Protein 3K8G (pdb70)

Radius of gyration: 26.2 Å; Cα contacts (8 Å, |Δi|>4): 1006; chains: 2; bounding box: 54×80×62 Å

Foldseek 3Di:
DQPDFDVVLLQHADFQKKKKFQLVQCVVLVCLLQVLADDDLVNLVSVFFGMKIWGAHLVLQKIKIKTFGAADPVNVVPDQDVVVQWDWDFDVGWIWIDHQFKIKTDRDRGMIIMMGGDPSTDDVVVSVVCRVVTHDYDDDDVVVVVSVCRPNDRKMKMKGQQVLQLVCLQLVHDRPSDPWGIKIKIWGDDDQKIFIKMKTFQDPDDDDVVVVVVSCVSQVWDWDDDDRIIMTGGGMDGSNSVSVSVSVSHD/DVPPFDVVLLQHADFQKKKKFFCVQPVPLVVLLQVVVVVVVFFGMKIWGAHQVLFKIKIKTFGFPVDPQDVVSAWPWADPNKTWIDHQFKIKIDRDRGMIMMMGGDPSTDDVVVSVVCRVVTHDYDDDDVQVVVSPCRPPDRKMKMKGQQVQCQVCLLLVHRDDDDDWGIKIKIWGDDDLKIFMKMKTQQDPPDDDDVVQVVVCVSFVFDWDDDDRIIITGRGMDGSNSVSVSVSVSD

Secondary structure (DSSP, 8-state):
--SS--HHHHH-SS-SEEEEEESTT-HHHHHHHHHHH--HHHHHHHHTEEEEEEEEETTTTEEEEEEEE---HHHHTTSS-GGGT-EEEE----EEEE-SSEEEEEEETTEEEEEEESTTSPPHHHHHHTTTS-------HHHHHHHT-BTTB--EEEEES-HHHHHHHHTT------S---EEEEEEEETTEEEEEEEEE-TT----HHHHHHHHHHHT-EEEEETTEEEEEEEEEEHHHHHHHHHTT--/--SS--HHHHH-SS-SEEEEEESTT-TTHHHH---HHHHHTTEEEEEEEEETTTTEEEEEEEE-------GGGT-B--BTTBEEEE-SSEEEEEEETTEEEEEEESTTSPPHHHHHHTTTS-------HHHHHHHT-GGG---EEEEES-HHHHHHHHTS------S---EEEEEEESSSEEEEEEEEE-TT----HHHHHHHHHHHT-EEEEETTEEEEEEEEEEHHHHHHHHHTT-

Sequence (489 aa):
WKASVDPLGVVGSGADVYLYFPVAGNENLISRIIENHEKADIKKIVDRTTAVYGAFFARSKEFRLFGSGSYPYAFTNLIFSRSDGWASTKTHGITYYESEHTDVSIPAPHFSCVIFGSSKRERMSKMLSRLVNPDRPQLPPRFEKECTSEGTSQTVALYIKNGGHFITKLLNFPQLNLPLGAMELYLTARRNEYLYTLSLQLGNAKINFPIQFLISRVLNAHIHVEGDRLIIEDGTISAERLASVISSLYSWKASVDPLGVVGSGADVYLYFPVAGNENLISRIADIKKIVDRTTAVYGAFFARSKEFRLFGSGSYPYIFSRSDGWASTEHGITYYESEHTDVSIPAPHFSCVIFGSSKRERMSKMLSRLVNPDRPQLPPRFEKECTSEGTSQTVALYIKNGGHFITKLLNFPQLNLPLGAMELYLTARRNEYLYTLSLQLGNAKINFPIQFLISRVLNAHIHVEGDRLIIEDGTISAERLASVISSLY

B-factor: mean 30.91, std 16.54, range [5.47, 74.29]

Structure (mmCIF, N/CA/C/O backbone):
data_3K8G
#
_entry.id   3K8G
#
_cell.length_a   87.747
_cell.length_b   159.872
_cell.length_c   44.527
_cell.angle_alpha   90.00
_cell.angle_beta   90.00
_cell.angle_gamma   90.00
#
_symmetry.space_group_name_H-M   'P 21 21 2'
#
loop_
_entity.id
_entity.type
_entity.pdbx_description
1 polymer 30kLP
2 non-polymer (4S)-2-METHYL-2,4-PENTANEDIOL
3 water water
#
loop_
_atom_site.group_PDB
_atom_site.id
_atom_site.type_sym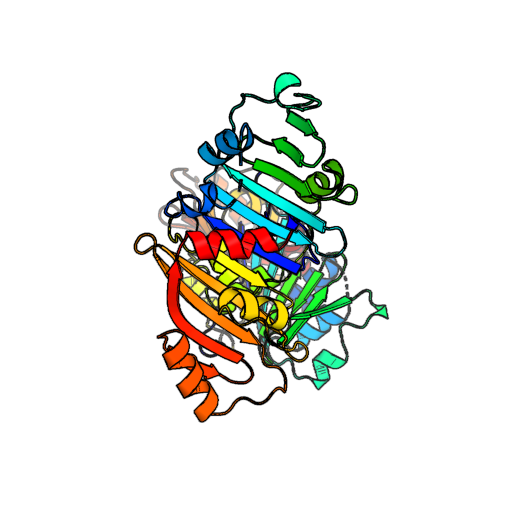bol
_atom_site.label_atom_id
_atom_site.label_alt_id
_atom_site.label_comp_id
_atom_site.label_asym_id
_atom_site.label_entity_id
_atom_site.label_seq_id
_atom_site.pdbx_PDB_ins_code
_atom_site.Cartn_x
_atom_site.Cartn_y
_atom_site.Cartn_z
_atom_site.occupancy
_atom_site.B_iso_or_equiv
_atom_site.auth_seq_id
_atom_site.auth_comp_id
_atom_site.auth_asym_id
_atom_site.auth_atom_id
_atom_site.pdbx_PDB_model_num
ATOM 1 N N . TRP A 1 5 ? 73.781 16.805 -4.785 1.00 63.27 30 TRP A N 1
ATOM 2 C CA . TRP A 1 5 ? 72.963 18.036 -4.548 1.00 63.42 30 TRP A CA 1
ATOM 3 C C . TRP A 1 5 ? 73.631 19.287 -5.114 1.00 62.80 30 TRP A C 1
ATOM 4 O O . TRP A 1 5 ? 72.966 20.311 -5.327 1.00 62.79 30 TRP A O 1
ATOM 15 N N . LYS A 1 6 ? 74.943 19.206 -5.335 1.00 61.70 31 LYS A N 1
ATOM 16 C CA . LYS A 1 6 ? 75.714 20.346 -5.845 1.00 60.68 31 LYS A CA 1
ATOM 17 C C . LYS A 1 6 ? 75.657 20.434 -7.363 1.00 59.07 31 LYS A C 1
ATOM 18 O O . LYS A 1 6 ? 76.026 21.461 -7.956 1.00 58.66 31 LYS A O 1
ATOM 24 N N . ALA A 1 7 ? 75.177 19.350 -7.973 1.00 57.37 32 ALA A N 1
ATOM 25 C CA . ALA A 1 7 ? 74.989 19.259 -9.421 1.00 55.22 32 ALA A CA 1
ATOM 26 C C . ALA A 1 7 ? 74.199 20.467 -9.950 1.00 53.10 32 ALA A C 1
ATOM 27 O O . ALA A 1 7 ? 74.635 21.153 -10.883 1.00 53.78 32 ALA A O 1
ATOM 29 N N . SER A 1 8 ? 73.063 20.738 -9.319 1.00 48.34 33 SER A N 1
ATOM 30 C CA . SER A 1 8 ? 72.181 21.816 -9.746 1.00 44.70 33 SER A CA 1
ATOM 31 C C . SER A 1 8 ? 71.767 22.655 -8.546 1.00 40.70 33 SER A C 1
ATOM 32 O O . SER A 1 8 ? 70.922 22.233 -7.775 1.00 42.28 33 SER A O 1
ATOM 35 N N . VAL A 1 9 ? 72.391 23.821 -8.390 1.00 35.30 34 VAL A N 1
ATOM 36 C CA . VAL A 1 9 ? 72.074 24.771 -7.326 1.00 30.01 34 VAL A CA 1
ATOM 37 C C . VAL A 1 9 ? 71.756 26.133 -7.967 1.00 26.70 34 VAL A C 1
ATOM 38 O O . VAL A 1 9 ? 72.606 26.682 -8.650 1.00 26.07 34 VAL A O 1
ATOM 42 N N . ASP A 1 10 ? 70.555 26.673 -7.744 1.00 24.25 35 ASP A N 1
ATOM 43 C CA . ASP A 1 10 ? 70.242 28.062 -8.153 1.00 23.36 35 ASP A CA 1
ATOM 44 C C . ASP A 1 10 ? 70.493 28.966 -6.954 1.00 19.02 35 ASP A C 1
ATOM 45 O O . ASP A 1 10 ? 69.802 28.862 -5.924 1.00 16.96 35 ASP A O 1
ATOM 50 N N . PRO A 1 11 ? 71.504 29.846 -7.060 1.00 16.80 36 PRO A N 1
ATOM 51 C CA . PRO A 1 11 ? 71.811 30.654 -5.878 1.00 15.04 36 PRO A CA 1
ATOM 52 C C . PRO A 1 11 ? 70.655 31.523 -5.395 1.00 12.95 36 PRO A C 1
ATOM 53 O O . PRO A 1 11 ? 70.586 31.825 -4.190 1.00 9.96 36 PRO A O 1
ATOM 57 N N . LEU A 1 12 ? 69.779 31.973 -6.300 1.00 10.50 37 LEU A N 1
ATOM 58 C CA . LEU A 1 12 ? 68.619 32.800 -5.871 1.00 10.58 37 LEU A CA 1
ATOM 59 C C . LEU A 1 12 ? 67.638 31.998 -4.998 1.00 11.15 37 LEU A C 1
ATOM 60 O O . LEU A 1 12 ? 67.057 32.547 -4.082 1.00 10.16 37 LEU A O 1
ATOM 65 N N . GLY A 1 13 ? 67.497 30.704 -5.278 1.00 9.36 38 GLY A N 1
ATOM 66 C CA . GLY A 1 13 ? 66.648 29.832 -4.437 1.00 10.46 38 GLY A CA 1
ATOM 67 C C . GLY A 1 13 ? 67.273 29.585 -3.083 1.00 8.93 38 GLY A C 1
ATOM 68 O O . GLY A 1 13 ? 66.566 29.283 -2.124 1.00 11.22 38 GLY A O 1
ATOM 69 N N . VAL A 1 14 ? 68.600 29.726 -3.000 1.00 10.11 39 VAL A N 1
ATOM 70 C CA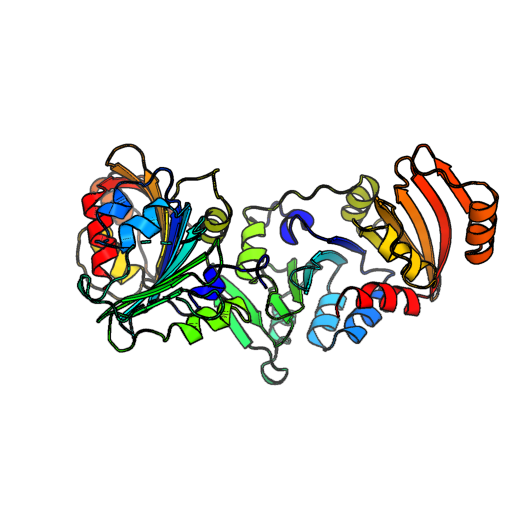 . VAL A 1 14 ? 69.308 29.536 -1.719 1.00 11.21 39 VAL A CA 1
ATOM 71 C C . VAL A 1 14 ? 69.228 30.760 -0.801 1.00 10.46 39 VAL A C 1
ATOM 72 O O . VAL A 1 14 ? 69.003 30.623 0.408 1.00 11.00 39 VAL A O 1
ATOM 76 N N . VAL A 1 15 ? 69.406 31.968 -1.340 1.00 11.37 40 VAL A N 1
ATOM 77 C CA . VAL A 1 15 ? 69.272 33.168 -0.488 1.00 11.06 40 VAL A CA 1
ATOM 78 C C . VAL A 1 15 ? 67.806 33.353 -0.017 1.00 12.46 40 VAL A C 1
ATOM 79 O O . VAL A 1 15 ? 67.553 33.933 1.035 1.00 12.55 40 VAL A O 1
ATOM 83 N N . GLY A 1 16 ? 66.856 32.868 -0.803 1.00 12.83 41 GLY A N 1
ATOM 84 C CA . GLY A 1 16 ? 65.475 32.750 -0.338 1.00 10.62 41 GLY A CA 1
ATOM 85 C C . GLY A 1 16 ? 64.491 33.696 -0.968 1.00 11.45 41 GLY A C 1
ATOM 86 O O . GLY A 1 16 ? 64.850 34.763 -1.447 1.00 11.03 41 GLY A O 1
ATOM 87 N N . SER A 1 17 ? 63.224 33.288 -0.921 1.00 9.89 42 SER A N 1
ATOM 88 C CA . SER A 1 17 ? 62.056 34.083 -1.285 1.00 10.84 42 SER A CA 1
ATOM 89 C C . SER A 1 17 ? 61.662 35.128 -0.250 1.00 10.31 42 SER A C 1
ATOM 90 O O . SER A 1 17 ? 61.908 34.955 0.917 1.00 12.34 42 SER A O 1
ATOM 93 N N . GLY A 1 18 ? 60.925 36.136 -0.708 1.00 11.68 43 GLY A N 1
ATOM 94 C CA . GLY A 1 18 ? 60.281 37.122 0.152 1.00 14.58 43 GLY A CA 1
ATOM 95 C C . GLY A 1 18 ? 61.186 38.273 0.576 1.00 14.49 43 GLY A C 1
ATOM 96 O O . GLY A 1 18 ? 60.865 38.975 1.531 1.00 12.02 43 GLY A O 1
ATOM 97 N N . ALA A 1 19 ? 62.315 38.473 -0.111 1.00 9.39 44 ALA A N 1
ATOM 98 C CA . ALA A 1 19 ? 63.254 39.505 0.310 1.00 13.78 44 ALA A CA 1
ATOM 99 C C . ALA A 1 19 ? 62.720 40.916 -0.126 1.00 12.29 44 ALA A C 1
ATOM 100 O O . ALA A 1 19 ? 61.988 41.040 -1.115 1.00 11.84 44 ALA A O 1
ATOM 102 N N . ASP A 1 20 ? 63.138 41.955 0.565 1.00 11.25 45 ASP A N 1
ATOM 103 C CA . ASP A 1 20 ? 62.835 43.326 0.130 1.00 11.11 45 ASP A CA 1
ATOM 104 C C . ASP A 1 20 ? 63.744 43.822 -0.995 1.00 10.46 45 ASP A C 1
ATOM 105 O O . ASP A 1 20 ? 63.327 44.677 -1.801 1.00 10.35 45 ASP A O 1
ATOM 110 N N . VAL A 1 21 ? 64.999 43.335 -1.019 1.00 8.02 46 VAL A N 1
ATOM 111 C CA . VAL A 1 21 ? 65.982 43.712 -2.081 1.00 10.80 46 VAL A CA 1
ATOM 112 C C . VAL A 1 21 ? 66.746 42.468 -2.515 1.00 11.63 46 VAL A C 1
ATOM 113 O O . VAL A 1 21 ? 67.146 41.685 -1.650 1.00 10.01 46 VAL A O 1
ATOM 117 N N . TYR A 1 22 ? 66.883 42.259 -3.839 1.00 6.32 47 TYR A N 1
ATOM 118 C CA . TYR A 1 22 ? 67.744 41.208 -4.350 1.00 7.12 47 TYR A CA 1
ATOM 119 C C . TYR A 1 22 ? 68.915 41.904 -5.017 1.00 6.92 47 TYR A C 1
ATOM 120 O O . TYR A 1 22 ? 68.727 42.962 -5.635 1.00 7.58 47 TYR A O 1
ATOM 129 N N . LEU A 1 23 ? 70.106 41.299 -4.902 1.00 8.72 48 LEU A N 1
ATOM 130 C CA . LEU A 1 23 ? 71.332 41.911 -5.415 1.00 9.73 48 LEU A CA 1
ATOM 131 C C . LEU A 1 23 ? 72.166 40.877 -6.154 1.00 10.04 48 LEU A C 1
ATOM 132 O O . LEU A 1 23 ? 72.204 39.707 -5.793 1.00 8.66 48 LEU A O 1
ATOM 137 N N . TYR A 1 24 ? 72.826 41.304 -7.220 1.00 9.97 49 TYR A N 1
ATOM 138 C CA . TYR A 1 24 ? 73.791 40.447 -7.851 1.00 10.61 49 TYR A CA 1
ATOM 139 C C . TYR A 1 24 ? 75.028 41.296 -8.217 1.00 13.10 49 TYR A C 1
ATOM 140 O O . TYR A 1 24 ? 74.901 42.323 -8.890 1.00 9.56 49 TYR A O 1
ATOM 149 N N . PHE A 1 25 ? 76.210 40.857 -7.771 1.00 12.88 50 PHE A N 1
ATOM 150 C CA . PHE A 1 25 ? 77.470 41.558 -8.076 1.00 16.64 50 PHE A CA 1
ATOM 151 C C . PHE A 1 25 ? 78.459 40.582 -8.736 1.00 17.43 50 PHE A C 1
ATOM 152 O O . PHE A 1 25 ? 78.965 39.704 -8.051 1.00 16.69 50 PHE A O 1
ATOM 160 N N . PRO A 1 26 ? 78.769 40.758 -10.033 1.00 17.31 51 PRO A N 1
ATOM 161 C CA . PRO A 1 26 ? 79.988 40.109 -10.541 1.00 17.76 51 PRO A CA 1
ATOM 162 C C . PRO A 1 26 ? 81.190 40.727 -9.818 1.00 17.32 51 PRO A C 1
ATOM 163 O O . PRO A 1 26 ? 81.271 41.935 -9.720 1.00 18.77 51 PRO A O 1
ATOM 167 N N . VAL A 1 27 ? 82.084 39.925 -9.256 1.00 18.77 52 VAL A N 1
ATOM 168 C CA . VAL A 1 27 ? 83.188 40.519 -8.479 1.00 19.87 52 VAL A CA 1
ATOM 169 C C . VAL A 1 27 ? 84.174 41.283 -9.390 1.00 20.81 52 VAL A C 1
ATOM 170 O O . VAL A 1 27 ? 84.599 42.368 -9.038 1.00 20.94 52 VAL A O 1
ATOM 174 N N . ALA A 1 28 ? 84.507 40.718 -10.549 1.00 21.25 53 ALA A N 1
ATOM 175 C CA . ALA A 1 28 ? 85.425 41.400 -11.519 1.00 22.05 53 ALA A CA 1
ATOM 176 C C . ALA A 1 28 ? 84.847 42.724 -12.015 1.00 20.80 53 ALA A C 1
ATOM 177 O O . ALA A 1 28 ? 83.711 42.782 -12.522 1.00 20.60 53 ALA A O 1
ATOM 179 N N . GLY A 1 29 ? 85.619 43.795 -11.823 1.00 22.22 54 GLY A N 1
ATOM 180 C CA . GLY A 1 29 ? 85.199 45.149 -12.192 1.00 20.67 54 GLY A CA 1
ATOM 181 C C . GLY A 1 29 ? 84.474 45.902 -11.089 1.00 20.90 54 GLY A C 1
ATOM 182 O O . GLY A 1 29 ? 84.256 47.128 -11.196 1.00 18.88 54 GLY A O 1
ATOM 183 N N . ASN A 1 30 ? 84.114 45.184 -10.023 1.00 19.01 55 ASN A N 1
ATOM 184 C CA . ASN A 1 30 ? 83.394 45.781 -8.898 1.00 19.29 55 ASN A CA 1
ATOM 185 C C . ASN A 1 30 ? 84.063 45.667 -7.538 1.00 19.42 55 ASN A C 1
ATOM 186 O O . ASN A 1 30 ? 83.412 45.817 -6.489 1.00 17.71 55 ASN A O 1
ATOM 191 N N . GLU A 1 31 ? 85.379 45.456 -7.561 1.00 20.56 56 GLU A N 1
ATOM 192 C CA . GLU A 1 31 ? 86.156 45.199 -6.356 1.00 21.94 56 GLU A CA 1
ATOM 193 C C . GLU A 1 31 ? 86.096 46.302 -5.312 1.00 22.17 56 GLU A C 1
ATOM 194 O O . GLU A 1 31 ? 85.891 46.024 -4.124 1.00 22.97 56 GLU A O 1
ATOM 200 N N . ASN A 1 32 ? 86.266 47.549 -5.746 1.00 22.85 57 ASN A N 1
ATOM 201 C CA . ASN A 1 32 ? 86.241 48.694 -4.836 1.00 24.98 57 ASN A CA 1
ATOM 202 C C . ASN A 1 32 ? 84.866 48.850 -4.181 1.00 24.43 57 ASN A C 1
ATOM 203 O O . ASN A 1 32 ? 84.754 49.009 -2.963 1.00 24.18 57 ASN A O 1
ATOM 208 N N . LEU A 1 33 ? 83.818 48.815 -4.997 1.00 23.70 58 LEU A N 1
ATOM 209 C CA . LEU A 1 33 ? 82.460 48.919 -4.461 1.00 23.30 58 LEU A CA 1
ATOM 210 C C . LEU A 1 33 ? 82.185 47.868 -3.365 1.00 22.05 58 LEU A C 1
ATOM 211 O O . LEU A 1 33 ? 81.689 48.190 -2.289 1.00 21.86 58 LEU A O 1
ATOM 216 N N . ILE A 1 34 ? 82.501 46.613 -3.654 1.00 23.45 59 ILE A N 1
ATOM 217 C CA . ILE A 1 34 ? 82.217 45.527 -2.705 1.00 25.56 59 ILE A CA 1
ATOM 218 C C . ILE A 1 34 ? 83.062 45.716 -1.439 1.00 25.47 59 ILE A C 1
ATOM 219 O O . ILE A 1 34 ? 82.570 45.534 -0.332 1.00 25.28 59 ILE A O 1
ATOM 224 N N . SER A 1 35 ? 84.333 46.091 -1.612 1.00 26.19 60 SER A N 1
ATOM 225 C CA . SER A 1 35 ? 85.190 46.386 -0.469 1.00 26.73 60 SER A CA 1
ATOM 226 C C . SER A 1 35 ? 84.571 47.436 0.427 1.00 26.35 60 SER A C 1
ATOM 227 O O . SER A 1 35 ? 84.538 47.252 1.635 1.00 25.62 60 SER A O 1
ATOM 230 N N . ARG A 1 36 ? 84.086 48.533 -0.161 1.00 26.31 61 ARG A N 1
ATOM 231 C CA . ARG A 1 36 ? 83.483 49.622 0.615 1.00 27.62 61 ARG A CA 1
ATOM 232 C C . ARG A 1 36 ? 82.231 49.184 1.367 1.00 26.64 61 ARG A C 1
ATOM 233 O O . ARG A 1 36 ? 82.021 49.568 2.523 1.00 25.59 61 ARG A O 1
ATOM 241 N N . ILE A 1 37 ? 81.379 48.405 0.711 1.00 24.96 62 ILE A N 1
ATOM 242 C CA . ILE A 1 37 ? 80.190 47.901 1.401 1.00 23.46 62 ILE A CA 1
ATOM 243 C C . ILE A 1 37 ? 80.589 47.045 2.592 1.00 24.78 62 ILE A C 1
ATOM 244 O O . ILE A 1 37 ? 80.077 47.236 3.694 1.00 24.90 62 ILE A O 1
ATOM 249 N N . ILE A 1 38 ? 81.534 46.131 2.380 1.00 26.15 63 ILE A N 1
ATOM 250 C CA . ILE A 1 38 ? 81.989 45.263 3.468 1.00 28.53 63 ILE A CA 1
ATOM 251 C C . ILE A 1 38 ? 82.525 46.081 4.643 1.00 30.33 63 ILE A C 1
ATOM 252 O O . ILE A 1 38 ? 82.131 45.851 5.795 1.00 29.23 63 ILE A O 1
ATOM 257 N N . GLU A 1 39 ? 83.393 47.052 4.334 1.00 31.10 64 GLU A N 1
ATOM 258 C CA . GLU A 1 39 ? 83.947 47.972 5.322 1.00 34.05 64 GLU A CA 1
ATOM 259 C C . GLU A 1 39 ? 82.900 48.666 6.179 1.00 34.08 64 GLU A C 1
ATOM 260 O O . GLU A 1 39 ? 83.089 48.790 7.387 1.00 34.48 64 GLU A O 1
ATOM 266 N N . ASN A 1 40 ? 81.821 49.136 5.545 1.00 33.95 65 ASN A N 1
ATOM 267 C CA . ASN A 1 40 ? 80.718 49.800 6.243 1.00 35.16 65 ASN A CA 1
ATOM 268 C C . ASN A 1 40 ? 80.031 48.903 7.291 1.00 37.38 65 ASN A C 1
ATOM 269 O O . ASN A 1 40 ? 79.340 49.411 8.179 1.00 37.24 65 ASN A O 1
ATOM 274 N N . HIS A 1 41 ? 80.221 47.584 7.187 1.00 39.43 66 HIS A N 1
ATOM 275 C CA . HIS A 1 41 ? 79.524 46.625 8.064 1.00 43.19 66 HIS A CA 1
ATOM 276 C C . HIS A 1 41 ? 80.402 45.799 9.015 1.00 45.74 66 HIS A C 1
ATOM 277 O O . HIS A 1 41 ? 79.875 45.062 9.855 1.00 47.39 66 HIS A O 1
ATOM 284 N N . GLU A 1 42 ? 81.721 45.913 8.877 1.00 48.59 67 GLU A N 1
ATOM 285 C CA . GLU A 1 42 ? 82.694 45.287 9.795 1.00 51.28 67 GLU A CA 1
ATOM 286 C C . GLU A 1 42 ? 82.983 43.848 9.401 1.00 51.47 67 GLU A C 1
ATOM 287 O O . GLU A 1 42 ? 83.819 43.607 8.529 1.00 52.66 67 GLU A O 1
ATOM 293 N N . LYS A 1 44 ? 87.005 41.011 10.201 1.00 38.05 69 LYS A N 1
ATOM 294 C CA . LYS A 1 44 ? 87.105 41.790 8.980 1.00 38.92 69 LYS A CA 1
ATOM 295 C C . LYS A 1 44 ? 87.841 41.064 7.861 1.00 37.56 69 LYS A C 1
ATOM 296 O O . LYS A 1 44 ? 87.389 41.059 6.727 1.00 40.70 69 LYS A O 1
ATOM 302 N N . ALA A 1 45 ? 88.989 40.483 8.159 1.00 36.30 70 ALA A N 1
ATOM 303 C CA . ALA A 1 45 ? 89.844 40.014 7.068 1.00 34.42 70 ALA A CA 1
ATOM 304 C C . ALA A 1 45 ? 89.225 38.847 6.295 1.00 31.74 70 ALA A C 1
ATOM 305 O O . ALA A 1 45 ? 89.347 38.792 5.062 1.00 31.72 70 ALA A O 1
ATOM 307 N N . ASP A 1 46 ? 88.541 37.949 7.019 1.00 27.01 71 ASP A N 1
ATOM 308 C CA . ASP A 1 46 ? 88.035 36.698 6.449 1.00 25.51 71 ASP A CA 1
ATOM 309 C C . ASP A 1 46 ? 87.048 36.977 5.302 1.00 22.50 71 ASP A C 1
ATOM 310 O O . ASP A 1 46 ? 87.089 36.324 4.244 1.00 21.18 71 ASP A O 1
ATOM 315 N N . ILE A 1 47 ? 86.174 37.942 5.514 1.00 21.98 72 ILE A N 1
ATOM 316 C CA . ILE A 1 47 ? 85.159 38.292 4.478 1.00 23.33 72 ILE A CA 1
ATOM 317 C C . ILE A 1 47 ? 85.831 38.829 3.218 1.00 22.70 72 ILE A C 1
ATOM 318 O O . ILE A 1 47 ? 85.528 38.380 2.108 1.00 22.35 72 ILE A O 1
ATOM 323 N N . LYS A 1 48 ? 86.786 39.753 3.388 1.00 25.87 73 LYS A N 1
ATOM 324 C CA . LYS A 1 48 ? 87.559 40.265 2.251 1.00 25.67 73 LYS A CA 1
ATOM 325 C C . LYS A 1 48 ? 88.302 39.129 1.570 1.00 25.88 73 LYS A C 1
ATOM 326 O O . LYS A 1 48 ? 88.294 39.023 0.344 1.00 26.01 73 LYS A O 1
ATOM 332 N N . LYS A 1 49 ? 88.922 38.254 2.366 1.00 25.77 74 LYS A N 1
ATOM 333 C CA . LYS A 1 49 ? 89.632 37.108 1.807 1.00 25.24 74 LYS A CA 1
ATOM 334 C C . LYS A 1 49 ? 88.713 36.222 0.965 1.00 24.44 74 LYS A C 1
ATOM 335 O O . LYS A 1 49 ? 89.107 35.758 -0.119 1.00 24.02 74 LYS A O 1
ATOM 341 N N . ILE A 1 50 ? 87.494 35.992 1.456 1.00 25.15 75 ILE A N 1
ATOM 342 C CA . ILE A 1 50 ? 86.505 35.194 0.709 1.00 23.27 75 ILE A CA 1
ATOM 343 C C . ILE A 1 50 ? 86.153 35.876 -0.616 1.00 22.73 75 ILE A C 1
ATOM 344 O O . ILE A 1 50 ? 86.122 35.215 -1.684 1.00 21.08 75 ILE A O 1
ATOM 349 N N . VAL A 1 51 ? 85.914 37.187 -0.549 1.00 22.23 76 VAL A N 1
ATOM 350 C CA . VAL A 1 51 ? 85.554 37.969 -1.749 1.00 24.30 76 VAL A CA 1
ATOM 351 C C . VAL A 1 51 ? 86.642 37.887 -2.803 1.00 23.53 76 VAL A C 1
ATOM 352 O O . VAL A 1 51 ? 86.333 37.733 -3.981 1.00 22.96 76 VAL A O 1
ATOM 356 N N . ASP A 1 52 ? 87.915 37.947 -2.377 1.00 23.65 77 ASP A N 1
ATOM 357 C CA . ASP A 1 52 ? 89.053 37.842 -3.306 1.00 24.77 77 ASP A CA 1
ATOM 358 C C . ASP A 1 52 ? 89.131 36.510 -4.057 1.00 24.58 77 ASP A C 1
ATOM 359 O O . ASP A 1 52 ? 89.793 36.418 -5.092 1.00 24.18 77 ASP A O 1
ATOM 364 N N . ARG A 1 53 ? 88.419 35.501 -3.561 1.00 22.73 78 ARG A N 1
ATOM 365 C CA . ARG A 1 53 ? 88.315 34.197 -4.232 1.00 23.66 78 ARG A CA 1
ATOM 366 C C . ARG A 1 53 ? 86.919 33.910 -4.863 1.00 22.36 78 ARG A C 1
ATOM 367 O O . ARG A 1 53 ? 86.627 32.774 -5.237 1.00 21.68 78 ARG A O 1
ATOM 375 N N . THR A 1 54 ? 86.088 34.943 -4.986 1.00 21.10 79 THR A N 1
ATOM 376 C CA . THR A 1 54 ? 84.687 34.806 -5.430 1.00 19.39 79 THR A CA 1
ATOM 377 C C . THR A 1 54 ? 84.508 35.397 -6.830 1.00 18.20 79 THR A C 1
ATOM 378 O O . THR A 1 54 ? 85.047 36.465 -7.106 1.00 16.46 79 THR A O 1
ATOM 382 N N . THR A 1 55 ? 83.786 34.701 -7.715 1.00 14.45 80 THR A N 1
ATOM 383 C CA . THR A 1 55 ? 83.514 35.261 -9.039 1.00 16.41 80 THR A CA 1
ATOM 384 C C . THR A 1 55 ? 82.199 36.060 -9.053 1.00 14.90 80 THR A C 1
ATOM 385 O O . THR A 1 55 ? 82.097 37.059 -9.785 1.00 12.65 80 THR A O 1
ATOM 389 N N . ALA A 1 56 ? 81.215 35.635 -8.242 1.00 13.45 81 ALA A N 1
ATOM 390 C CA . ALA A 1 56 ? 79.909 36.306 -8.228 1.00 14.58 81 ALA A CA 1
ATOM 391 C C . ALA A 1 56 ? 79.224 36.157 -6.872 1.00 13.12 81 ALA A C 1
ATOM 392 O O . ALA A 1 56 ? 79.342 35.116 -6.220 1.00 14.38 81 ALA A O 1
ATOM 394 N N . VAL A 1 57 ? 78.540 37.220 -6.450 1.00 13.35 82 VAL A N 1
ATOM 395 C CA . VAL A 1 57 ? 77.823 37.235 -5.180 1.00 13.30 82 VAL A CA 1
ATOM 396 C C . VAL A 1 57 ? 76.310 37.483 -5.470 1.00 12.89 82 VAL A C 1
ATOM 397 O O . VAL A 1 57 ? 75.961 38.428 -6.173 1.00 11.96 82 VAL A O 1
ATOM 401 N N . TYR A 1 58 ? 75.449 36.653 -4.890 1.00 12.04 83 TYR A N 1
ATOM 402 C CA . TYR A 1 58 ? 73.988 36.790 -4.980 1.00 9.57 83 TYR A CA 1
ATOM 403 C C . TYR A 1 58 ? 73.517 37.159 -3.586 1.00 11.56 83 TYR A C 1
ATOM 404 O O . TYR A 1 58 ? 73.974 36.561 -2.603 1.00 12.46 83 TYR A O 1
ATOM 413 N N . GLY A 1 59 ? 72.643 38.160 -3.462 1.00 11.97 84 GLY A N 1
ATOM 414 C CA . GLY A 1 59 ? 72.269 38.584 -2.135 1.00 12.22 84 GLY A CA 1
ATOM 415 C C . GLY A 1 59 ? 70.770 38.839 -2.026 1.00 11.09 84 GLY A C 1
ATOM 416 O O . GLY A 1 59 ? 70.117 39.167 -2.999 1.00 8.83 84 GLY A O 1
ATOM 417 N N . ALA A 1 60 ? 70.267 38.744 -0.805 1.00 10.68 85 ALA A N 1
ATOM 418 C CA . ALA A 1 60 ? 68.881 39.088 -0.496 1.00 9.65 85 ALA A CA 1
ATOM 419 C C . ALA A 1 60 ? 68.904 39.831 0.864 1.00 10.47 85 ALA A C 1
ATOM 420 O O . ALA A 1 60 ? 69.551 39.367 1.822 1.00 11.89 85 ALA A O 1
ATOM 422 N N . PHE A 1 61 ? 68.256 40.991 0.914 1.00 9.14 86 PHE A N 1
ATOM 423 C CA . PHE A 1 61 ? 68.078 41.722 2.190 1.00 11.28 86 PHE A CA 1
ATOM 424 C C . PHE A 1 61 ? 66.625 41.613 2.677 1.00 11.25 86 PHE A C 1
ATOM 425 O O . PHE A 1 61 ? 65.685 41.867 1.899 1.00 10.29 86 PHE A O 1
ATOM 433 N N . PHE A 1 62 ? 66.448 41.252 3.948 1.00 11.36 87 PHE A N 1
ATOM 434 C CA . PHE A 1 62 ? 65.117 41.126 4.566 1.00 11.49 87 PHE A CA 1
ATOM 435 C C . PHE A 1 62 ? 64.932 42.176 5.653 1.00 11.33 87 PHE A C 1
ATOM 436 O O . PHE A 1 62 ? 65.601 42.124 6.677 1.00 10.77 87 PHE A O 1
ATOM 444 N N . ALA A 1 63 ? 64.038 43.139 5.428 1.00 12.55 88 ALA A N 1
ATOM 445 C CA . ALA A 1 63 ? 63.908 44.269 6.327 1.00 14.14 88 ALA A CA 1
ATOM 446 C C . ALA A 1 63 ? 63.388 43.866 7.714 1.00 16.21 88 ALA A C 1
ATOM 447 O O . ALA A 1 63 ? 63.844 44.401 8.731 1.00 16.04 88 ALA A O 1
ATOM 449 N N . ARG A 1 64 ? 62.421 42.958 7.746 1.00 15.63 89 ARG A N 1
ATOM 450 C CA . ARG A 1 64 ? 61.735 42.628 9.015 1.00 18.88 89 ARG A CA 1
ATOM 451 C C . ARG A 1 64 ? 62.640 41.919 10.012 1.00 19.35 89 ARG A C 1
ATOM 452 O O . ARG A 1 64 ? 62.635 42.245 11.209 1.00 16.65 89 ARG A O 1
ATOM 460 N N . SER A 1 65 ? 63.445 40.987 9.510 1.00 15.96 90 SER A N 1
ATOM 461 C CA . SER A 1 65 ? 64.449 40.284 10.326 1.00 16.90 90 SER A CA 1
ATOM 462 C C . SER A 1 65 ? 65.848 40.936 10.266 1.00 15.80 90 SER A C 1
ATOM 463 O O . SER A 1 65 ? 66.812 40.400 10.829 1.00 16.38 90 SER A O 1
ATOM 466 N N . LYS A 1 66 ? 65.945 42.083 9.579 1.00 14.74 91 LYS A N 1
ATOM 467 C CA . LYS A 1 66 ? 67.200 42.882 9.463 1.00 12.21 91 LYS A CA 1
ATOM 468 C C . LYS A 1 66 ? 68.426 42.050 9.154 1.00 11.58 91 LYS A C 1
ATOM 469 O O . LYS A 1 66 ? 69.334 41.943 9.992 1.00 9.38 91 LYS A O 1
ATOM 475 N N . GLU A 1 67 ? 68.492 41.470 7.955 1.00 8.82 92 GLU A N 1
ATOM 476 C CA . GLU A 1 67 ? 69.586 40.557 7.657 1.00 9.66 92 GLU A CA 1
ATOM 477 C C . GLU A 1 67 ? 69.867 40.570 6.184 1.00 9.59 92 GLU A C 1
ATOM 478 O O . GLU A 1 67 ? 68.947 40.813 5.394 1.00 11.30 92 GLU A O 1
ATOM 484 N N . PHE A 1 68 ? 71.111 40.274 5.820 1.00 9.26 93 PHE A N 1
ATOM 485 C CA . PHE A 1 68 ? 71.458 39.980 4.432 1.00 9.67 93 PHE A CA 1
ATOM 486 C C . PHE A 1 68 ? 71.807 38.505 4.374 1.00 12.22 93 PHE A C 1
ATOM 487 O O . PHE A 1 68 ? 72.443 37.976 5.299 1.00 11.16 93 PHE A O 1
ATOM 495 N N . ARG A 1 69 ? 71.397 37.830 3.298 1.00 9.96 94 ARG A N 1
ATOM 496 C CA . ARG A 1 69 ? 71.821 36.463 3.059 1.00 9.62 94 ARG A CA 1
ATOM 497 C C . ARG A 1 69 ? 72.521 36.483 1.746 1.00 10.76 94 ARG A C 1
ATOM 498 O O . ARG A 1 69 ? 71.969 37.018 0.784 1.00 10.24 94 ARG A O 1
ATOM 506 N N . LEU A 1 70 ? 73.715 35.887 1.694 1.00 11.87 95 LEU A N 1
ATOM 507 C CA . LEU A 1 70 ? 74.574 36.017 0.525 1.00 9.99 95 LEU A CA 1
ATOM 508 C C . LEU A 1 70 ? 75.063 34.647 0.105 1.00 9.72 95 LEU A C 1
ATOM 509 O O . LEU A 1 70 ? 75.403 33.802 0.920 1.00 11.62 95 LEU A O 1
ATOM 514 N N . PHE A 1 71 ? 75.135 34.454 -1.194 1.00 10.52 96 PHE A N 1
ATOM 515 C CA . PHE A 1 71 ? 75.663 33.250 -1.747 1.00 11.87 96 PHE A CA 1
ATOM 516 C C . PHE A 1 71 ? 76.754 33.606 -2.757 1.00 13.06 96 PHE A C 1
ATOM 517 O O . PHE A 1 71 ? 76.534 34.431 -3.642 1.00 11.78 96 PHE A O 1
ATOM 525 N N . GLY A 1 72 ? 77.926 32.996 -2.590 1.00 12.11 97 GLY A N 1
ATOM 526 C CA . GLY A 1 72 ? 79.081 33.283 -3.480 1.00 14.17 97 GLY A CA 1
ATOM 527 C C . GLY A 1 72 ? 79.501 32.065 -4.289 1.00 12.87 97 GLY A C 1
ATOM 528 O O . GLY A 1 72 ? 79.506 30.968 -3.760 1.00 11.60 97 GLY A O 1
ATOM 529 N N . SER A 1 73 ? 79.791 32.247 -5.589 1.00 14.95 98 SER A N 1
ATOM 530 C CA . SER A 1 73 ? 80.400 31.179 -6.388 1.00 18.07 98 SER A CA 1
ATOM 531 C C . SER A 1 73 ? 81.853 31.558 -6.486 1.00 16.56 98 SER A C 1
ATOM 532 O O . SER A 1 73 ? 82.162 32.713 -6.797 1.00 15.26 98 SER A O 1
ATOM 535 N N . GLY A 1 74 ? 82.740 30.605 -6.210 1.00 16.43 99 GLY A N 1
ATOM 536 C CA . GLY A 1 74 ? 84.167 30.887 -6.282 1.00 18.55 99 GLY A CA 1
ATOM 537 C C . GLY A 1 74 ? 84.989 29.624 -6.144 1.00 19.29 99 GLY A C 1
ATOM 538 O O . GLY A 1 74 ? 84.534 28.526 -6.468 1.00 16.07 99 GLY A O 1
ATOM 539 N N . SER A 1 75 ? 86.197 29.802 -5.637 1.00 20.60 100 SER A N 1
ATOM 540 C CA . SER A 1 75 ? 87.154 28.691 -5.453 1.00 21.44 100 SER A CA 1
ATOM 541 C C . SER A 1 75 ? 87.621 28.783 -4.012 1.00 19.49 100 SER A C 1
ATOM 542 O O . SER A 1 75 ? 88.316 29.725 -3.637 1.00 20.97 100 SER A O 1
ATOM 545 N N . TYR A 1 76 ? 87.157 27.860 -3.186 1.00 19.24 101 TYR A N 1
ATOM 546 C CA . TYR A 1 76 ? 87.421 27.918 -1.758 1.00 20.77 101 TYR A CA 1
ATOM 547 C C . TYR A 1 76 ? 88.074 26.610 -1.271 1.00 21.58 101 TYR A C 1
ATOM 548 O O . TYR A 1 76 ? 87.471 25.860 -0.491 1.00 22.70 101 TYR A O 1
ATOM 557 N N . PRO A 1 77 ? 89.312 26.340 -1.736 1.00 22.81 102 PRO A N 1
ATOM 558 C CA . PRO A 1 77 ? 90.046 25.121 -1.348 1.00 24.10 102 PRO A CA 1
ATOM 559 C C . PRO A 1 77 ? 90.308 25.031 0.152 1.00 23.69 102 PRO A C 1
ATOM 560 O O . PRO A 1 77 ? 90.323 26.038 0.843 1.00 23.34 102 PRO A O 1
ATOM 564 N N . TYR A 1 78 ? 90.536 23.819 0.637 1.00 25.95 103 TYR A N 1
ATOM 565 C CA . TYR A 1 78 ? 90.825 23.567 2.058 1.00 27.47 103 TYR A CA 1
ATOM 566 C C . TYR A 1 78 ? 91.981 24.415 2.599 1.00 27.06 103 TYR A C 1
ATOM 567 O O . TYR A 1 78 ? 91.929 24.884 3.730 1.00 27.57 103 TYR A O 1
ATOM 576 N N . ALA A 1 79 ? 93.006 24.617 1.774 1.00 28.43 104 ALA A N 1
ATOM 577 C CA . ALA A 1 79 ? 94.220 25.335 2.180 1.00 28.45 104 ALA A CA 1
ATOM 578 C C . ALA A 1 79 ? 93.885 26.794 2.439 1.00 28.27 104 ALA A C 1
ATOM 579 O O . ALA A 1 79 ? 94.563 27.478 3.213 1.00 28.48 104 ALA A O 1
ATOM 581 N N . PHE A 1 80 ? 92.835 27.276 1.780 1.00 25.96 105 PHE A N 1
ATOM 582 C CA . PHE A 1 80 ? 92.357 28.631 2.029 1.00 24.29 105 PHE A CA 1
ATOM 583 C C . PHE A 1 80 ? 91.500 28.660 3.288 1.00 22.58 105 PHE A C 1
ATOM 584 O O . PHE A 1 80 ? 91.788 29.414 4.217 1.00 20.77 105 PHE A O 1
ATOM 592 N N . THR A 1 81 ? 90.462 27.817 3.329 1.00 22.52 106 THR A N 1
ATOM 593 C CA . THR A 1 81 ? 89.513 27.827 4.447 1.00 21.37 106 THR A CA 1
ATOM 594 C C . THR A 1 81 ? 90.155 27.542 5.797 1.00 22.04 106 THR A C 1
ATOM 595 O O . THR A 1 81 ? 89.794 28.154 6.797 1.00 22.31 106 THR A O 1
ATOM 599 N N . ASN A 1 82 ? 91.120 26.624 5.825 1.00 21.76 107 ASN A N 1
ATOM 600 C CA . ASN A 1 82 ? 91.830 26.330 7.065 1.00 23.54 107 ASN A CA 1
ATOM 601 C C . ASN A 1 82 ? 92.504 27.536 7.737 1.00 22.70 107 ASN A C 1
ATOM 602 O O . ASN A 1 82 ? 92.653 27.570 8.971 1.00 22.81 107 ASN A O 1
ATOM 607 N N . LEU A 1 83 ? 92.877 28.523 6.927 1.00 21.87 108 LEU A N 1
ATOM 608 C CA . LEU A 1 83 ? 93.647 29.685 7.371 1.00 22.74 108 LEU A CA 1
ATOM 609 C C . LEU A 1 83 ? 92.807 30.904 7.736 1.00 24.44 108 LEU A C 1
ATOM 610 O O . LEU A 1 83 ? 93.350 31.944 8.130 1.00 24.93 108 LEU A O 1
ATOM 615 N N . ILE A 1 84 ? 91.493 30.800 7.560 1.00 22.55 109 ILE A N 1
ATOM 616 C CA . ILE A 1 84 ? 90.592 31.843 8.026 1.00 22.89 109 ILE A CA 1
ATOM 617 C C . ILE A 1 84 ? 89.728 31.326 9.175 1.00 22.56 109 ILE A C 1
ATOM 618 O O . ILE A 1 84 ? 89.971 30.224 9.678 1.00 21.02 109 ILE A O 1
ATOM 623 N N . PHE A 1 85 ? 88.724 32.110 9.577 1.00 21.18 110 PHE A N 1
ATOM 624 C CA . PHE A 1 85 ? 87.893 31.787 10.739 1.00 22.11 110 PHE A CA 1
ATOM 625 C C . PHE A 1 85 ? 88.744 31.388 11.944 1.00 21.72 110 PHE A C 1
ATOM 626 O O . PHE A 1 85 ? 88.526 30.352 12.552 1.00 22.64 110 PHE A O 1
ATOM 634 N N . SER A 1 86 ? 89.720 32.211 12.290 1.00 22.32 111 SER A N 1
ATOM 635 C CA . SER A 1 86 ? 90.510 31.944 13.484 1.00 24.21 111 SER A CA 1
ATOM 636 C C . SER A 1 86 ? 89.720 32.312 14.745 1.00 24.10 111 SER A C 1
ATOM 637 O O . SER A 1 86 ? 89.030 33.330 14.778 1.00 24.31 111 SER A O 1
ATOM 640 N N . ARG A 1 87 ? 89.802 31.475 15.776 1.00 25.58 112 ARG A N 1
ATOM 641 C CA . ARG A 1 87 ? 89.165 31.779 17.072 1.00 27.85 112 ARG A CA 1
ATOM 642 C C . ARG A 1 87 ? 89.653 33.072 17.733 1.00 28.03 112 ARG A C 1
ATOM 643 O O . ARG A 1 87 ? 88.948 33.654 18.557 1.00 28.85 112 ARG A O 1
ATOM 651 N N . SER A 1 88 ? 90.847 33.535 17.377 1.00 27.88 113 SER A N 1
ATOM 652 C CA . SER A 1 88 ? 91.313 34.805 17.927 1.00 29.63 113 SER A CA 1
ATOM 653 C C . SER A 1 88 ? 90.614 35.985 17.253 1.00 29.59 113 SER A C 1
ATOM 654 O O . SER A 1 88 ? 90.763 37.126 17.684 1.00 30.22 113 SER A O 1
ATOM 657 N N . ASP A 1 89 ? 89.845 35.713 16.202 1.00 30.05 114 ASP A N 1
ATOM 658 C CA . ASP A 1 89 ? 89.088 36.768 15.546 1.00 29.59 114 ASP A CA 1
ATOM 659 C C . ASP A 1 89 ? 87.627 36.765 15.973 1.00 29.96 114 ASP A C 1
ATOM 660 O O . ASP A 1 89 ? 86.829 37.567 15.478 1.00 30.03 114 ASP A O 1
ATOM 665 N N . GLY A 1 90 ? 87.297 35.876 16.912 1.00 29.89 115 GLY A N 1
ATOM 666 C CA . GLY A 1 90 ? 85.945 35.778 17.456 1.00 28.73 115 GLY A CA 1
ATOM 667 C C . GLY A 1 90 ? 85.028 34.854 16.675 1.00 27.79 115 GLY A C 1
ATOM 668 O O . GLY A 1 90 ? 83.799 35.014 16.733 1.00 29.74 115 GLY A O 1
ATOM 669 N N . TRP A 1 91 ? 85.617 33.904 15.942 1.00 26.39 116 TRP A N 1
ATOM 670 C CA . TRP A 1 91 ? 84.887 32.894 15.164 1.00 26.59 116 TRP A CA 1
ATOM 671 C C . TRP A 1 91 ? 84.774 31.584 15.928 1.00 27.93 116 TRP A C 1
ATOM 672 O O . TRP A 1 91 ? 85.787 31.036 16.353 1.00 27.79 116 TRP A O 1
ATOM 683 N N . ALA A 1 92 ? 83.554 31.075 16.075 1.00 28.91 117 ALA A N 1
ATOM 684 C CA . ALA A 1 92 ? 83.341 29.765 16.676 1.00 30.29 117 ALA A CA 1
ATOM 685 C C . ALA A 1 92 ? 82.865 28.826 15.600 1.00 31.75 117 ALA A C 1
ATOM 686 O O . ALA A 1 92 ? 82.040 29.204 14.762 1.00 30.67 117 ALA A O 1
ATOM 688 N N . SER A 1 93 ? 83.403 27.612 15.602 1.00 33.20 118 SER A N 1
ATOM 689 C CA . SER A 1 93 ? 83.020 26.601 14.631 1.00 37.11 118 SER A CA 1
ATOM 690 C C . SER A 1 93 ? 82.122 25.535 15.263 1.00 40.30 118 SER A C 1
ATOM 691 O O . SER A 1 93 ? 82.265 25.218 16.450 1.00 40.22 118 SER A O 1
ATOM 694 N N . THR A 1 94 ? 81.218 24.989 14.454 1.00 43.41 119 THR A N 1
ATOM 695 C CA . THR A 1 94 ? 80.325 23.907 14.872 1.00 49.13 119 THR A CA 1
ATOM 696 C C . THR A 1 94 ? 80.197 22.876 13.751 1.00 51.42 119 THR A C 1
ATOM 697 O O . THR A 1 94 ? 80.143 23.225 12.564 1.00 50.18 119 THR A O 1
ATOM 701 N N . LYS A 1 95 ? 80.141 21.605 14.151 1.00 55.29 120 LYS A N 1
ATOM 702 C CA . LYS A 1 95 ? 80.129 20.477 13.219 1.00 58.29 120 LYS A CA 1
ATOM 703 C C . LYS A 1 95 ? 78.753 19.837 13.030 1.00 59.85 120 LYS A C 1
ATOM 704 O O . LYS A 1 95 ? 78.090 19.451 13.998 1.00 59.98 120 LYS A O 1
ATOM 710 N N . THR A 1 96 ? 78.350 19.734 11.764 1.00 61.29 121 THR A N 1
ATOM 711 C CA . THR A 1 96 ? 77.083 19.122 11.363 1.00 62.34 121 THR A CA 1
ATOM 712 C C . THR A 1 96 ? 77.278 18.159 10.196 1.00 62.55 121 THR A C 1
ATOM 713 O O . THR A 1 96 ? 77.263 16.939 10.375 1.00 62.70 121 THR A O 1
ATOM 717 N N . HIS A 1 98 ? 75.484 16.509 8.245 1.00 53.48 123 HIS A N 1
ATOM 718 C CA . HIS A 1 98 ? 75.943 16.005 6.955 1.00 53.07 123 HIS A CA 1
ATOM 719 C C . HIS A 1 98 ? 77.407 16.413 6.647 1.00 51.94 123 HIS A C 1
ATOM 720 O O . HIS A 1 98 ? 77.782 16.537 5.474 1.00 52.27 123 HIS A O 1
ATOM 727 N N . GLY A 1 99 ? 78.213 16.616 7.699 1.00 49.85 124 GLY A N 1
ATOM 728 C CA . GLY A 1 99 ? 79.654 16.912 7.578 1.00 47.03 124 GLY A CA 1
ATOM 729 C C . GLY A 1 99 ? 80.085 18.376 7.674 1.00 45.81 124 GLY A C 1
ATOM 730 O O . GLY A 1 99 ? 81.148 18.690 8.238 1.00 46.45 124 GLY A O 1
ATOM 731 N N . ILE A 1 100 ? 79.248 19.267 7.136 1.00 42.98 125 ILE A N 1
ATOM 732 C CA . ILE A 1 100 ? 79.544 20.704 6.977 1.00 39.27 125 ILE A CA 1
ATOM 733 C C . ILE A 1 100 ? 79.905 21.450 8.274 1.00 36.93 125 ILE A C 1
ATOM 734 O O . ILE A 1 100 ? 79.260 21.282 9.315 1.00 36.19 125 ILE A O 1
ATOM 739 N N . THR A 1 101 ? 80.922 22.303 8.194 1.00 32.38 126 THR A N 1
ATOM 740 C CA . THR A 1 101 ? 81.260 23.167 9.315 1.00 30.72 126 THR A CA 1
ATOM 741 C C . THR A 1 101 ? 80.599 24.546 9.180 1.00 29.02 126 THR A C 1
ATOM 742 O O . THR A 1 101 ? 80.562 25.106 8.086 1.00 28.31 126 THR A O 1
ATOM 746 N N . TYR A 1 102 ? 80.096 25.078 10.297 1.00 27.51 127 TYR A N 1
ATOM 747 C CA . TYR A 1 102 ? 79.531 26.434 10.345 1.00 28.57 127 TYR A CA 1
ATOM 748 C C . TYR A 1 102 ? 80.465 27.271 11.176 1.00 25.52 127 TYR A C 1
ATOM 749 O O . TYR A 1 102 ? 80.898 26.816 12.237 1.00 28.75 127 TYR A O 1
ATOM 758 N N . TYR A 1 103 ? 80.732 28.496 10.736 1.00 21.56 128 TYR A N 1
ATOM 759 C CA . TYR A 1 103 ? 81.450 29.480 11.546 1.00 19.78 128 TYR A CA 1
ATOM 760 C C . TYR A 1 103 ? 80.512 30.618 11.972 1.00 21.29 128 TYR A C 1
ATOM 761 O O . TYR A 1 103 ? 79.753 31.178 11.149 1.00 19.89 128 TYR A O 1
ATOM 770 N N . GLU A 1 104 ? 80.526 30.933 13.263 1.00 19.09 129 GLU A N 1
ATOM 771 C CA . GLU A 1 104 ? 79.623 31.941 13.816 1.00 20.12 129 GLU A CA 1
ATOM 772 C C . GLU A 1 104 ? 80.389 33.020 14.516 1.00 20.50 129 GLU A C 1
ATOM 773 O O . GLU A 1 104 ? 81.383 32.737 15.204 1.00 19.96 129 GLU A O 1
ATOM 779 N N . SER A 1 105 ? 79.922 34.251 14.355 1.00 19.00 130 SER A N 1
ATOM 780 C CA . SER A 1 105 ? 80.414 35.394 15.128 1.00 21.57 130 SER A CA 1
ATOM 781 C C . SER A 1 105 ? 79.217 36.247 15.576 1.00 22.17 130 SER A C 1
ATOM 782 O O . SER A 1 105 ? 78.070 35.931 15.242 1.00 22.38 130 SER A O 1
ATOM 785 N N . GLU A 1 106 ? 79.468 37.328 16.307 1.00 21.64 131 GLU A N 1
ATOM 786 C CA . GLU A 1 106 ? 78.376 38.202 16.773 1.00 23.21 131 GLU A CA 1
ATOM 787 C C . GLU A 1 106 ? 77.305 38.512 15.712 1.00 21.80 131 GLU A C 1
ATOM 788 O O . GLU A 1 106 ? 76.102 38.378 15.966 1.00 21.86 131 GLU A O 1
ATOM 794 N N . HIS A 1 107 ? 77.742 38.998 14.561 1.00 21.63 132 HIS A N 1
ATOM 795 C CA . HIS A 1 107 ? 76.785 39.411 13.529 1.00 22.49 132 HIS A CA 1
ATOM 796 C C . HIS A 1 107 ? 76.852 38.619 12.215 1.00 22.50 132 HIS A C 1
ATOM 797 O O . HIS A 1 107 ? 76.016 38.831 11.338 1.00 18.70 132 HIS A O 1
ATOM 804 N N . THR A 1 108 ? 77.858 37.752 12.071 1.00 23.01 133 THR A N 1
ATOM 805 C CA . THR A 1 108 ? 78.104 37.051 10.811 1.00 22.92 133 THR A CA 1
ATOM 806 C C . THR A 1 108 ? 78.263 35.547 10.971 1.00 22.23 133 THR A C 1
ATOM 807 O O . THR A 1 108 ? 79.029 35.085 11.826 1.00 21.53 133 THR A O 1
ATOM 811 N N . ASP A 1 109 ? 77.494 34.786 10.173 1.00 18.96 134 ASP A N 1
ATOM 812 C CA . ASP A 1 109 ? 77.645 33.346 10.066 1.00 15.76 134 ASP A CA 1
ATOM 813 C C . ASP A 1 109 ? 78.091 32.970 8.654 1.00 17.29 134 ASP A C 1
ATOM 814 O O . ASP A 1 109 ? 77.650 33.564 7.675 1.00 15.08 134 ASP A O 1
ATOM 819 N N . VAL A 1 110 ? 78.996 32.010 8.556 1.00 15.36 135 VAL A N 1
ATOM 820 C CA . VAL A 1 110 ? 79.582 31.656 7.278 1.00 14.36 135 VAL A CA 1
ATOM 821 C C . VAL A 1 110 ? 79.687 30.156 7.194 1.00 16.06 135 VAL A C 1
ATOM 822 O O . VAL A 1 110 ? 80.090 29.480 8.169 1.00 16.95 135 VAL A O 1
ATOM 826 N N . SER A 1 111 ? 79.369 29.645 6.012 1.00 15.35 136 SER A N 1
ATOM 827 C CA . SER A 1 111 ? 79.602 28.257 5.683 1.00 17.86 136 SER A CA 1
ATOM 828 C C . SER A 1 111 ? 80.229 28.162 4.325 1.00 18.75 136 SER A C 1
ATOM 829 O O . SER A 1 111 ? 79.945 28.985 3.446 1.00 16.44 136 SER A O 1
ATOM 832 N N . ILE A 1 112 ? 81.068 27.147 4.126 1.00 17.46 137 ILE A N 1
ATOM 833 C CA . ILE A 1 112 ? 81.608 26.854 2.803 1.00 19.25 137 ILE A CA 1
ATOM 834 C C . ILE A 1 112 ? 81.179 25.415 2.516 1.00 21.55 137 ILE A C 1
ATOM 835 O O . ILE A 1 112 ? 81.941 24.472 2.745 1.00 21.48 137 ILE A O 1
ATOM 840 N N . PRO A 1 113 ? 79.943 25.233 2.039 1.00 21.86 138 PRO A N 1
ATOM 841 C CA . PRO A 1 113 ? 79.413 23.864 2.028 1.00 24.09 138 PRO A CA 1
ATOM 842 C C . PRO A 1 113 ? 79.971 22.966 0.922 1.00 26.35 138 PRO A C 1
ATOM 843 O O . PRO A 1 113 ? 79.673 21.772 0.915 1.00 28.33 138 PRO A O 1
ATOM 847 N N . ALA A 1 114 ? 80.770 23.536 0.017 1.00 25.55 139 ALA A N 1
ATOM 848 C CA . ALA A 1 114 ? 81.451 22.786 -1.047 1.00 25.09 139 ALA A CA 1
ATOM 849 C C . ALA A 1 114 ? 82.542 23.684 -1.594 1.00 24.35 139 ALA A C 1
ATOM 850 O O . ALA A 1 114 ? 82.483 24.885 -1.406 1.00 21.88 139 ALA A O 1
ATOM 852 N N . PRO A 1 115 ? 83.559 23.108 -2.277 1.00 24.56 140 PRO A N 1
ATOM 853 C CA . PRO A 1 115 ? 84.717 23.950 -2.556 1.00 23.01 140 PRO A CA 1
ATOM 854 C C . PRO A 1 115 ? 84.455 25.137 -3.504 1.00 22.44 140 PRO A C 1
ATOM 855 O O . PRO A 1 115 ? 85.289 26.023 -3.600 1.00 21.91 140 PRO A O 1
ATOM 859 N N . HIS A 1 116 ? 83.308 25.157 -4.179 1.00 19.70 141 HIS A N 1
ATOM 860 C CA . HIS A 1 116 ? 82.977 26.260 -5.071 1.00 21.48 141 HIS A CA 1
ATOM 861 C C . HIS A 1 116 ? 81.810 27.166 -4.622 1.00 18.49 141 HIS A C 1
ATOM 862 O O . HIS A 1 116 ? 81.387 28.036 -5.394 1.00 17.47 141 HIS A O 1
ATOM 869 N N . PHE A 1 117 ? 81.313 26.970 -3.396 1.00 17.51 142 PHE A N 1
ATOM 870 C CA . PHE A 1 117 ? 80.152 27.755 -2.872 1.00 16.90 142 PHE A CA 1
ATOM 871 C C . PHE A 1 117 ? 80.454 28.273 -1.496 1.00 14.55 142 PHE A C 1
ATOM 872 O O . PHE A 1 117 ? 81.025 27.542 -0.655 1.00 14.69 142 PHE A O 1
ATOM 880 N N . SER A 1 118 ? 79.990 29.486 -1.224 1.00 11.67 143 SER A N 1
ATOM 881 C CA . SER A 1 118 ? 80.041 30.059 0.127 1.00 11.72 143 SER A CA 1
ATOM 882 C C . SER A 1 118 ? 78.661 30.642 0.493 1.00 13.71 143 SER A C 1
ATOM 883 O O . SER A 1 118 ? 77.950 31.093 -0.386 1.00 11.72 143 SER A O 1
ATOM 886 N N . CYS A 1 119 ? 78.282 30.573 1.772 1.00 12.61 144 CYS A N 1
ATOM 887 C CA . CYS A 1 119 ? 77.024 31.171 2.261 1.00 14.18 144 CYS A CA 1
ATOM 888 C C . CYS A 1 119 ? 77.335 32.032 3.466 1.00 13.24 144 CYS A C 1
ATOM 889 O O . CYS A 1 119 ? 78.031 31.589 4.375 1.00 13.66 144 CYS A O 1
ATOM 892 N N . VAL A 1 120 ? 76.801 33.249 3.489 1.00 11.65 145 VAL A N 1
ATOM 893 C CA . VAL A 1 120 ? 77.065 34.201 4.551 1.00 12.88 145 VAL A CA 1
ATOM 894 C C . VAL A 1 120 ? 75.726 34.781 4.938 1.00 14.28 145 VAL A C 1
ATOM 895 O O . VAL A 1 120 ? 74.914 35.141 4.069 1.00 11.39 145 VAL A O 1
ATOM 899 N N . ILE A 1 121 ? 75.473 34.828 6.241 1.00 9.73 146 ILE A N 1
ATOM 900 C CA . ILE A 1 121 ? 74.285 35.474 6.726 1.00 9.70 146 ILE A CA 1
ATOM 901 C C . ILE A 1 121 ? 74.784 36.512 7.718 1.00 13.05 146 ILE A C 1
ATOM 902 O O . ILE A 1 121 ? 75.525 36.173 8.661 1.00 10.99 146 ILE A O 1
ATOM 907 N N . PHE A 1 122 ? 74.400 37.760 7.492 1.00 11.85 147 PHE A N 1
ATOM 908 C CA . PHE A 1 122 ? 74.871 38.878 8.298 1.00 13.80 147 PHE A CA 1
ATOM 909 C C . PHE A 1 122 ? 73.677 39.641 8.843 1.00 12.63 147 PHE A C 1
ATOM 910 O O . PHE A 1 122 ? 72.736 39.938 8.103 1.00 12.66 147 PHE A O 1
ATOM 918 N N . GLY A 1 123 ? 73.701 40.008 10.114 1.00 12.02 148 GLY A N 1
ATOM 919 C CA . GLY A 1 123 ? 72.715 40.988 10.582 1.00 12.62 148 GLY A CA 1
ATOM 920 C C . GLY A 1 123 ? 72.329 40.880 12.034 1.00 14.43 148 GLY A C 1
ATOM 921 O O . GLY A 1 123 ? 73.158 40.566 12.869 1.00 13.95 148 GLY A O 1
ATOM 922 N N . SER A 1 124 ? 71.066 41.147 12.321 1.00 14.48 149 SER A N 1
ATOM 923 C CA . SER A 1 124 ? 70.581 41.180 13.685 1.00 13.32 149 SER A CA 1
ATOM 924 C C . SER A 1 124 ? 70.501 39.778 14.316 1.00 14.21 149 SER A C 1
ATOM 925 O O . SER A 1 124 ? 70.694 38.755 13.649 1.00 13.98 149 SER A O 1
ATOM 928 N N . SER A 1 125 ? 70.148 39.726 15.594 1.00 12.08 150 SER A N 1
ATOM 929 C CA . SER A 1 125 ? 69.953 38.432 16.269 1.00 15.51 150 SER A CA 1
ATOM 930 C C . SER A 1 125 ? 68.771 37.591 15.705 1.00 16.52 150 SER A C 1
ATOM 931 O O . SER A 1 125 ? 68.686 36.400 15.959 1.00 17.79 150 SER A O 1
ATOM 934 N N . LYS A 1 126 ? 67.902 38.209 14.906 1.00 15.81 151 LYS A N 1
ATOM 935 C CA . LYS A 1 126 ? 66.781 37.529 14.250 1.00 14.91 151 LYS A CA 1
ATOM 936 C C . LYS A 1 126 ? 67.148 36.988 12.844 1.00 13.94 151 LYS A C 1
ATOM 937 O O . LYS A 1 126 ? 66.312 36.438 12.132 1.00 12.63 151 LYS A O 1
ATOM 943 N N . ARG A 1 127 ? 68.407 37.107 12.469 1.00 12.38 152 ARG A N 1
ATOM 944 C CA . ARG A 1 127 ? 68.860 36.555 11.177 1.00 11.54 152 ARG A CA 1
ATOM 945 C C . ARG A 1 127 ? 68.661 35.028 11.089 1.00 12.20 152 ARG A C 1
ATOM 946 O O . ARG A 1 127 ? 68.671 34.304 12.097 1.00 9.89 152 ARG A O 1
ATOM 954 N N . GLU A 1 128 ? 68.509 34.555 9.861 1.00 10.52 153 GLU A N 1
ATOM 955 C CA . GLU A 1 128 ? 68.155 33.155 9.621 1.00 9.85 153 GLU A CA 1
ATOM 956 C C . GLU A 1 128 ? 69.265 32.259 10.147 1.00 11.12 153 GLU A C 1
ATOM 957 O O . GLU A 1 128 ? 70.468 32.611 10.074 1.00 10.45 153 GLU A O 1
ATOM 963 N N . ARG A 1 129 ? 68.879 31.091 10.645 1.00 9.04 154 ARG A N 1
ATOM 964 C CA . ARG A 1 129 ? 69.863 30.057 11.014 1.00 9.80 154 ARG A CA 1
ATOM 965 C C . ARG A 1 129 ? 70.529 29.485 9.756 1.00 11.79 154 ARG A C 1
ATOM 966 O O . ARG A 1 129 ? 69.857 29.246 8.743 1.00 10.12 154 ARG A O 1
ATOM 974 N N . MET A 1 130 ? 71.852 29.298 9.821 1.00 11.83 155 MET A N 1
ATOM 975 C CA . MET A 1 130 ? 72.631 28.801 8.682 1.00 12.04 155 MET A CA 1
ATOM 976 C C . MET A 1 130 ? 72.077 27.453 8.215 1.00 11.53 155 MET A C 1
ATOM 977 O O . MET A 1 130 ? 71.928 27.231 7.015 1.00 9.28 155 MET A O 1
ATOM 982 N N . SER A 1 131 ? 71.715 26.544 9.136 1.00 12.54 156 SER A N 1
ATOM 983 C CA . SER A 1 131 ? 71.204 25.247 8.653 1.00 13.35 156 SER A CA 1
ATOM 984 C C . SER A 1 131 ? 69.906 25.357 7.863 1.00 10.21 156 SER A C 1
ATOM 985 O O . SER A 1 131 ? 69.629 24.520 6.982 1.00 12.08 156 SER A O 1
ATOM 988 N N . LYS A 1 132 ? 69.114 26.403 8.128 1.00 12.42 157 LYS A N 1
ATOM 989 C CA . LYS A 1 132 ? 67.905 26.636 7.343 1.00 11.16 157 LYS A CA 1
ATOM 990 C C . LYS A 1 132 ? 68.241 27.131 5.930 1.00 11.45 157 LYS A C 1
ATOM 991 O O . LYS A 1 132 ? 67.629 26.671 4.943 1.00 10.78 157 LYS A O 1
ATOM 997 N N . MET A 1 133 ? 69.194 28.062 5.836 1.00 10.14 158 MET A N 1
ATOM 998 C CA . MET A 1 133 ? 69.693 28.480 4.507 1.00 10.77 158 MET A CA 1
ATOM 999 C C . MET A 1 133 ? 70.276 27.315 3.727 1.00 10.81 158 MET A C 1
ATOM 1000 O O . MET A 1 133 ? 69.944 27.127 2.540 1.00 11.13 158 MET A O 1
ATOM 1005 N N . LEU A 1 134 ? 71.118 26.521 4.393 1.00 10.02 159 LEU A N 1
ATOM 1006 C CA . LEU A 1 134 ? 71.725 25.348 3.745 1.00 13.83 159 LEU A CA 1
ATOM 1007 C C . LEU A 1 134 ? 70.710 24.312 3.279 1.00 13.19 159 LEU A C 1
ATOM 1008 O O . LEU A 1 134 ? 70.941 23.647 2.273 1.00 13.61 159 LEU A O 1
ATOM 1013 N N . SER A 1 135 ? 69.577 24.185 3.978 1.00 13.69 160 SER A N 1
ATOM 1014 C CA . SER A 1 135 ? 68.527 23.243 3.545 1.00 11.58 160 SER A CA 1
ATOM 1015 C C . SER A 1 135 ? 67.979 23.581 2.124 1.00 11.68 160 SER A C 1
ATOM 1016 O O . SER A 1 135 ? 67.418 22.708 1.426 1.00 9.12 160 SER A O 1
ATOM 1019 N N . ARG A 1 136 ? 68.149 24.841 1.720 1.00 8.79 161 ARG A N 1
ATOM 1020 C CA . ARG A 1 136 ? 67.711 25.295 0.404 1.00 10.58 161 ARG A CA 1
ATOM 1021 C C . ARG A 1 136 ? 68.684 24.880 -0.718 1.00 10.48 161 ARG A C 1
ATOM 1022 O O . ARG A 1 136 ? 68.397 25.069 -1.896 1.00 11.43 161 ARG A O 1
ATOM 1030 N N . LEU A 1 137 ? 69.828 24.328 -0.343 1.00 14.52 162 LEU A N 1
ATOM 1031 C CA . LEU A 1 137 ? 70.689 23.616 -1.312 1.00 15.61 162 LEU A CA 1
ATOM 1032 C C . LEU A 1 137 ? 70.014 22.377 -1.858 1.00 17.56 162 LEU A C 1
ATOM 1033 O O . LEU A 1 137 ? 70.311 21.967 -3.004 1.00 20.02 162 LEU A O 1
ATOM 1038 N N . VAL A 1 138 ? 69.111 21.793 -1.063 1.00 15.47 163 VAL A N 1
ATOM 1039 C CA . VAL A 1 138 ? 68.391 20.552 -1.388 1.00 18.70 163 VAL A CA 1
ATOM 1040 C C . VAL A 1 138 ? 67.003 20.904 -1.877 1.00 17.68 163 VAL A C 1
ATOM 1041 O O . VAL A 1 138 ? 66.524 20.341 -2.863 1.00 17.73 163 VAL A O 1
ATOM 1045 N N . ASN A 1 139 ? 66.343 21.836 -1.179 1.00 16.76 164 ASN A N 1
ATOM 1046 C CA . ASN A 1 139 ? 64.995 22.263 -1.546 1.00 15.01 164 ASN A CA 1
ATOM 1047 C C . ASN A 1 139 ? 64.906 23.789 -1.707 1.00 14.35 164 ASN A C 1
ATOM 1048 O O . ASN A 1 139 ? 64.549 24.490 -0.747 1.00 12.69 164 ASN A O 1
ATOM 1053 N N . PRO A 1 140 ? 65.234 24.330 -2.902 1.00 11.14 165 PRO A N 1
ATOM 1054 C CA . PRO A 1 140 ? 65.376 25.790 -2.975 1.00 10.55 165 PRO A CA 1
ATOM 1055 C C . PRO A 1 140 ? 64.032 26.526 -2.958 1.00 11.76 165 PRO A C 1
ATOM 1056 O O . PRO A 1 140 ? 62.997 25.951 -3.334 1.00 9.00 165 PRO A O 1
ATOM 1060 N N . ASP A 1 141 ? 64.053 27.788 -2.528 1.00 9.18 166 ASP A N 1
ATOM 1061 C CA . ASP A 1 141 ? 62.899 28.660 -2.699 1.00 9.19 166 ASP A CA 1
ATOM 1062 C C . ASP A 1 141 ? 62.798 29.047 -4.186 1.00 9.02 166 ASP A C 1
ATOM 1063 O O . ASP A 1 141 ? 63.691 28.748 -4.973 1.00 9.38 166 ASP A O 1
ATOM 1068 N N . ARG A 1 142 ? 61.718 29.722 -4.545 1.00 8.98 167 ARG A N 1
ATOM 1069 C CA . ARG A 1 142 ? 61.438 30.081 -5.937 1.00 10.94 167 ARG A CA 1
ATOM 1070 C C . ARG A 1 142 ? 61.049 31.566 -6.040 1.00 10.46 167 ARG A C 1
ATOM 1071 O O . ARG A 1 142 ? 59.902 31.894 -6.388 1.00 11.61 167 ARG A O 1
ATOM 1079 N N . PRO A 1 143 ? 61.997 32.488 -5.729 1.00 10.08 168 PRO A N 1
ATOM 1080 C CA . PRO A 1 143 ? 61.696 33.918 -5.878 1.00 10.34 168 PRO A CA 1
ATOM 1081 C C . PRO A 1 143 ? 61.428 34.279 -7.362 1.00 14.08 168 PRO A C 1
ATOM 1082 O O . PRO A 1 143 ? 61.914 33.583 -8.268 1.00 11.50 168 PRO A O 1
ATOM 1086 N N . GLN A 1 144 ? 60.644 35.332 -7.575 1.00 13.69 169 GLN A N 1
ATOM 1087 C CA . GLN A 1 144 ? 60.354 35.867 -8.902 1.00 17.19 169 GLN A CA 1
ATOM 1088 C C . GLN A 1 144 ? 61.174 37.120 -9.151 1.00 15.20 169 GLN A C 1
ATOM 1089 O O . GLN A 1 144 ? 61.172 38.043 -8.336 1.00 14.37 169 GLN A O 1
ATOM 1095 N N . LEU A 1 145 ? 61.934 37.131 -10.241 1.00 11.70 170 LEU A N 1
ATOM 1096 C CA . LEU A 1 145 ? 62.838 38.228 -10.517 1.00 12.12 170 LEU A CA 1
ATOM 1097 C C . LEU A 1 145 ? 62.615 38.719 -11.940 1.00 10.82 170 LEU A C 1
ATOM 1098 O O . LEU A 1 145 ? 62.199 37.943 -12.791 1.00 10.07 170 LEU A O 1
ATOM 1103 N N . PRO A 1 146 ? 62.936 40.007 -12.211 1.00 12.41 171 PRO A N 1
ATOM 1104 C CA . PRO A 1 146 ? 62.646 40.496 -13.565 1.00 12.84 171 PRO A CA 1
ATOM 1105 C C . PRO A 1 146 ? 63.629 39.924 -14.599 1.00 10.86 171 PRO A C 1
ATOM 1106 O O . PRO A 1 146 ? 64.685 39.454 -14.230 1.00 9.71 171 PRO A O 1
ATOM 1110 N N . PRO A 1 147 ? 63.256 39.950 -15.892 1.00 12.17 172 PRO A N 1
ATOM 1111 C CA . PRO A 1 147 ? 64.074 39.266 -16.889 1.00 11.84 172 PRO A CA 1
ATOM 1112 C C . PRO A 1 147 ? 65.535 39.694 -16.991 1.00 11.01 172 PRO A C 1
ATOM 1113 O O . PRO A 1 147 ? 66.388 38.831 -17.147 1.00 9.09 172 PRO A O 1
ATOM 1117 N N . ARG A 1 148 ? 65.847 40.993 -16.931 1.00 8.95 173 ARG A N 1
ATOM 1118 C CA . ARG A 1 148 ? 67.269 41.390 -17.057 1.00 9.67 173 ARG A CA 1
ATOM 1119 C C . ARG A 1 148 ? 68.069 40.996 -15.812 1.00 9.06 173 ARG A C 1
ATOM 1120 O O . ARG A 1 148 ? 69.244 40.651 -15.884 1.00 10.10 173 ARG A O 1
ATOM 1128 N N . PHE A 1 149 ? 67.426 41.056 -14.658 1.00 10.62 174 PHE A N 1
ATOM 1129 C CA . PHE A 1 149 ? 68.104 40.596 -13.437 1.00 9.16 174 PHE A CA 1
ATOM 1130 C C . PHE A 1 149 ? 68.478 39.092 -13.591 1.00 8.21 174 PHE A C 1
ATOM 1131 O O . PHE A 1 149 ? 69.641 38.675 -13.355 1.00 10.34 174 PHE A O 1
ATOM 1139 N N . GLU A 1 150 ? 67.504 38.287 -13.997 1.00 8.83 175 GLU A N 1
ATOM 1140 C CA . GLU A 1 150 ? 67.753 36.843 -14.295 1.00 10.20 175 GLU A CA 1
ATOM 1141 C C . GLU A 1 150 ? 68.901 36.659 -15.297 1.00 13.77 175 GLU A C 1
ATOM 1142 O O . GLU A 1 150 ? 69.793 35.823 -15.084 1.00 12.44 175 GLU A O 1
ATOM 1148 N N . LYS A 1 151 ? 68.864 37.446 -16.380 1.00 12.41 176 LYS A N 1
ATOM 1149 C CA . LYS A 1 151 ? 69.948 37.423 -17.374 1.00 14.69 176 LYS A CA 1
ATOM 1150 C C . LYS A 1 151 ? 71.332 37.752 -16.775 1.00 13.67 176 LYS A C 1
ATOM 1151 O O . LYS A 1 151 ? 72.308 36.994 -16.978 1.00 12.67 176 LYS A O 1
ATOM 1157 N N . GLU A 1 152 ? 71.415 38.857 -16.030 1.00 12.73 177 GLU A N 1
ATOM 1158 C CA . GLU A 1 152 ? 72.692 39.236 -15.396 1.00 13.41 177 GLU A CA 1
ATOM 1159 C C . GLU A 1 152 ? 73.220 38.102 -14.504 1.00 13.10 177 GLU A C 1
ATOM 1160 O O . GLU A 1 152 ? 74.417 37.767 -14.547 1.00 12.88 177 GLU A O 1
ATOM 1166 N N . CYS A 1 153 ? 72.325 37.470 -13.743 1.00 12.45 178 CYS A N 1
ATOM 1167 C CA . CYS A 1 153 ? 72.714 36.373 -12.849 1.00 15.95 178 CYS A CA 1
ATOM 1168 C C . CYS A 1 153 ? 73.395 35.202 -13.545 1.00 19.27 178 CYS A C 1
ATOM 1169 O O . CYS A 1 153 ? 74.140 34.466 -12.904 1.00 19.35 178 CYS A O 1
ATOM 1172 N N . THR A 1 154 ? 73.148 34.991 -14.840 1.00 19.97 179 THR A N 1
ATOM 1173 C CA . THR A 1 154 ? 73.884 33.920 -15.510 1.00 22.91 179 THR A CA 1
ATOM 1174 C C . THR A 1 154 ? 74.976 34.399 -16.462 1.00 25.65 179 THR A C 1
ATOM 1175 O O . THR A 1 154 ? 75.448 33.634 -17.280 1.00 26.79 179 THR A O 1
ATOM 1179 N N . SER A 1 155 ? 75.381 35.656 -16.344 1.00 26.21 180 SER A N 1
ATOM 1180 C CA . SER A 1 155 ? 76.303 36.267 -17.293 1.00 29.59 180 SER A CA 1
ATOM 1181 C C . SER A 1 155 ? 77.755 36.368 -16.813 1.00 32.84 180 SER A C 1
ATOM 1182 O O . SER A 1 155 ? 78.551 37.120 -17.412 1.00 32.52 180 SER A O 1
ATOM 1185 N N . GLU A 1 156 ? 78.118 35.635 -15.756 1.00 34.32 181 GLU A N 1
ATOM 1186 C CA . GLU A 1 156 ? 79.460 35.831 -15.180 1.00 38.85 181 GLU A CA 1
ATOM 1187 C C . GLU A 1 156 ? 80.538 35.477 -16.194 1.00 38.75 181 GLU A C 1
ATOM 1188 O O . GLU A 1 156 ? 80.560 34.376 -16.737 1.00 39.96 181 GLU A O 1
ATOM 1194 N N . GLY A 1 157 ? 81.398 36.446 -16.476 1.00 38.77 182 GLY A N 1
ATOM 1195 C CA . GLY A 1 157 ? 82.425 36.291 -17.488 1.00 37.80 182 GLY A CA 1
ATOM 1196 C C . GLY A 1 157 ? 82.164 37.229 -18.643 1.00 37.91 182 GLY A C 1
ATOM 1197 O O . GLY A 1 157 ? 83.101 37.816 -19.183 1.00 39.98 182 GLY A O 1
ATOM 1198 N N . THR A 1 158 ? 80.894 37.392 -19.020 1.00 35.04 183 THR A N 1
ATOM 1199 C CA . THR A 1 158 ? 80.558 38.242 -20.164 1.00 33.55 183 THR A CA 1
ATOM 1200 C C . THR A 1 158 ? 80.128 39.649 -19.754 1.00 32.07 183 THR A C 1
ATOM 1201 O O . THR A 1 158 ? 80.270 40.592 -20.541 1.00 31.33 183 THR A O 1
ATOM 1205 N N . SER A 1 159 ? 79.621 39.800 -18.526 1.00 29.35 184 SER A N 1
ATOM 1206 C CA . SER A 1 159 ? 79.181 41.113 -18.049 1.00 26.83 184 SER A CA 1
ATOM 1207 C C . SER A 1 159 ? 79.697 41.413 -16.631 1.00 25.44 184 SER A C 1
ATOM 1208 O O . SER A 1 159 ? 79.887 40.494 -15.804 1.00 24.69 184 SER A O 1
ATOM 1211 N N . GLN A 1 160 ? 79.921 42.700 -16.363 1.00 20.89 185 GLN A N 1
ATOM 1212 C CA . GLN A 1 160 ? 80.301 43.184 -15.027 1.00 19.33 185 GLN A CA 1
ATOM 1213 C C . GLN A 1 160 ? 79.216 44.097 -14.423 1.00 17.79 185 GLN A C 1
ATOM 1214 O O . GLN A 1 160 ? 79.461 44.852 -13.487 1.00 15.51 185 GLN A O 1
ATOM 1220 N N . THR A 1 161 ? 78.011 43.994 -14.970 1.00 17.64 186 THR A N 1
ATOM 1221 C CA . THR A 1 161 ? 76.855 44.770 -14.499 1.00 15.29 186 THR A CA 1
ATOM 1222 C C . THR A 1 161 ? 76.386 44.250 -13.135 1.00 13.34 186 THR A C 1
ATOM 1223 O O . THR A 1 161 ? 76.155 43.059 -12.967 1.00 12.09 186 THR A O 1
ATOM 1227 N N . VAL A 1 162 ? 76.236 45.177 -12.199 1.00 12.19 187 VAL A N 1
ATOM 1228 C CA . VAL A 1 162 ? 75.642 44.966 -10.880 1.00 11.60 187 VAL A CA 1
ATOM 1229 C C . VAL A 1 162 ? 74.116 45.130 -11.049 1.00 11.15 187 VAL A C 1
ATOM 1230 O O . VAL A 1 162 ? 73.668 46.069 -11.706 1.00 11.92 187 VAL A O 1
ATOM 1234 N N . ALA A 1 163 ? 73.334 44.194 -10.501 1.00 9.65 188 ALA A N 1
ATOM 1235 C CA . ALA A 1 163 ? 71.857 44.245 -10.656 1.00 10.62 188 ALA A CA 1
ATOM 1236 C C . ALA A 1 163 ? 71.167 44.338 -9.293 1.00 11.70 188 ALA A C 1
ATOM 1237 O O . ALA A 1 163 ? 71.535 43.619 -8.364 1.00 9.30 188 ALA A O 1
ATOM 1239 N N . LEU A 1 164 ? 70.152 45.204 -9.163 1.00 9.85 189 LEU A N 1
ATOM 1240 C CA . LEU A 1 164 ? 69.375 45.214 -7.943 1.00 11.74 189 LEU A CA 1
ATOM 1241 C C . LEU A 1 164 ? 67.910 45.144 -8.315 1.00 10.28 189 LEU A C 1
ATOM 1242 O O . LEU A 1 164 ? 67.496 45.731 -9.320 1.00 11.31 189 LEU A O 1
ATOM 1247 N N . TYR A 1 165 ? 67.150 44.397 -7.526 1.00 10.43 190 TYR A N 1
ATOM 1248 C CA . TYR A 1 165 ? 65.708 44.434 -7.668 1.00 9.15 190 TYR A CA 1
ATOM 1249 C C . TYR A 1 165 ? 65.107 44.839 -6.329 1.00 10.00 190 TYR A C 1
ATOM 1250 O O . TYR A 1 165 ? 65.332 44.159 -5.309 1.00 9.44 190 TYR A O 1
ATOM 1259 N N . ILE A 1 166 ? 64.323 45.915 -6.317 1.00 9.88 191 ILE A N 1
ATOM 1260 C CA . ILE A 1 166 ? 63.962 46.542 -5.021 1.00 10.53 191 ILE A CA 1
ATOM 1261 C C . ILE A 1 166 ? 62.448 46.650 -5.002 1.00 12.24 191 ILE A C 1
ATOM 1262 O O . ILE A 1 166 ? 61.888 47.340 -5.858 1.00 11.45 191 ILE A O 1
ATOM 1267 N N . LYS A 1 167 ? 61.793 45.946 -4.070 1.00 12.03 192 LYS A N 1
ATOM 1268 C CA . LYS A 1 167 ? 60.336 45.933 -4.035 1.00 14.14 192 LYS A CA 1
ATOM 1269 C C . LYS A 1 167 ? 59.791 47.326 -3.726 1.00 15.40 192 LYS A C 1
ATOM 1270 O O . LYS A 1 167 ? 58.814 47.738 -4.333 1.00 17.03 192 LYS A O 1
ATOM 1276 N N . ASN A 1 168 ? 60.417 48.050 -2.794 1.00 15.18 193 ASN A N 1
ATOM 1277 C CA . ASN A 1 168 ? 59.926 49.391 -2.413 1.00 16.23 193 ASN A CA 1
ATOM 1278 C C . ASN A 1 168 ? 60.762 50.453 -3.134 1.00 17.40 193 ASN A C 1
ATOM 1279 O O . ASN A 1 168 ? 61.688 51.072 -2.566 1.00 18.33 193 ASN A O 1
ATOM 1284 N N . GLY A 1 169 ? 60.470 50.617 -4.413 1.00 15.37 194 GLY A N 1
ATOM 1285 C CA . GLY A 1 169 ? 61.298 51.446 -5.279 1.00 19.58 194 GLY A CA 1
ATOM 1286 C C . GLY A 1 169 ? 61.161 52.916 -4.930 1.00 23.59 194 GLY A C 1
ATOM 1287 O O . GLY A 1 169 ? 62.130 53.679 -5.085 1.00 22.63 194 GLY A O 1
ATOM 1288 N N . GLY A 1 170 ? 59.968 53.303 -4.447 1.00 23.84 195 GLY A N 1
ATOM 1289 C CA . GLY A 1 170 ? 59.725 54.668 -3.950 1.00 29.47 195 GLY A CA 1
ATOM 1290 C C . GLY A 1 170 ? 60.782 55.093 -2.945 1.00 32.18 195 GLY A C 1
ATOM 1291 O O . GLY A 1 170 ? 61.505 56.088 -3.153 1.00 32.70 195 GLY A O 1
ATOM 1292 N N . HIS A 1 171 ? 60.900 54.311 -1.874 1.00 32.32 196 HIS A N 1
ATOM 1293 C CA . HIS A 1 171 ? 61.864 54.561 -0.793 1.00 33.67 196 HIS A CA 1
ATOM 1294 C C . HIS A 1 171 ? 63.328 54.608 -1.267 1.00 32.13 196 HIS A C 1
ATOM 1295 O O . HIS A 1 171 ? 64.107 55.460 -0.833 1.00 32.76 196 HIS A O 1
ATOM 1302 N N . PHE A 1 172 ? 63.703 53.722 -2.185 1.00 30.57 197 PHE A N 1
ATOM 1303 C CA . PHE A 1 172 ? 65.102 53.629 -2.644 1.00 27.93 197 PHE A CA 1
ATOM 1304 C C . PHE A 1 172 ? 65.519 54.787 -3.569 1.00 27.65 197 PHE A C 1
ATOM 1305 O O . PHE A 1 172 ? 66.675 55.248 -3.522 1.00 25.78 197 PHE A O 1
ATOM 1313 N N . ILE A 1 173 ? 64.584 55.237 -4.413 1.00 27.10 198 ILE A N 1
ATOM 1314 C CA . ILE A 1 173 ? 64.848 56.308 -5.391 1.00 28.43 198 ILE A CA 1
ATOM 1315 C C . ILE A 1 173 ? 65.287 57.628 -4.750 1.00 27.94 198 ILE A C 1
ATOM 1316 O O . ILE A 1 173 ? 66.146 58.339 -5.289 1.00 28.32 198 ILE A O 1
ATOM 1321 N N . THR A 1 174 ? 64.717 57.946 -3.595 1.00 27.66 199 THR A N 1
ATOM 1322 C CA . THR A 1 174 ? 65.096 59.148 -2.868 1.00 28.10 199 THR A CA 1
ATOM 1323 C C . THR A 1 174 ? 66.554 59.051 -2.400 1.00 29.42 199 THR A C 1
ATOM 1324 O O . THR A 1 174 ? 67.317 60.032 -2.501 1.00 27.28 199 THR A O 1
ATOM 1328 N N . LYS A 1 175 ? 66.952 57.867 -1.922 1.00 27.80 200 LYS A N 1
ATOM 1329 C CA . LYS A 1 175 ? 68.349 57.650 -1.524 1.00 31.39 200 LYS A CA 1
ATOM 1330 C C . LYS A 1 175 ? 69.244 57.778 -2.733 1.00 32.84 200 LYS A C 1
ATOM 1331 O O . LYS A 1 175 ? 70.252 58.488 -2.717 1.00 32.50 200 LYS A O 1
ATOM 1337 N N . LEU A 1 176 ? 68.880 57.060 -3.785 1.00 35.78 201 LEU A N 1
ATOM 1338 C CA . LEU A 1 176 ? 69.724 56.970 -4.955 1.00 39.09 201 LEU A CA 1
ATOM 1339 C C . LEU A 1 176 ? 69.912 58.334 -5.594 1.00 41.50 201 LEU A C 1
ATOM 1340 O O . LEU A 1 176 ? 70.997 58.649 -6.079 1.00 43.93 201 LEU A O 1
ATOM 1345 N N . LEU A 1 177 ? 68.879 59.166 -5.554 1.00 43.46 202 LEU A N 1
ATOM 1346 C CA . LEU A 1 177 ? 68.955 60.476 -6.183 1.00 46.21 202 LEU A CA 1
ATOM 1347 C C . LEU A 1 177 ? 69.369 61.592 -5.216 1.00 47.56 202 LEU A C 1
ATOM 1348 O O . LEU A 1 177 ? 69.380 62.757 -5.588 1.00 47.39 202 LEU A O 1
ATOM 1353 N N . ASN A 1 178 ? 69.728 61.209 -3.987 1.00 49.74 203 ASN A N 1
ATOM 1354 C CA . ASN A 1 178 ? 70.232 62.113 -2.939 1.00 52.14 203 ASN A CA 1
ATOM 1355 C C . ASN A 1 178 ? 69.192 63.081 -2.349 1.00 53.73 203 ASN A C 1
ATOM 1356 O O . ASN A 1 178 ? 69.545 64.015 -1.619 1.00 53.04 203 ASN A O 1
ATOM 1361 N N . PHE A 1 179 ? 67.915 62.836 -2.643 1.00 54.75 204 PHE A N 1
ATOM 1362 C CA . PHE A 1 179 ? 66.822 63.619 -2.064 1.00 56.54 204 PHE A CA 1
ATOM 1363 C C . PHE A 1 179 ? 66.561 63.165 -0.622 1.00 56.47 204 PHE A C 1
ATOM 1364 O O . PHE A 1 179 ? 67.223 62.242 -0.141 1.00 56.26 204 PHE A O 1
ATOM 1372 N N . PRO A 1 180 ? 65.613 63.817 0.088 1.00 57.45 205 PRO A N 1
ATOM 1373 C CA . PRO A 1 180 ? 65.272 63.302 1.416 1.00 57.62 205 PRO A CA 1
ATOM 1374 C C . PRO A 1 180 ? 64.233 62.190 1.298 1.00 57.53 205 PRO A C 1
ATOM 1375 O O . PRO A 1 180 ? 63.669 62.000 0.219 1.00 57.58 205 PRO A O 1
ATOM 1379 N N . GLN A 1 181 ? 63.984 61.478 2.398 1.00 57.63 206 GLN A N 1
ATOM 1380 C CA . GLN A 1 181 ? 62.993 60.392 2.447 1.00 57.46 206 GLN A CA 1
ATOM 1381 C C . GLN A 1 181 ? 61.550 60.941 2.338 1.00 57.30 206 GLN A C 1
ATOM 1382 O O . GLN A 1 181 ? 61.032 61.531 3.289 1.00 57.32 206 GLN A O 1
ATOM 1388 N N . LEU A 1 182 ? 60.926 60.752 1.170 1.00 56.50 207 LEU A N 1
ATOM 1389 C CA . LEU A 1 182 ? 59.568 61.249 0.883 1.00 55.36 207 LEU A CA 1
ATOM 1390 C C . LEU A 1 182 ? 58.448 60.207 1.058 1.00 54.37 207 LEU A C 1
ATOM 1391 O O . LEU A 1 182 ? 57.268 60.572 1.141 1.00 54.13 207 LEU A O 1
ATOM 1396 N N . ASN A 1 183 ? 58.816 58.923 1.101 1.00 53.30 208 ASN A N 1
ATOM 1397 C CA . ASN A 1 183 ? 57.851 57.807 1.036 1.00 51.79 208 ASN A CA 1
ATOM 1398 C C . ASN A 1 183 ? 56.900 57.926 -0.165 1.00 50.38 208 ASN A C 1
ATOM 1399 O O . ASN A 1 183 ? 55.678 58.057 0.005 1.00 50.09 208 ASN A O 1
ATOM 1404 N N . LEU A 1 184 ? 57.471 57.891 -1.372 1.00 47.81 209 LEU A N 1
ATOM 1405 C CA . LEU A 1 184 ? 56.686 58.026 -2.602 1.00 44.96 209 LEU A CA 1
ATOM 1406 C C . LEU A 1 184 ? 55.801 56.800 -2.855 1.00 43.47 209 LEU A C 1
ATOM 1407 O O . LEU A 1 184 ? 56.177 55.686 -2.480 1.00 43.75 209 LEU A O 1
ATOM 1412 N N . PRO A 1 185 ? 54.635 57.007 -3.505 1.00 40.99 210 PRO A N 1
ATOM 1413 C CA . PRO A 1 185 ? 53.628 55.974 -3.766 1.00 39.61 210 PRO A CA 1
ATOM 1414 C C . PRO A 1 185 ? 53.941 55.085 -4.978 1.00 37.81 210 PRO A C 1
ATOM 1415 O O . PRO A 1 185 ? 53.014 54.684 -5.709 1.00 38.23 210 PRO A O 1
ATOM 1419 N N . LEU A 1 186 ? 55.224 54.754 -5.155 1.00 33.91 211 LEU A N 1
ATOM 1420 C CA . LEU A 1 186 ? 55.696 54.080 -6.359 1.00 31.09 211 LEU A CA 1
ATOM 1421 C C . LEU A 1 186 ? 56.018 52.601 -6.080 1.00 28.54 211 LEU A C 1
ATOM 1422 O O . LEU A 1 186 ? 56.085 52.166 -4.933 1.00 29.75 211 LEU A O 1
ATOM 1427 N N . GLY A 1 187 ? 56.227 51.837 -7.144 1.00 23.97 212 GLY A N 1
ATOM 1428 C CA . GLY A 1 187 ? 56.326 50.412 -7.021 1.00 18.73 212 GLY A CA 1
ATOM 1429 C C . GLY A 1 187 ? 57.774 49.946 -7.049 1.00 17.48 212 GLY A C 1
ATOM 1430 O O . GLY A 1 187 ? 58.690 50.638 -6.582 1.00 13.72 212 GLY A O 1
ATOM 1431 N N . ALA A 1 188 ? 57.949 48.782 -7.645 1.00 13.75 213 ALA A N 1
ATOM 1432 C CA . ALA A 1 188 ? 59.225 48.105 -7.708 1.00 14.51 213 ALA A CA 1
ATOM 1433 C C . ALA A 1 188 ? 60.204 48.844 -8.614 1.00 14.12 213 ALA A C 1
ATOM 1434 O O . ALA A 1 188 ? 59.789 49.502 -9.587 1.00 12.90 213 ALA A O 1
ATOM 1436 N N . MET A 1 189 ? 61.493 48.758 -8.281 1.00 12.86 214 MET A N 1
ATOM 1437 C CA . MET A 1 189 ? 62.520 49.368 -9.075 1.00 11.74 214 MET A CA 1
ATOM 1438 C C . MET A 1 189 ? 63.489 48.283 -9.527 1.00 11.76 214 MET A C 1
ATOM 1439 O O . MET A 1 189 ? 63.911 47.460 -8.712 1.00 10.81 214 MET A O 1
ATOM 1444 N N . GLU A 1 190 ? 63.863 48.309 -10.808 1.00 11.76 215 GLU A N 1
ATOM 1445 C CA . GLU A 1 190 ? 65.002 47.497 -11.299 1.00 11.44 215 GLU A CA 1
ATOM 1446 C C . GLU A 1 190 ? 66.155 48.488 -11.501 1.00 14.34 215 GLU A C 1
ATOM 1447 O O . GLU A 1 190 ? 65.941 49.560 -12.056 1.00 15.67 215 GLU A O 1
ATOM 1453 N N . LEU A 1 191 ? 67.367 48.116 -11.113 1.00 12.66 216 LEU A N 1
ATOM 1454 C CA . LEU A 1 191 ? 68.509 49.018 -11.217 1.00 12.38 216 LEU A CA 1
ATOM 1455 C C . LEU A 1 191 ? 69.717 48.253 -11.687 1.00 12.45 216 LEU A C 1
ATOM 1456 O O . LEU A 1 191 ? 70.079 47.236 -11.069 1.00 10.25 216 LEU A O 1
ATOM 1461 N N . TYR A 1 192 ? 70.375 48.755 -12.743 1.00 11.08 217 TYR A N 1
ATOM 1462 C CA . TYR A 1 192 ? 71.535 48.062 -13.367 1.00 9.64 217 TYR A CA 1
ATOM 1463 C C . TYR A 1 192 ? 72.669 49.071 -13.488 1.00 11.45 217 TYR A C 1
ATOM 1464 O O . TYR A 1 192 ? 72.450 50.154 -14.059 1.00 11.85 217 TYR A O 1
ATOM 1473 N N . LEU A 1 193 ? 73.828 48.745 -12.900 1.00 11.54 218 LEU A N 1
ATOM 1474 C CA . LEU A 1 193 ? 74.954 49.693 -12.782 1.00 13.52 218 LEU A CA 1
ATOM 1475 C C . LEU A 1 193 ? 76.223 49.108 -13.357 1.00 14.90 218 LEU A C 1
ATOM 1476 O O . LEU A 1 193 ? 76.442 47.892 -13.289 1.00 14.28 218 LEU A O 1
ATOM 1481 N N . THR A 1 194 ? 77.094 49.972 -13.889 1.00 14.74 219 THR A N 1
ATOM 1482 C CA . THR A 1 194 ? 78.374 49.476 -14.393 1.00 17.37 219 THR A CA 1
ATOM 1483 C C . THR A 1 194 ? 79.463 50.523 -14.076 1.00 15.89 219 THR A C 1
ATOM 1484 O O . THR A 1 194 ? 79.222 51.732 -14.147 1.00 14.10 219 THR A O 1
ATOM 1488 N N . ALA A 1 195 ? 80.611 50.043 -13.636 1.00 16.13 220 ALA A N 1
ATOM 1489 C CA . ALA A 1 195 ? 81.637 50.924 -13.087 1.00 17.54 220 ALA A CA 1
ATOM 1490 C C . ALA A 1 195 ? 82.280 51.712 -14.216 1.00 17.91 220 ALA A C 1
ATOM 1491 O O . ALA A 1 195 ? 82.546 51.154 -15.290 1.00 17.94 220 ALA A O 1
ATOM 1493 N N . ARG A 1 196 ? 82.461 53.009 -13.984 1.00 19.55 221 ARG A N 1
ATOM 1494 C CA . ARG A 1 196 ? 83.342 53.859 -14.815 1.00 21.55 221 ARG A CA 1
ATOM 1495 C C . ARG A 1 196 ? 84.246 54.643 -13.865 1.00 21.42 221 ARG A C 1
ATOM 1496 O O . ARG A 1 196 ? 83.758 55.512 -13.142 1.00 19.68 221 ARG A O 1
ATOM 1504 N N . ARG A 1 197 ? 85.544 54.326 -13.849 1.00 21.84 222 ARG A N 1
ATOM 1505 C CA . ARG A 1 197 ? 86.512 54.994 -12.946 1.00 22.81 222 ARG A CA 1
ATOM 1506 C C . ARG A 1 197 ? 86.088 54.796 -11.486 1.00 23.36 222 ARG A C 1
ATOM 1507 O O . ARG A 1 197 ? 85.999 53.667 -11.030 1.00 23.99 222 ARG A O 1
ATOM 1515 N N . ASN A 1 198 ? 85.821 55.882 -10.761 1.00 24.04 223 ASN A N 1
ATOM 1516 C CA . ASN A 1 198 ? 85.352 55.780 -9.376 1.00 26.38 223 ASN A CA 1
ATOM 1517 C C . ASN A 1 198 ? 83.847 56.010 -9.229 1.00 26.15 223 ASN A C 1
ATOM 1518 O O . ASN A 1 198 ? 83.347 56.263 -8.125 1.00 25.61 223 ASN A O 1
ATOM 1523 N N . GLU A 1 199 ? 83.122 55.938 -10.336 1.00 25.83 224 GLU A N 1
ATOM 1524 C CA . GLU A 1 199 ? 81.662 56.048 -10.258 1.00 24.35 224 GLU A CA 1
ATOM 1525 C C . GLU A 1 199 ? 80.965 54.917 -10.981 1.00 22.99 224 GLU A C 1
ATOM 1526 O O . GLU A 1 199 ? 81.629 54.053 -11.565 1.00 19.72 224 GLU A O 1
ATOM 1532 N N . TYR A 1 200 ? 79.623 54.930 -10.920 1.00 19.50 225 TYR A N 1
ATOM 1533 C CA . TYR A 1 200 ? 78.783 53.948 -11.593 1.00 18.27 225 TYR A CA 1
ATOM 1534 C C . TYR A 1 200 ? 77.826 54.642 -12.535 1.00 16.44 225 TYR A C 1
ATOM 1535 O O . TYR A 1 200 ? 77.220 55.633 -12.160 1.00 20.67 225 TYR A O 1
ATOM 1544 N N . LEU A 1 201 ? 77.719 54.140 -13.768 1.00 15.71 226 LEU A N 1
ATOM 1545 C CA . LEU A 1 201 ? 76.687 54.548 -14.710 1.00 16.96 226 LEU A CA 1
ATOM 1546 C C . LEU A 1 201 ? 75.492 53.615 -14.492 1.00 17.56 226 LEU A C 1
ATOM 1547 O O . LEU A 1 201 ? 75.705 52.420 -14.270 1.00 17.24 226 LEU A O 1
ATOM 1552 N N . TYR A 1 202 ? 74.267 54.118 -14.567 1.00 15.00 227 TYR A N 1
ATOM 1553 C CA . TYR A 1 202 ? 73.125 53.187 -14.337 1.00 17.04 227 TYR A CA 1
ATOM 1554 C C . TYR A 1 202 ? 71.923 53.416 -15.221 1.00 15.97 227 TYR A C 1
ATOM 1555 O O . TYR A 1 202 ? 71.771 54.494 -15.823 1.00 13.97 227 TYR A O 1
ATOM 1564 N N . THR A 1 203 ? 71.075 52.379 -15.309 1.00 16.66 228 THR A N 1
ATOM 1565 C CA . THR A 1 203 ? 69.762 52.505 -15.910 1.00 17.07 228 THR A CA 1
ATOM 1566 C C . THR A 1 203 ? 68.846 51.927 -14.868 1.00 16.13 228 THR A C 1
ATOM 1567 O O . THR A 1 203 ? 69.187 50.929 -14.210 1.00 15.45 228 THR A O 1
ATOM 1571 N N . LEU A 1 204 ? 67.669 52.511 -14.755 1.00 13.96 229 LEU A N 1
ATOM 1572 C CA . LEU A 1 204 ? 66.659 51.949 -13.864 1.00 15.08 229 LEU A CA 1
ATOM 1573 C C . LEU 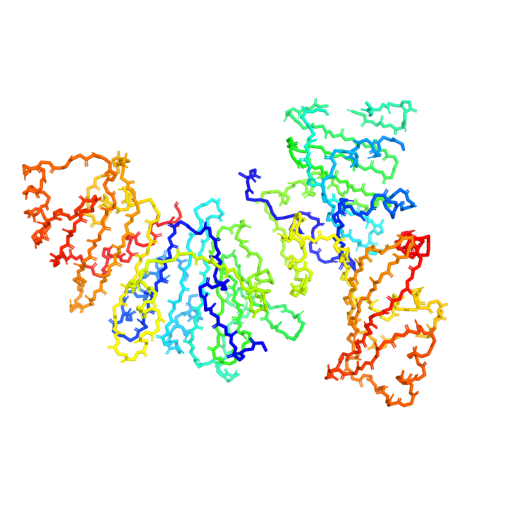A 1 204 ? 65.284 52.069 -14.486 1.00 15.56 229 LEU A C 1
ATOM 1574 O O . LEU A 1 204 ? 65.039 52.902 -15.395 1.00 15.31 229 LEU A O 1
ATOM 1579 N N . SER A 1 205 ? 64.398 51.200 -14.014 1.00 14.61 230 SER A N 1
ATOM 1580 C CA . SER A 1 205 ? 63.018 51.275 -14.341 1.00 16.95 230 SER A CA 1
ATOM 1581 C C . SER A 1 205 ? 62.277 51.313 -13.009 1.00 17.82 230 SER A C 1
ATOM 1582 O O . SER A 1 205 ? 62.602 50.551 -12.086 1.00 18.66 230 SER A O 1
ATOM 1585 N N . LEU A 1 206 ? 61.276 52.176 -12.907 1.00 14.78 231 LEU A N 1
ATOM 1586 C CA . LEU A 1 206 ? 60.527 52.328 -11.675 1.00 15.57 231 LEU A CA 1
ATOM 1587 C C . LEU A 1 206 ? 59.041 52.229 -12.015 1.00 17.74 231 LEU A C 1
ATOM 1588 O O . LEU A 1 206 ? 58.546 52.940 -12.910 1.00 16.89 231 LEU A O 1
ATOM 1593 N N . GLN A 1 207 ? 58.341 51.352 -11.300 1.00 16.19 232 GLN A N 1
ATOM 1594 C CA . GLN A 1 207 ? 56.933 51.123 -11.534 1.00 18.21 232 GLN A CA 1
ATOM 1595 C C . GLN A 1 207 ? 56.166 52.327 -10.976 1.00 19.31 232 GLN A C 1
ATOM 1596 O O . GLN A 1 207 ? 56.352 52.725 -9.813 1.00 20.54 232 GLN A O 1
ATOM 1602 N N . LEU A 1 208 ? 55.365 52.959 -11.829 1.00 20.61 233 LEU A N 1
ATOM 1603 C CA . LEU A 1 208 ? 54.638 54.171 -11.448 1.00 22.65 233 LEU A CA 1
ATOM 1604 C C . LEU A 1 208 ? 53.184 53.898 -11.018 1.00 24.05 233 LEU A C 1
ATOM 1605 O O . LEU A 1 208 ? 52.559 54.744 -10.374 1.00 24.16 233 LEU A O 1
ATOM 1610 N N . GLY A 1 209 ? 52.655 52.737 -11.387 1.00 25.28 234 GLY A N 1
ATOM 1611 C CA . GLY A 1 209 ? 51.229 52.442 -11.168 1.00 27.34 234 GLY A CA 1
ATOM 1612 C C . GLY A 1 209 ? 50.315 53.206 -12.115 1.00 29.02 234 GLY A C 1
ATOM 1613 O O . GLY A 1 209 ? 50.567 53.251 -13.317 1.00 29.48 234 GLY A O 1
ATOM 1614 N N . ASN A 1 210 ? 49.239 53.793 -11.582 1.00 31.09 235 ASN A N 1
ATOM 1615 C CA . ASN A 1 210 ? 48.331 54.622 -12.390 1.00 31.92 235 ASN A CA 1
ATOM 1616 C C . ASN A 1 210 ? 48.678 56.111 -12.303 1.00 34.13 235 ASN A C 1
ATOM 1617 O O . ASN A 1 210 ? 48.132 56.944 -13.036 1.00 32.99 235 ASN A O 1
ATOM 1622 N N . ALA A 1 211 ? 49.605 56.429 -11.406 1.00 37.63 236 ALA A N 1
ATOM 1623 C CA . ALA A 1 211 ? 50.116 57.797 -11.236 1.00 40.51 236 ALA A CA 1
ATOM 1624 C C . ALA A 1 211 ? 50.772 58.319 -12.513 1.00 41.52 236 ALA A C 1
ATOM 1625 O O . ALA A 1 211 ? 51.604 57.637 -13.103 1.00 41.50 236 ALA A O 1
ATOM 1627 N N . LYS A 1 212 ? 50.385 59.519 -12.940 1.00 44.09 237 LYS A N 1
ATOM 1628 C CA . LYS A 1 212 ? 51.078 60.194 -14.040 1.00 45.87 237 LYS A CA 1
ATOM 1629 C C . LYS A 1 212 ? 52.238 61.050 -13.548 1.00 46.27 237 LYS A C 1
ATOM 1630 O O . LYS A 1 212 ? 52.193 61.628 -12.460 1.00 45.65 237 LYS A O 1
ATOM 1636 N N . ILE A 1 213 ? 53.295 61.097 -14.346 1.00 47.61 238 ILE A N 1
ATOM 1637 C CA . ILE A 1 213 ? 54.355 62.064 -14.122 1.00 49.64 238 ILE A CA 1
ATOM 1638 C C . ILE A 1 213 ? 54.385 63.019 -15.324 1.00 50.70 238 ILE A C 1
ATOM 1639 O O . ILE A 1 213 ? 54.581 62.598 -16.471 1.00 51.08 238 ILE A O 1
ATOM 1644 N N . ASN A 1 214 ? 54.111 64.293 -15.052 1.00 51.72 239 ASN A N 1
ATOM 1645 C CA . ASN A 1 214 ? 54.095 65.339 -16.079 1.00 53.23 239 ASN A CA 1
ATOM 1646 C C . ASN A 1 214 ? 55.509 65.699 -16.556 1.00 53.40 239 ASN A C 1
ATOM 1647 O O . ASN A 1 214 ? 56.492 65.268 -15.955 1.00 53.02 239 ASN A O 1
ATOM 1652 N N . PHE A 1 215 ? 55.606 66.481 -17.630 1.00 54.38 240 PHE A N 1
ATOM 1653 C CA . PHE A 1 215 ? 56.911 66.886 -18.179 1.00 55.47 240 PHE A CA 1
ATOM 1654 C C . PHE A 1 215 ? 57.776 67.755 -17.242 1.00 54.98 240 PHE A C 1
ATOM 1655 O O . PHE A 1 215 ? 58.989 67.568 -17.196 1.00 54.19 240 PHE A O 1
ATOM 1663 N N . PRO A 1 216 ? 57.161 68.713 -16.508 1.00 54.81 241 PRO A N 1
ATOM 1664 C CA . PRO A 1 216 ? 57.905 69.507 -15.516 1.00 54.03 241 PRO A CA 1
ATOM 1665 C C . PRO A 1 216 ? 58.692 68.735 -14.442 1.00 52.99 241 PRO A C 1
ATOM 1666 O O . PRO A 1 216 ? 59.882 69.012 -14.248 1.00 52.55 241 PRO A O 1
ATOM 1670 N N . ILE A 1 217 ? 58.048 67.797 -13.743 1.00 51.44 242 ILE A N 1
ATOM 1671 C CA . ILE A 1 217 ? 58.752 66.996 -12.728 1.00 49.91 242 ILE A CA 1
ATOM 1672 C C . ILE A 1 217 ? 59.830 66.156 -13.419 1.00 48.39 242 ILE A C 1
ATOM 1673 O O . ILE A 1 217 ? 60.927 65.963 -12.891 1.00 48.18 242 ILE A O 1
ATOM 1678 N N . GLN A 1 218 ? 59.506 65.708 -14.627 1.00 47.08 243 GLN A N 1
ATOM 1679 C CA . GLN A 1 218 ? 60.393 64.909 -15.453 1.00 45.54 243 GLN A CA 1
ATOM 1680 C C . GLN A 1 218 ? 61.676 65.665 -15.777 1.00 45.59 243 GLN A C 1
ATOM 1681 O O . GLN A 1 218 ? 62.777 65.166 -15.512 1.00 45.38 243 GLN A O 1
ATOM 1687 N N . PHE A 1 219 ? 61.533 66.868 -16.336 1.00 44.89 244 PHE A N 1
ATOM 1688 C CA . PHE A 1 219 ? 62.680 67.715 -16.695 1.00 43.64 244 PHE A CA 1
ATOM 1689 C C . PHE A 1 219 ? 63.582 67.984 -15.482 1.00 42.67 244 PHE A C 1
ATOM 1690 O O . PHE A 1 219 ? 64.807 67.789 -15.537 1.00 42.42 244 PHE A O 1
ATOM 1698 N N . LEU A 1 220 ? 62.970 68.403 -14.377 1.00 41.72 245 LEU A N 1
ATOM 1699 C CA . LEU A 1 220 ? 63.710 68.765 -13.157 1.00 42.20 245 LEU A CA 1
ATOM 1700 C C . LEU A 1 220 ? 64.562 67.632 -12.570 1.00 42.15 245 LEU A C 1
ATOM 1701 O O . LEU A 1 220 ? 65.732 67.845 -12.275 1.00 42.69 245 LEU A O 1
ATOM 1706 N N . ILE A 1 221 ? 63.976 66.441 -12.409 1.00 41.53 246 ILE A N 1
ATOM 1707 C CA . ILE A 1 221 ? 64.721 65.224 -12.020 1.00 40.86 246 ILE A CA 1
ATOM 1708 C C . ILE A 1 221 ? 65.840 64.915 -13.026 1.00 40.70 246 ILE A C 1
ATOM 1709 O O . ILE A 1 221 ? 66.982 64.634 -12.640 1.00 40.25 246 ILE A O 1
ATOM 1714 N N . SER A 1 222 ? 65.482 64.981 -14.306 1.00 39.61 247 SER A N 1
ATOM 1715 C CA . SER A 1 222 ? 66.374 64.766 -15.425 1.00 40.83 247 SER A CA 1
ATOM 1716 C C . SER A 1 222 ? 67.626 65.651 -15.362 1.00 43.60 247 SER A C 1
ATOM 1717 O O . SER A 1 222 ? 68.764 65.155 -15.434 1.00 43.17 247 SER A O 1
ATOM 1720 N N . ARG A 1 223 ? 67.413 66.961 -15.228 1.00 44.56 248 ARG A N 1
ATOM 1721 C CA . ARG A 1 223 ? 68.523 67.896 -15.076 1.00 45.89 248 ARG A CA 1
ATOM 1722 C C . ARG A 1 223 ? 69.287 67.706 -13.781 1.00 46.14 248 ARG A C 1
ATOM 1723 O O . ARG A 1 223 ? 70.507 67.839 -13.773 1.00 47.11 248 ARG A O 1
ATOM 1731 N N . VAL A 1 224 ? 68.578 67.389 -12.699 1.00 46.25 249 VAL A N 1
ATOM 1732 C CA . VAL A 1 224 ? 69.233 67.050 -11.436 1.00 47.13 249 VAL A CA 1
ATOM 1733 C C . VAL A 1 224 ? 70.214 65.894 -11.637 1.00 47.36 249 VAL A C 1
ATOM 1734 O O . VAL A 1 224 ? 71.346 65.941 -11.158 1.00 48.08 249 VAL A O 1
ATOM 1738 N N . LEU A 1 225 ? 69.773 64.871 -12.367 1.00 47.11 250 LEU A N 1
ATOM 1739 C CA . LEU A 1 225 ? 70.546 63.639 -12.537 1.00 46.10 250 LEU A CA 1
ATOM 1740 C C . LEU A 1 225 ? 71.492 63.677 -13.740 1.00 45.88 250 LEU A C 1
ATOM 1741 O O . LEU A 1 225 ? 72.382 62.835 -13.861 1.00 47.18 250 LEU A O 1
ATOM 1746 N N . ASN A 1 226 ? 71.309 64.660 -14.619 1.00 44.84 251 ASN A N 1
ATOM 1747 C CA . ASN A 1 226 ? 71.993 64.693 -15.913 1.00 43.69 251 ASN A CA 1
ATOM 1748 C C . ASN A 1 226 ? 71.871 63.350 -16.634 1.00 41.74 251 ASN A C 1
ATOM 1749 O O . ASN A 1 226 ? 72.864 62.745 -17.040 1.00 39.50 251 ASN A O 1
ATOM 1754 N N . ALA A 1 227 ? 70.626 62.908 -16.785 1.00 39.84 252 ALA A N 1
ATOM 1755 C CA . ALA A 1 227 ? 70.307 61.613 -17.369 1.00 37.79 252 ALA A CA 1
ATOM 1756 C C . ALA A 1 227 ? 69.152 61.740 -18.352 1.00 36.24 252 ALA A C 1
ATOM 1757 O O . ALA A 1 227 ? 68.360 62.684 -18.277 1.00 36.51 252 ALA A O 1
ATOM 1759 N N . HIS A 1 228 ? 69.059 60.794 -19.281 1.00 34.38 253 HIS A N 1
ATOM 1760 C CA . HIS A 1 228 ? 67.921 60.725 -20.191 1.00 33.03 253 HIS A CA 1
ATOM 1761 C C . HIS A 1 228 ? 66.760 59.993 -19.506 1.00 32.76 253 HIS A C 1
ATOM 1762 O O . HIS A 1 228 ? 66.934 58.900 -18.949 1.00 30.19 253 HIS A O 1
ATOM 1769 N N . ILE A 1 229 ? 65.582 60.606 -19.532 1.00 31.17 254 ILE A N 1
ATOM 1770 C CA . ILE A 1 229 ? 64.425 60.070 -18.835 1.00 30.65 254 ILE A CA 1
ATOM 1771 C C . ILE A 1 229 ? 63.262 59.964 -19.790 1.00 31.27 254 ILE A C 1
ATOM 1772 O O . ILE A 1 229 ? 63.013 60.883 -20.572 1.00 31.09 254 ILE A O 1
ATOM 1777 N N . HIS A 1 230 ? 62.560 58.835 -19.748 1.00 29.92 255 HIS A N 1
ATOM 1778 C CA . HIS A 1 230 ? 61.271 58.722 -20.446 1.00 30.15 255 HIS A CA 1
ATOM 1779 C C . HIS A 1 230 ? 60.318 57.773 -19.736 1.00 30.48 255 HIS A C 1
ATOM 1780 O O . HIS A 1 230 ? 60.745 56.947 -18.912 1.00 27.87 255 HIS A O 1
ATOM 1787 N N . VAL A 1 231 ? 59.035 57.884 -20.069 1.00 30.16 256 VAL A N 1
ATOM 1788 C CA . VAL A 1 231 ? 58.012 56.990 -19.538 1.00 31.47 256 VAL A CA 1
ATOM 1789 C C . VAL A 1 231 ? 57.663 55.974 -20.621 1.00 33.23 256 VAL A C 1
ATOM 1790 O O . VAL A 1 231 ? 57.601 56.323 -21.808 1.00 34.09 256 VAL A O 1
ATOM 1794 N N . GLU A 1 232 ? 57.497 54.719 -20.214 1.00 32.45 257 GLU A N 1
ATOM 1795 C CA . GLU A 1 232 ? 57.073 53.638 -21.098 1.00 33.62 257 GLU A CA 1
ATOM 1796 C C . GLU A 1 232 ? 55.962 52.881 -20.380 1.00 32.35 257 GLU A C 1
ATOM 1797 O O . GLU A 1 232 ? 56.210 52.240 -19.356 1.00 32.65 257 GLU A O 1
ATOM 1803 N N . GLY A 1 233 ? 54.742 52.948 -20.906 1.00 31.47 258 GLY A N 1
ATOM 1804 C CA . GLY A 1 233 ? 53.594 52.361 -20.213 1.00 29.37 258 GLY A CA 1
ATOM 1805 C C . GLY A 1 233 ? 53.522 52.924 -18.807 1.00 28.86 258 GLY A C 1
ATOM 1806 O O . GLY A 1 233 ? 53.475 54.138 -18.620 1.00 27.96 258 GLY A O 1
ATOM 1807 N N . ASP A 1 234 ? 53.576 52.042 -17.812 1.00 28.22 259 ASP A N 1
ATOM 1808 C CA . ASP A 1 234 ? 53.510 52.456 -16.411 1.00 27.83 259 ASP A CA 1
ATOM 1809 C C . ASP A 1 234 ? 54.891 52.487 -15.715 1.00 26.57 259 ASP A C 1
ATOM 1810 O O . ASP A 1 234 ? 54.981 52.411 -14.483 1.00 24.68 259 ASP A O 1
ATOM 1815 N N . ARG A 1 235 ? 55.957 52.642 -16.505 1.00 24.72 260 ARG A N 1
ATOM 1816 C CA . ARG A 1 235 ? 57.315 52.620 -15.968 1.00 24.10 260 ARG A CA 1
ATOM 1817 C C . ARG A 1 235 ? 58.133 53.852 -16.339 1.00 23.07 260 ARG A C 1
ATOM 1818 O O . ARG A 1 235 ? 58.217 54.225 -17.525 1.00 22.93 260 ARG A O 1
ATOM 1826 N N . LEU A 1 236 ? 58.736 54.463 -15.322 1.00 20.38 261 LEU A N 1
ATOM 1827 C CA . LEU A 1 236 ? 59.690 55.539 -15.506 1.00 19.45 261 LEU A CA 1
ATOM 1828 C C . LEU A 1 236 ? 61.061 54.939 -15.760 1.00 20.81 261 LEU A C 1
ATOM 1829 O O . LEU A 1 236 ? 61.560 54.163 -14.943 1.00 19.26 261 LEU A O 1
ATOM 1834 N N . ILE A 1 237 ? 61.676 55.317 -16.880 1.00 19.58 262 ILE A N 1
ATOM 1835 C CA . ILE A 1 237 ? 63.002 54.830 -17.253 1.00 19.47 262 ILE A CA 1
ATOM 1836 C C . ILE A 1 237 ? 63.999 55.965 -17.173 1.00 20.08 262 ILE A C 1
ATOM 1837 O O . ILE A 1 237 ? 63.791 57.027 -17.764 1.00 20.65 262 ILE A O 1
ATOM 1842 N N . ILE A 1 238 ? 65.064 55.741 -16.418 1.00 17.40 263 ILE A N 1
ATOM 1843 C CA . ILE A 1 238 ? 66.162 56.669 -16.298 1.00 20.17 263 ILE A CA 1
ATOM 1844 C C . ILE A 1 238 ? 67.373 55.964 -16.857 1.00 21.12 263 ILE A C 1
ATOM 1845 O O . ILE A 1 238 ? 67.728 54.866 -16.408 1.00 17.29 263 ILE A O 1
ATOM 1850 N N . GLU A 1 239 ? 68.002 56.555 -17.871 1.00 22.00 264 GLU A N 1
ATOM 1851 C CA . GLU A 1 239 ? 69.261 55.985 -18.336 1.00 25.75 264 GLU A CA 1
ATOM 1852 C C . GLU A 1 239 ? 70.416 56.970 -18.331 1.00 26.78 264 GLU A C 1
ATOM 1853 O O . GLU A 1 239 ? 70.243 58.176 -18.551 1.00 27.43 264 GLU A O 1
ATOM 1859 N N . ASP A 1 240 ? 71.591 56.425 -18.059 1.00 28.28 265 ASP A N 1
ATOM 1860 C CA . ASP A 1 240 ? 72.842 57.153 -18.076 1.00 29.71 265 ASP A CA 1
ATOM 1861 C C . ASP A 1 240 ? 72.944 58.066 -16.865 1.00 28.46 265 ASP A C 1
ATOM 1862 O O . ASP A 1 240 ? 73.577 59.099 -16.932 1.00 28.04 265 ASP A O 1
ATOM 1867 N N . GLY A 1 241 ? 72.316 57.672 -15.757 1.00 27.02 266 GLY A N 1
ATOM 1868 C CA . GLY A 1 241 ? 72.534 58.361 -14.488 1.00 26.43 266 GLY A CA 1
ATOM 1869 C C . GLY A 1 241 ? 73.918 58.0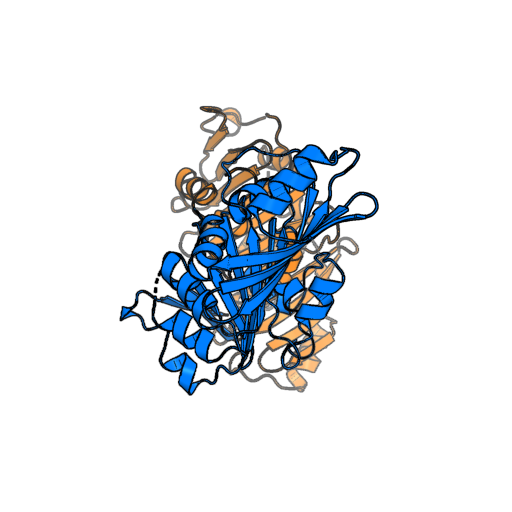08 -13.986 1.00 25.24 266 GLY A C 1
ATOM 1870 O O . GLY A 1 241 ? 74.495 56.996 -14.415 1.00 23.88 266 GLY A O 1
ATOM 1871 N N . THR A 1 242 ? 74.468 58.837 -13.099 1.00 25.62 267 THR A N 1
ATOM 1872 C CA . THR A 1 242 ? 75.748 58.535 -12.447 1.00 26.14 267 THR A CA 1
ATOM 1873 C C . THR A 1 242 ? 75.664 58.697 -10.930 1.00 23.72 267 THR A C 1
ATOM 1874 O O . THR A 1 242 ? 74.942 59.543 -10.432 1.00 25.15 267 THR A O 1
ATOM 1878 N N . ILE A 1 243 ? 76.411 57.880 -10.209 1.00 22.46 268 ILE A N 1
ATOM 1879 C CA . ILE A 1 243 ? 76.542 57.956 -8.759 1.00 21.72 268 ILE A CA 1
ATOM 1880 C C . ILE A 1 243 ? 77.953 57.483 -8.443 1.00 22.38 268 ILE A C 1
ATOM 1881 O O . ILE A 1 243 ? 78.443 56.539 -9.082 1.00 22.01 268 ILE A O 1
ATOM 1886 N N . SER A 1 244 ? 78.624 58.123 -7.482 1.00 22.17 269 SER A N 1
ATOM 1887 C CA . SER A 1 244 ? 79.989 57.703 -7.145 1.00 23.45 269 SER A CA 1
ATOM 1888 C C . SER A 1 244 ? 79.923 56.338 -6.481 1.00 24.75 269 SER A C 1
ATOM 1889 O O . SER A 1 244 ? 78.892 55.996 -5.866 1.00 25.04 269 SER A O 1
ATOM 1892 N N . ALA A 1 245 ? 81.003 55.560 -6.605 1.00 23.66 270 ALA A N 1
ATOM 1893 C CA . ALA A 1 245 ? 81.104 54.260 -5.962 1.00 25.23 270 ALA A CA 1
ATOM 1894 C C . ALA A 1 245 ? 80.958 54.407 -4.455 1.00 26.50 270 ALA A C 1
ATOM 1895 O O . ALA A 1 245 ? 80.328 53.580 -3.807 1.00 25.13 270 ALA A O 1
ATOM 1897 N N . GLU A 1 246 ? 81.549 55.461 -3.893 1.00 27.17 271 GLU A N 1
ATOM 1898 C CA . GLU A 1 246 ? 81.383 55.719 -2.458 1.00 27.67 271 GLU A CA 1
ATOM 1899 C C . GLU A 1 246 ? 79.915 55.954 -2.046 1.00 25.81 271 GLU A C 1
ATOM 1900 O O . GLU A 1 246 ? 79.480 55.446 -1.014 1.00 26.94 271 GLU A O 1
ATOM 1906 N N . ARG A 1 247 ? 79.155 56.721 -2.820 1.00 26.31 272 ARG A N 1
ATOM 1907 C CA . ARG A 1 247 ? 77.769 56.970 -2.424 1.00 25.22 272 ARG A CA 1
ATOM 1908 C C . ARG A 1 247 ? 76.912 55.739 -2.682 1.00 23.35 272 ARG A C 1
ATOM 1909 O O . ARG A 1 247 ? 76.008 55.445 -1.900 1.00 24.47 272 ARG A O 1
ATOM 1917 N N . LEU A 1 248 ? 77.198 55.016 -3.768 1.00 21.29 273 LEU A N 1
ATOM 1918 C CA . LEU A 1 248 ? 76.499 53.770 -4.057 1.00 21.31 273 LEU A CA 1
ATOM 1919 C C . LEU A 1 248 ? 76.657 52.773 -2.907 1.00 20.65 273 LEU A C 1
ATOM 1920 O O . LEU A 1 248 ? 75.686 52.163 -2.473 1.00 19.32 273 LEU A O 1
ATOM 1925 N N . ALA A 1 249 ? 77.884 52.647 -2.405 1.00 21.19 274 ALA A N 1
ATOM 1926 C CA . ALA A 1 249 ? 78.187 51.742 -1.288 1.00 22.48 274 ALA A CA 1
ATOM 1927 C C . ALA A 1 249 ? 77.402 52.074 -0.016 1.00 22.95 274 ALA A C 1
ATOM 1928 O O . ALA A 1 249 ? 76.885 51.166 0.663 1.00 23.18 274 ALA A O 1
ATOM 1930 N N . SER A 1 250 ? 77.335 53.371 0.283 1.00 24.43 275 SER A N 1
ATOM 1931 C CA . SER A 1 250 ? 76.571 53.930 1.400 1.00 26.67 275 SER A CA 1
ATOM 1932 C C . SER A 1 250 ? 75.052 53.684 1.247 1.00 25.73 275 SER A C 1
ATOM 1933 O O . SER A 1 250 ? 74.397 53.224 2.180 1.00 24.30 275 SER A O 1
ATOM 1936 N N . VAL A 1 251 ? 74.510 53.982 0.068 1.00 24.96 276 VAL A N 1
ATOM 1937 C CA . VAL A 1 251 ? 73.098 53.661 -0.258 1.00 24.99 276 VAL A CA 1
ATOM 1938 C C . VAL A 1 251 ? 72.760 52.185 0.036 1.00 23.11 276 VAL A C 1
ATOM 1939 O O . VAL A 1 251 ? 71.748 51.863 0.684 1.00 22.42 276 VAL A O 1
ATOM 1943 N N . ILE A 1 252 ? 73.609 51.274 -0.425 1.00 20.13 277 ILE A N 1
ATOM 1944 C CA . ILE A 1 252 ? 73.380 49.855 -0.168 1.00 19.93 277 ILE A CA 1
ATOM 1945 C C . ILE A 1 252 ? 73.529 49.453 1.317 1.00 21.49 277 ILE A C 1
ATOM 1946 O O . ILE A 1 252 ? 72.745 48.651 1.845 1.00 19.41 277 ILE A O 1
ATOM 1951 N N . SER A 1 253 ? 74.551 50.005 1.968 1.00 22.28 278 SER A N 1
ATOM 1952 C CA . SER A 1 253 ? 74.848 49.759 3.370 1.00 24.47 278 SER A CA 1
ATOM 1953 C C . SER A 1 253 ? 73.707 50.223 4.246 1.00 24.13 278 SER A C 1
ATOM 1954 O O . SER A 1 253 ? 73.371 49.567 5.228 1.00 27.72 278 SER A O 1
ATOM 1957 N N . SER A 1 254 ? 73.097 51.339 3.867 1.00 25.21 279 SER A N 1
ATOM 1958 C CA . SER A 1 254 ? 72.050 51.969 4.664 1.00 25.76 279 SER A CA 1
ATOM 1959 C C . SER A 1 254 ? 70.755 51.143 4.764 1.00 25.03 279 SER A C 1
ATOM 1960 O O . SER A 1 254 ? 69.856 51.524 5.510 1.00 26.09 279 SER A O 1
ATOM 1963 N N . LEU A 1 255 ? 70.647 50.049 4.000 1.00 23.39 280 LEU A N 1
ATOM 1964 C CA . LEU A 1 255 ? 69.519 49.110 4.144 1.00 22.69 280 LEU A CA 1
ATOM 1965 C C . LEU A 1 255 ? 69.514 48.512 5.552 1.00 22.82 280 LEU A C 1
ATOM 1966 O O . LEU A 1 255 ? 68.455 48.310 6.162 1.00 22.15 280 LEU A O 1
ATOM 1971 N N . TYR A 1 256 ? 70.717 48.208 6.045 1.00 25.14 281 TYR A N 1
ATOM 1972 C CA . TYR A 1 256 ? 70.919 47.631 7.357 1.00 28.60 281 TYR A CA 1
ATOM 1973 C C . TYR A 1 256 ? 71.213 48.753 8.359 1.00 31.85 281 TYR A C 1
ATOM 1974 O O . TYR A 1 256 ? 72.038 49.620 8.088 1.00 30.58 281 TYR A O 1
ATOM 1983 N N . SER A 1 257 ? 70.556 48.691 9.517 1.00 35.58 282 SER A N 1
ATOM 1984 C CA . SER A 1 257 ? 70.592 49.735 10.557 1.00 39.65 282 SER A CA 1
ATOM 1985 C C . SER A 1 257 ? 69.530 50.807 10.288 1.00 41.73 282 SER A C 1
ATOM 1986 O O . SER A 1 257 ? 68.339 50.497 10.133 1.00 43.86 282 SER A O 1
ATOM 1989 N N . TRP B 1 5 ? 58.874 42.118 16.473 1.00 61.83 30 TRP B N 1
ATOM 1990 C CA . TRP B 1 5 ? 59.304 40.811 17.063 1.00 62.07 30 TRP B CA 1
ATOM 1991 C C . TRP B 1 5 ? 58.320 39.675 16.745 1.00 61.63 30 TRP B C 1
ATOM 1992 O O . TRP B 1 5 ? 58.711 38.499 16.699 1.00 61.94 30 TRP B O 1
ATOM 2003 N N . LYS B 1 6 ? 57.052 40.043 16.542 1.00 60.54 31 LYS B N 1
ATOM 2004 C CA . LYS B 1 6 ? 55.945 39.104 16.314 1.00 59.63 31 LYS B CA 1
ATOM 2005 C C . LYS B 1 6 ? 56.073 38.257 15.040 1.00 57.90 31 LYS B C 1
ATOM 2006 O O . LYS B 1 6 ? 55.878 37.035 15.072 1.00 58.30 31 LYS B O 1
ATOM 2012 N N . ALA B 1 7 ? 56.378 38.906 13.919 1.00 55.26 32 ALA B N 1
ATOM 2013 C CA . ALA B 1 7 ? 56.375 38.214 12.628 1.00 52.68 32 ALA B CA 1
ATOM 2014 C C . ALA B 1 7 ? 57.609 37.339 12.472 1.00 49.86 32 ALA B C 1
ATOM 2015 O O . ALA B 1 7 ? 57.507 36.169 12.083 1.00 49.65 32 ALA B O 1
ATOM 2017 N N . SER B 1 8 ? 58.770 37.904 12.786 1.00 45.15 33 SER B N 1
ATOM 2018 C CA . SER B 1 8 ? 60.014 37.171 12.605 1.00 42.38 33 SER B CA 1
ATOM 2019 C C . SER B 1 8 ? 60.349 36.294 13.814 1.00 38.26 33 SER B C 1
ATOM 2020 O O . SER B 1 8 ? 61.252 36.612 14.571 1.00 40.04 33 SER B O 1
ATOM 2023 N N . VAL B 1 9 ? 59.616 35.202 13.988 1.00 33.65 34 VAL B N 1
ATOM 2024 C CA . VAL B 1 9 ? 59.919 34.212 15.026 1.00 29.30 34 VAL B CA 1
ATOM 2025 C C . VAL B 1 9 ? 60.216 32.859 14.358 1.00 26.46 34 VAL B C 1
ATOM 2026 O O . VAL B 1 9 ? 59.359 32.361 13.651 1.00 24.03 34 VAL B O 1
ATOM 2030 N N . ASP B 1 10 ? 61.380 32.252 14.622 1.00 24.47 35 ASP B N 1
ATOM 2031 C CA . ASP B 1 10 ? 61.650 30.844 14.196 1.00 25.55 35 ASP B CA 1
ATOM 2032 C C . ASP B 1 10 ? 61.463 29.917 15.392 1.00 18.59 35 ASP B C 1
ATOM 2033 O O . ASP B 1 10 ? 62.176 30.020 16.393 1.00 18.02 35 ASP B O 1
ATOM 2038 N N . PRO B 1 11 ? 60.487 29.011 15.297 1.00 17.69 36 PRO B N 1
ATOM 2039 C CA . PRO B 1 11 ? 60.137 28.199 16.474 1.00 14.87 36 PRO B CA 1
ATOM 2040 C C . PRO B 1 11 ? 61.265 27.335 16.938 1.00 13.48 36 PRO B C 1
ATOM 2041 O O . PRO B 1 11 ? 61.338 27.041 18.127 1.00 10.70 36 PRO B O 1
ATOM 2045 N N . LEU B 1 12 ? 62.126 26.891 16.026 1.00 12.77 37 LEU B N 1
ATOM 2046 C CA . LEU B 1 12 ? 63.262 26.066 16.474 1.00 12.91 37 LEU B CA 1
ATOM 2047 C C . LEU B 1 12 ? 64.243 26.859 17.335 1.00 12.79 37 LEU B C 1
ATOM 2048 O O . LEU B 1 12 ? 64.761 26.315 18.292 1.00 14.14 37 LEU B O 1
ATOM 2053 N N . GLY B 1 13 ? 64.433 28.141 17.012 1.00 12.79 38 GLY B N 1
ATOM 2054 C CA . GLY B 1 13 ? 65.266 29.052 17.857 1.00 12.38 38 GLY B CA 1
ATOM 2055 C C . GLY B 1 13 ? 64.670 29.276 19.249 1.00 11.86 38 GLY B C 1
ATOM 2056 O O . GLY B 1 13 ? 65.403 29.510 20.246 1.00 12.75 38 GLY B O 1
ATOM 2057 N N . VAL B 1 14 ? 63.341 29.196 19.327 1.00 12.35 39 VAL B N 1
ATOM 2058 C CA . VAL B 1 14 ? 62.645 29.326 20.619 1.00 12.76 39 VAL B CA 1
ATOM 2059 C C . VAL B 1 14 ? 62.749 28.073 21.506 1.00 11.76 39 VAL B C 1
ATOM 2060 O O . VAL B 1 14 ? 63.032 28.186 22.698 1.00 12.60 39 VAL B O 1
ATOM 2064 N N . VAL B 1 15 ? 62.527 26.886 20.951 1.00 12.76 40 VAL B N 1
ATOM 2065 C CA . VAL B 1 15 ? 62.648 25.674 21.787 1.00 12.31 40 VAL B CA 1
ATOM 2066 C C . VAL B 1 15 ? 64.084 25.471 22.289 1.00 13.96 40 VAL B C 1
ATOM 2067 O O . VAL B 1 15 ? 64.279 24.895 23.349 1.00 14.10 40 VAL B O 1
ATOM 2071 N N . GLY B 1 16 ? 65.069 25.922 21.519 1.00 13.28 41 GLY B N 1
ATOM 2072 C CA . GLY B 1 16 ? 66.447 26.059 22.011 1.00 12.12 41 GLY B CA 1
ATOM 2073 C C . GLY B 1 16 ? 67.437 25.113 21.335 1.00 14.07 41 GLY B C 1
ATOM 2074 O O . GLY B 1 16 ? 67.063 24.050 20.813 1.00 15.50 41 GLY B O 1
ATOM 2075 N N . SER B 1 17 ? 68.708 25.482 21.363 1.00 11.49 42 SER B N 1
ATOM 2076 C CA . SER B 1 17 ? 69.721 24.627 20.788 1.00 14.56 42 SER B CA 1
ATOM 2077 C C . SER B 1 17 ? 70.210 23.627 21.854 1.00 15.97 42 SER B C 1
ATOM 2078 O O . SER B 1 17 ? 69.912 23.757 23.052 1.00 15.43 42 SER B O 1
ATOM 2081 N N . GLY B 1 18 ? 70.925 22.610 21.397 1.00 16.99 43 GLY B N 1
ATOM 2082 C CA . GLY B 1 18 ? 71.522 21.636 22.274 1.00 16.47 43 GLY B CA 1
ATOM 2083 C C . GLY B 1 18 ? 70.627 20.495 22.701 1.00 17.21 43 GLY B C 1
ATOM 2084 O O . GLY B 1 18 ? 70.975 19.800 23.650 1.00 16.01 43 GLY B O 1
ATOM 2085 N N . ALA B 1 19 ? 69.477 20.295 22.037 1.00 13.48 44 ALA B N 1
ATOM 2086 C CA . ALA B 1 19 ? 68.562 19.224 22.461 1.00 13.41 44 ALA B CA 1
ATOM 2087 C C . ALA B 1 19 ? 69.096 17.859 22.027 1.00 13.53 44 ALA B C 1
ATOM 2088 O O . ALA B 1 19 ? 69.850 17.746 21.038 1.00 13.06 44 ALA B O 1
ATOM 2090 N N . ASP B 1 20 ? 68.658 16.825 22.729 1.00 12.47 45 ASP B N 1
ATOM 2091 C CA . ASP B 1 20 ? 68.903 15.444 22.291 1.00 13.92 45 ASP B CA 1
ATOM 2092 C C . ASP B 1 20 ? 67.977 14.948 21.186 1.00 12.49 45 ASP B C 1
ATOM 2093 O O . ASP B 1 20 ? 68.363 14.067 20.416 1.00 12.80 45 ASP B O 1
ATOM 2098 N N . VAL B 1 21 ? 66.743 15.477 21.140 1.00 11.22 46 VAL B N 1
ATOM 2099 C CA . VAL B 1 21 ? 65.755 15.101 20.093 1.00 12.58 46 VAL B CA 1
ATOM 2100 C C . VAL B 1 21 ? 64.998 16.356 19.688 1.00 13.10 46 VAL B C 1
ATOM 2101 O O . VAL B 1 21 ? 64.566 17.115 20.567 1.00 13.78 46 VAL B O 1
ATOM 2105 N N . TYR B 1 22 ? 64.837 16.573 18.378 1.00 11.61 47 TYR B N 1
ATOM 2106 C CA . TYR B 1 22 ? 63.994 17.640 17.895 1.00 11.23 47 TYR B CA 1
ATOM 2107 C C . TYR B 1 22 ? 62.811 16.973 17.194 1.00 12.76 47 TYR B C 1
ATOM 2108 O O . TYR B 1 22 ? 62.991 15.962 16.504 1.00 11.64 47 TYR B O 1
ATOM 2117 N N . LEU B 1 23 ? 61.627 17.576 17.343 1.00 12.29 48 LEU B N 1
ATOM 2118 C CA . LEU B 1 23 ? 60.383 17.061 16.751 1.00 13.34 48 LEU B CA 1
ATOM 2119 C C . LEU B 1 23 ? 59.613 18.170 15.998 1.00 13.58 48 LEU B C 1
ATOM 2120 O O . LEU B 1 23 ? 59.587 19.319 16.412 1.00 11.60 48 LEU B O 1
ATOM 2125 N N . TYR B 1 24 ? 58.959 17.782 14.908 1.00 13.29 49 TYR B N 1
ATOM 2126 C CA . TYR B 1 24 ? 58.024 18.638 14.248 1.00 14.60 49 TYR B CA 1
ATOM 2127 C C . TYR B 1 24 ? 56.787 17.797 13.922 1.00 15.35 49 TYR B C 1
ATOM 2128 O O . TYR B 1 24 ? 56.883 16.719 13.341 1.00 12.79 49 TYR B O 1
ATOM 2137 N N . PHE B 1 25 ? 55.628 18.318 14.297 1.00 18.42 50 PHE B N 1
ATOM 2138 C CA . PHE B 1 25 ? 54.350 17.588 14.199 1.00 22.48 50 PHE B CA 1
ATOM 2139 C C . PHE B 1 25 ? 53.299 18.556 13.608 1.00 22.15 50 PHE B C 1
ATOM 2140 O O . PHE B 1 25 ? 52.799 19.420 14.330 1.00 20.16 50 PHE B O 1
ATOM 2148 N N . PRO B 1 26 ? 52.946 18.416 12.317 1.00 21.46 51 PRO B N 1
ATOM 2149 C CA . PRO B 1 26 ? 51.736 19.131 11.866 1.00 20.33 51 PRO B CA 1
ATOM 2150 C C . PRO B 1 26 ? 50.522 18.433 12.473 1.00 19.41 51 PRO B C 1
ATOM 2151 O O . PRO B 1 26 ? 50.510 17.213 12.532 1.00 19.67 51 PRO B O 1
ATOM 2155 N N . VAL B 1 27 ? 49.558 19.179 13.006 1.00 17.83 52 VAL B N 1
ATOM 2156 C CA . VAL B 1 27 ? 48.415 18.518 13.662 1.00 19.01 52 VAL B CA 1
ATOM 2157 C C . VAL B 1 27 ? 47.476 17.917 12.603 1.00 21.13 52 VAL B C 1
ATOM 2158 O O . VAL B 1 27 ? 47.013 16.795 12.762 1.00 22.51 52 VAL B O 1
ATOM 2162 N N . ALA B 1 28 ? 47.228 18.652 11.517 1.00 21.46 53 ALA B N 1
ATOM 2163 C CA . ALA B 1 28 ? 46.333 18.158 10.457 1.00 24.26 53 ALA B CA 1
ATOM 2164 C C . ALA B 1 28 ? 46.895 16.860 9.922 1.00 25.54 53 ALA B C 1
ATOM 2165 O O . ALA B 1 28 ? 48.085 16.761 9.613 1.00 25.57 53 ALA B O 1
ATOM 2167 N N . GLY B 1 29 ? 46.043 15.846 9.885 1.00 26.66 54 GLY B N 1
ATOM 2168 C CA . GLY B 1 29 ? 46.439 14.531 9.400 1.00 28.12 54 GLY B CA 1
ATOM 2169 C C . GLY B 1 29 ? 47.080 13.644 10.443 1.00 28.49 54 GLY B C 1
ATOM 2170 O O . GLY B 1 29 ? 47.390 12.491 10.156 1.00 29.03 54 GLY B O 1
ATOM 2171 N N . ASN B 1 30 ? 47.290 14.160 11.652 1.00 28.30 55 ASN B N 1
ATOM 2172 C CA . ASN B 1 30 ? 47.889 13.346 12.708 1.00 29.92 55 ASN B CA 1
ATOM 2173 C C . ASN B 1 30 ? 47.070 13.327 14.007 1.00 32.17 55 ASN B C 1
ATOM 2174 O O . ASN B 1 30 ? 47.584 12.992 15.070 1.00 33.63 55 ASN B O 1
ATOM 2179 N N . GLU B 1 31 ? 45.796 13.662 13.901 1.00 35.88 56 GLU B N 1
ATOM 2180 C CA . GLU B 1 31 ? 44.926 13.863 15.070 1.00 40.08 56 GLU B CA 1
ATOM 2181 C C . GLU B 1 31 ? 44.797 12.705 16.106 1.00 42.17 56 GLU B C 1
ATOM 2182 O O . GLU B 1 31 ? 44.195 12.907 17.155 1.00 42.54 56 GLU B O 1
ATOM 2188 N N . ASN B 1 32 ? 45.357 11.517 15.826 1.00 45.63 57 ASN B N 1
ATOM 2189 C CA . ASN B 1 32 ? 45.361 10.382 16.790 1.00 47.26 57 ASN B CA 1
ATOM 2190 C C . ASN B 1 32 ? 46.678 10.229 17.559 1.00 48.55 57 ASN B C 1
ATOM 2191 O O . ASN B 1 32 ? 46.706 10.167 18.794 1.00 48.66 57 ASN B O 1
ATOM 2196 N N . LEU B 1 33 ? 47.769 10.140 16.814 1.00 48.78 58 LEU B N 1
ATOM 2197 C CA . LEU B 1 33 ? 49.095 10.084 17.402 1.00 49.72 58 LEU B CA 1
ATOM 2198 C C . LEU B 1 33 ? 49.277 11.098 18.555 1.00 50.29 58 LEU B C 1
ATOM 2199 O O . LEU B 1 33 ? 49.906 10.774 19.585 1.00 49.14 58 LEU B O 1
ATOM 2204 N N . ILE B 1 34 ? 48.717 12.303 18.375 1.00 50.59 59 ILE B N 1
ATOM 2205 C CA . ILE B 1 34 ? 48.774 13.367 19.394 1.00 51.61 59 ILE B CA 1
ATOM 2206 C C . ILE B 1 34 ? 48.080 12.928 20.682 1.00 51.71 59 ILE B C 1
ATOM 2207 O O . ILE B 1 34 ? 48.668 13.031 21.768 1.00 51.82 59 ILE B O 1
ATOM 2212 N N . SER B 1 35 ? 46.836 12.454 20.556 1.00 51.56 60 SER B N 1
ATOM 2213 C CA . SER B 1 35 ? 46.029 12.087 21.719 1.00 52.12 60 SER B CA 1
ATOM 2214 C C . SER B 1 35 ? 46.767 11.063 22.590 1.00 52.49 60 SER B C 1
ATOM 2215 O O . SER B 1 35 ? 46.860 11.209 23.824 1.00 51.81 60 SER B O 1
ATOM 2218 N N . ARG B 1 36 ? 47.319 10.053 21.921 1.00 52.26 61 ARG B N 1
ATOM 2219 C CA . ARG B 1 36 ? 48.011 8.961 22.585 1.00 52.44 61 ARG B CA 1
ATOM 2220 C C . ARG B 1 36 ? 49.287 9.430 23.289 1.00 52.19 61 ARG B C 1
ATOM 2221 O O . ARG B 1 36 ? 49.580 8.985 24.406 1.00 51.77 61 ARG B O 1
ATOM 2229 N N . ILE B 1 37 ? 50.030 10.346 22.666 1.00 51.57 62 ILE B N 1
ATOM 2230 C CA . ILE B 1 37 ? 51.148 10.982 23.364 1.00 51.21 62 ILE B CA 1
ATOM 2231 C C . ILE B 1 37 ? 50.626 11.824 24.535 1.00 51.63 62 ILE B C 1
ATOM 2232 O O . ILE B 1 37 ? 51.167 11.762 25.644 1.00 52.11 62 ILE B O 1
ATOM 2237 N N . ALA B 1 45 ? 43.341 16.778 29.339 1.00 67.03 70 ALA B N 1
ATOM 2238 C CA . ALA B 1 45 ? 43.218 17.775 30.397 1.00 67.20 70 ALA B CA 1
ATOM 2239 C C . ALA B 1 45 ? 42.932 19.167 29.821 1.00 67.42 70 ALA B C 1
ATOM 2240 O O . ALA B 1 45 ? 42.030 19.334 28.996 1.00 67.30 70 ALA B O 1
ATOM 2242 N N . ASP B 1 46 ? 43.696 20.162 30.271 1.00 67.96 71 ASP B N 1
ATOM 2243 C CA . ASP B 1 46 ? 43.594 21.529 29.761 1.00 67.80 71 ASP B CA 1
ATOM 2244 C C . ASP B 1 46 ? 44.416 21.655 28.481 1.00 67.49 71 ASP B C 1
ATOM 2245 O O . ASP B 1 46 ? 44.052 22.388 27.555 1.00 68.01 71 ASP B O 1
ATOM 2250 N N . ILE B 1 47 ? 45.526 20.921 28.446 1.00 66.30 72 ILE B N 1
ATOM 2251 C CA . ILE B 1 47 ? 46.460 20.909 27.324 1.00 64.79 72 ILE B CA 1
ATOM 2252 C C . ILE B 1 47 ? 45.765 20.618 25.990 1.00 63.43 72 ILE B C 1
ATOM 2253 O O . ILE B 1 47 ? 46.079 21.242 24.972 1.00 62.54 72 ILE B O 1
ATOM 2258 N N . LYS B 1 48 ? 44.802 19.694 26.014 1.00 62.04 73 LYS B N 1
ATOM 2259 C CA . LYS B 1 48 ? 44.073 19.282 24.809 1.00 60.58 73 LYS B CA 1
ATOM 2260 C C . LYS B 1 48 ? 43.350 20.452 24.117 1.00 59.34 73 LYS B C 1
ATOM 2261 O O . LYS B 1 48 ? 43.292 20.515 22.886 1.00 59.55 73 LYS B O 1
ATOM 2267 N N . LYS B 1 49 ? 42.821 21.381 24.906 1.00 56.73 74 LYS B N 1
ATOM 2268 C CA . LYS B 1 49 ? 42.158 22.557 24.345 1.00 54.43 74 LYS B CA 1
ATOM 2269 C C . LYS B 1 49 ? 43.122 23.533 23.652 1.00 52.23 74 LYS B C 1
ATOM 2270 O O . LYS B 1 49 ? 42.711 24.295 22.766 1.00 51.82 74 LYS B O 1
ATOM 2276 N N . ILE B 1 50 ? 44.394 23.507 24.051 1.00 48.53 75 ILE B N 1
ATOM 2277 C CA . ILE B 1 50 ? 45.429 24.232 23.320 1.00 45.14 75 ILE B CA 1
ATOM 2278 C C . ILE B 1 50 ? 45.705 23.515 21.999 1.00 43.65 75 ILE B C 1
ATOM 2279 O O . ILE B 1 50 ? 45.824 24.170 20.956 1.00 42.83 75 ILE B O 1
ATOM 2284 N N . VAL B 1 51 ? 45.746 22.176 22.041 1.00 40.49 76 VAL B N 1
ATOM 2285 C CA . VAL B 1 51 ? 45.960 21.352 20.842 1.00 38.29 76 VAL B CA 1
ATOM 2286 C C . VAL B 1 51 ? 44.852 21.559 19.811 1.00 35.78 76 VAL B C 1
ATOM 2287 O O . VAL B 1 51 ? 45.111 21.604 18.611 1.00 34.59 76 VAL B O 1
ATOM 2291 N N . ASP B 1 52 ? 43.616 21.679 20.285 1.00 34.69 77 ASP B N 1
ATOM 2292 C CA . ASP B 1 52 ? 42.455 21.912 19.404 1.00 32.44 77 ASP B CA 1
ATOM 2293 C C . ASP B 1 52 ? 42.568 23.212 18.590 1.00 28.93 77 ASP B C 1
ATOM 2294 O O . ASP B 1 52 ? 41.955 23.334 17.534 1.00 30.00 77 ASP B O 1
ATOM 2299 N N . ARG B 1 53 ? 43.350 24.165 19.099 1.00 26.48 78 ARG B N 1
ATOM 2300 C CA . ARG B 1 53 ? 43.631 25.450 18.450 1.00 25.04 78 ARG B CA 1
ATOM 2301 C C . ARG B 1 53 ? 44.996 25.500 17.753 1.00 22.47 78 ARG B C 1
ATOM 2302 O O . ARG B 1 53 ? 45.395 26.548 17.273 1.00 20.15 78 ARG B O 1
ATOM 2310 N N . THR B 1 54 ? 45.700 24.371 17.704 1.00 20.87 79 THR B N 1
ATOM 2311 C CA . THR B 1 54 ? 47.093 24.341 17.267 1.00 18.80 79 THR B CA 1
ATOM 2312 C C . THR B 1 54 ? 47.245 23.721 15.865 1.00 16.74 79 THR B C 1
ATOM 2313 O O . THR B 1 54 ? 46.689 22.653 15.588 1.00 16.61 79 THR B O 1
ATOM 2317 N N . THR B 1 55 ? 47.989 24.383 14.978 1.00 14.23 80 THR B N 1
ATOM 2318 C CA . THR B 1 55 ? 48.237 23.822 13.641 1.00 14.85 80 THR B CA 1
ATOM 2319 C C . THR B 1 55 ? 49.508 22.983 13.537 1.00 13.86 80 THR B C 1
ATOM 2320 O O . THR B 1 55 ? 49.526 21.969 12.828 1.00 13.10 80 THR B O 1
ATOM 2324 N N . ALA B 1 56 ? 50.563 23.402 14.247 1.00 12.47 81 ALA B N 1
ATOM 2325 C CA . ALA B 1 56 ? 51.832 22.667 14.260 1.00 14.66 81 ALA B CA 1
ATOM 2326 C C . ALA B 1 56 ? 52.530 22.825 15.608 1.00 13.90 81 ALA B C 1
ATOM 2327 O O . ALA B 1 56 ? 52.426 23.887 16.262 1.00 11.44 81 ALA B O 1
ATOM 2329 N N . VAL B 1 57 ? 53.216 21.743 15.994 1.00 14.49 82 VAL B N 1
ATOM 2330 C CA . VAL B 1 57 ? 54.020 21.654 17.229 1.00 13.31 82 VAL B CA 1
ATOM 2331 C C . VAL B 1 57 ? 55.516 21.434 16.911 1.00 13.97 82 VAL B C 1
ATOM 2332 O O . VAL B 1 57 ? 55.857 20.556 16.131 1.00 13.93 82 VAL B O 1
ATOM 2336 N N . TYR B 1 58 ? 56.387 22.272 17.480 1.00 13.00 83 TYR B N 1
ATOM 2337 C CA . TYR B 1 58 ? 57.841 22.089 17.371 1.00 12.74 83 TYR B CA 1
ATOM 2338 C C . TYR B 1 58 ? 58.305 21.704 18.771 1.00 13.07 83 TYR B C 1
ATOM 2339 O O . TYR B 1 58 ? 57.847 22.303 19.759 1.00 13.35 83 TYR B O 1
ATOM 2348 N N . GLY B 1 59 ? 59.188 20.714 18.858 1.00 13.38 84 GLY B N 1
ATOM 2349 C CA . GLY B 1 59 ? 59.573 20.197 20.176 1.00 14.38 84 GLY B CA 1
ATOM 2350 C C . GLY B 1 59 ? 61.069 19.990 20.308 1.00 14.62 84 GLY B C 1
ATOM 2351 O O . GLY B 1 59 ? 61.763 19.705 19.324 1.00 10.56 84 GLY B O 1
ATOM 2352 N N . ALA B 1 60 ? 61.578 20.114 21.540 1.00 13.99 85 ALA B N 1
ATOM 2353 C CA . ALA B 1 60 ? 62.972 19.739 21.789 1.00 12.54 85 ALA B CA 1
ATOM 2354 C C . ALA B 1 60 ? 62.983 18.994 23.115 1.00 11.98 85 ALA B C 1
ATOM 2355 O O . ALA B 1 60 ? 62.400 19.488 24.100 1.00 11.38 85 ALA B O 1
ATOM 2357 N N . PHE B 1 61 ? 63.637 17.833 23.147 1.00 11.91 86 PHE B N 1
ATOM 2358 C CA . PHE B 1 61 ? 63.816 17.067 24.379 1.00 12.95 86 PHE B CA 1
ATOM 2359 C C . PHE B 1 61 ? 65.258 17.161 24.867 1.00 12.36 86 PHE B C 1
ATOM 2360 O O . PHE B 1 61 ? 66.168 16.928 24.085 1.00 11.79 86 PHE B O 1
ATOM 2368 N N . PHE B 1 62 ? 65.443 17.461 26.158 1.00 13.24 87 PHE B N 1
ATOM 2369 C CA . PHE B 1 62 ? 66.766 17.629 26.764 1.00 14.58 87 PHE B CA 1
ATOM 2370 C C . PHE B 1 62 ? 66.969 16.554 27.830 1.00 13.88 87 PHE B C 1
ATOM 2371 O O . PHE B 1 62 ? 66.278 16.537 28.842 1.00 12.24 87 PHE B O 1
ATOM 2379 N N . ALA B 1 63 ? 67.871 15.605 27.578 1.00 15.98 88 ALA B N 1
ATOM 2380 C CA . ALA B 1 63 ? 67.963 14.455 28.462 1.00 17.51 88 ALA B CA 1
ATOM 2381 C C . ALA B 1 63 ? 68.558 14.869 29.822 1.00 18.46 88 ALA B C 1
ATOM 2382 O O . ALA B 1 63 ? 68.048 14.445 30.850 1.00 19.42 88 ALA B O 1
ATOM 2384 N N . ARG B 1 64 ? 69.593 15.711 29.837 1.00 19.15 89 ARG B N 1
ATOM 2385 C CA . ARG B 1 64 ? 70.275 16.028 31.124 1.00 21.87 89 ARG B CA 1
ATOM 2386 C C . ARG B 1 64 ? 69.354 16.720 32.132 1.00 20.35 89 ARG B C 1
ATOM 2387 O O . ARG B 1 64 ? 69.390 16.430 33.330 1.00 19.65 89 ARG B O 1
ATOM 2395 N N . SER B 1 65 ? 68.546 17.656 31.648 1.00 17.96 90 SER B N 1
ATOM 2396 C CA . SER B 1 65 ? 67.600 18.377 32.498 1.00 18.02 90 SER B CA 1
ATOM 2397 C C . SER B 1 65 ? 66.206 17.737 32.502 1.00 18.02 90 SER B C 1
ATOM 2398 O O . SER B 1 65 ? 65.263 18.309 33.056 1.00 20.22 90 SER B O 1
ATOM 2401 N N . LYS B 1 66 ? 66.075 16.574 31.858 1.00 16.09 91 LYS B N 1
ATOM 2402 C CA . LYS B 1 66 ? 64.809 15.790 31.817 1.00 16.96 91 LYS B CA 1
ATOM 2403 C C . LYS B 1 66 ? 63.571 16.624 31.496 1.00 14.40 91 LYS B C 1
ATOM 2404 O O . LYS B 1 66 ? 62.680 16.744 32.318 1.00 13.26 91 LYS B O 1
ATOM 2410 N N . GLU B 1 67 ? 63.513 17.208 30.299 1.00 12.94 92 GLU B N 1
ATOM 2411 C CA . GLU B 1 67 ? 62.476 18.174 30.007 1.00 11.82 92 GLU B CA 1
ATOM 2412 C C . GLU B 1 67 ? 62.139 18.176 28.528 1.00 11.60 92 GLU B C 1
ATOM 2413 O O . GLU B 1 67 ? 63.017 17.881 27.706 1.00 13.90 92 GLU B O 1
ATOM 2419 N N . PHE B 1 68 ? 60.892 18.520 28.212 1.00 12.32 93 PHE B N 1
ATOM 2420 C CA . PHE B 1 68 ? 60.465 18.846 26.835 1.00 13.54 93 PHE B CA 1
ATOM 2421 C C . PHE B 1 68 ? 60.090 20.302 26.769 1.00 14.34 93 PHE B C 1
ATOM 2422 O O . PHE B 1 68 ? 59.469 20.782 27.691 1.00 14.53 93 PHE B O 1
ATOM 2430 N N . ARG B 1 69 ? 60.423 20.984 25.658 1.00 12.38 94 ARG B N 1
ATOM 2431 C CA . ARG B 1 69 ? 59.993 22.342 25.395 1.00 11.02 94 ARG B CA 1
ATOM 2432 C C . ARG B 1 69 ? 59.276 22.301 24.049 1.00 14.36 94 ARG B C 1
ATOM 2433 O O . ARG B 1 69 ? 59.833 21.800 23.063 1.00 12.06 94 ARG B O 1
ATOM 2441 N N . LEU B 1 70 ? 58.063 22.842 24.026 1.00 12.79 95 LEU B N 1
ATOM 2442 C CA . LEU B 1 70 ? 57.214 22.754 22.868 1.00 12.37 95 LEU B CA 1
ATOM 2443 C C . LEU B 1 70 ? 56.810 24.168 22.491 1.00 13.50 95 LEU B C 1
ATOM 2444 O O . LEU B 1 70 ? 56.516 24.993 23.371 1.00 12.04 95 LEU B O 1
ATOM 2449 N N . PHE B 1 71 ? 56.837 24.433 21.182 1.00 11.84 96 PHE B N 1
ATOM 2450 C CA . PHE B 1 71 ? 56.324 25.670 20.623 1.00 13.25 96 PHE B CA 1
ATOM 2451 C C . PHE B 1 71 ? 55.149 25.303 19.683 1.00 15.23 96 PHE B C 1
ATOM 2452 O O . PHE B 1 71 ? 55.299 24.466 18.767 1.00 14.26 96 PHE B O 1
ATOM 2460 N N . GLY B 1 72 ? 53.978 25.905 19.947 1.00 12.01 97 GLY B N 1
ATOM 2461 C CA . GLY B 1 72 ? 52.747 25.652 19.172 1.00 14.48 97 GLY B CA 1
ATOM 2462 C C . GLY B 1 72 ? 52.430 26.875 18.320 1.00 15.56 97 GLY B C 1
ATOM 2463 O O . GLY B 1 72 ? 52.486 28.005 18.795 1.00 14.63 97 GLY B O 1
ATOM 2464 N N . SER B 1 73 ? 52.186 26.660 17.033 1.00 16.64 98 SER B N 1
ATOM 2465 C CA . SER B 1 73 ? 51.764 27.724 16.149 1.00 17.76 98 SER B CA 1
ATOM 2466 C C . SER B 1 73 ? 50.283 27.447 16.020 1.00 18.05 98 SER B C 1
ATOM 2467 O O . SER B 1 73 ? 49.892 26.319 15.734 1.00 18.09 98 SER B O 1
ATOM 2470 N N . GLY B 1 74 ? 49.457 28.456 16.277 1.00 18.54 99 GLY B N 1
ATOM 2471 C CA . GLY B 1 74 ? 48.024 28.283 16.190 1.00 19.06 99 GLY B CA 1
ATOM 2472 C C . GLY B 1 74 ? 47.309 29.619 16.276 1.00 20.88 99 GLY B C 1
ATOM 2473 O O . GLY B 1 74 ? 47.808 30.655 15.810 1.00 19.95 99 GLY B O 1
ATOM 2474 N N . SER B 1 75 ? 46.138 29.589 16.883 1.00 22.14 100 SER B N 1
ATOM 2475 C CA . SER B 1 75 ? 45.336 30.803 17.038 1.00 22.97 100 SER B CA 1
ATOM 2476 C C . SER B 1 75 ? 44.688 30.690 18.377 1.00 21.66 100 SER B C 1
ATOM 2477 O O . SER B 1 75 ? 43.892 29.794 18.618 1.00 22.29 100 SER B O 1
ATOM 2480 N N . TYR B 1 76 ? 45.051 31.590 19.267 1.00 21.84 101 TYR B N 1
ATOM 2481 C CA . TYR B 1 76 ? 44.635 31.480 20.650 1.00 25.02 101 TYR B CA 1
ATOM 2482 C C . TYR B 1 76 ? 44.006 32.826 21.061 1.00 27.93 101 TYR B C 1
ATOM 2483 O O . TYR B 1 76 ? 44.404 33.393 22.084 1.00 28.75 101 TYR B O 1
ATOM 2492 N N . PRO B 1 77 ? 43.010 33.329 20.271 1.00 30.14 102 PRO B N 1
ATOM 2493 C CA . PRO B 1 77 ? 42.443 34.691 20.473 1.00 32.86 102 PRO B CA 1
ATOM 2494 C C . PRO B 1 77 ? 41.946 34.973 21.898 1.00 35.52 102 PRO B C 1
ATOM 2495 O O . PRO B 1 77 ? 41.699 36.132 22.233 1.00 37.18 102 PRO B O 1
ATOM 2499 N N . TYR B 1 78 ? 41.781 33.912 22.697 1.00 39.02 103 TYR B N 1
ATOM 2500 C CA . TYR B 1 78 ? 41.924 33.939 24.176 1.00 40.78 103 TYR B CA 1
ATOM 2501 C C . TYR B 1 78 ? 41.667 32.563 24.764 1.00 40.81 103 TYR B C 1
ATOM 2502 O O . TYR B 1 78 ? 42.568 31.937 25.314 1.00 41.47 103 TYR B O 1
ATOM 2511 N N . ILE B 1 84 ? 39.503 27.361 30.804 1.00 69.48 109 ILE B N 1
ATOM 2512 C CA . ILE B 1 84 ? 40.455 26.453 31.451 1.00 69.78 109 ILE B CA 1
ATOM 2513 C C . ILE B 1 84 ? 41.699 27.172 31.984 1.00 69.55 109 ILE B C 1
ATOM 2514 O O . ILE B 1 84 ? 41.982 28.306 31.590 1.00 69.47 109 ILE B O 1
ATOM 2519 N N . PHE B 1 85 ? 42.429 26.480 32.864 1.00 69.57 110 PHE B N 1
ATOM 2520 C CA . PHE B 1 85 ? 43.558 27.012 33.653 1.00 68.95 110 PHE B CA 1
ATOM 2521 C C . PHE B 1 85 ? 43.114 27.372 35.079 1.00 68.86 110 PHE B C 1
ATOM 2522 O O . PHE B 1 85 ? 42.996 28.549 35.428 1.00 69.11 110 PHE B O 1
ATOM 2530 N N . SER B 1 86 ? 42.873 26.350 35.899 1.00 68.63 111 SER B N 1
ATOM 2531 C CA . SER B 1 86 ? 42.336 26.540 37.253 1.00 68.35 111 SER B CA 1
ATOM 2532 C C . SER B 1 86 ? 43.167 25.851 38.340 1.00 68.04 111 SER B C 1
ATOM 2533 O O . SER B 1 86 ? 43.901 24.902 38.058 1.00 67.75 111 SER B O 1
ATOM 2536 N N . ARG B 1 87 ? 43.036 26.330 39.581 1.00 67.85 112 ARG B N 1
ATOM 2537 C CA . ARG B 1 87 ? 43.656 25.684 40.746 1.00 67.43 112 ARG B CA 1
ATOM 2538 C C . ARG B 1 87 ? 43.078 24.292 40.974 1.00 67.24 112 ARG B C 1
ATOM 2539 O O . ARG B 1 87 ? 43.773 23.396 41.460 1.00 66.74 112 ARG B O 1
ATOM 2547 N N . SER B 1 88 ? 41.804 24.127 40.624 1.00 67.26 113 SER B N 1
ATOM 2548 C CA . SER B 1 88 ? 41.135 22.831 40.693 1.00 67.64 113 SER B CA 1
ATOM 2549 C C . SER B 1 88 ? 41.753 21.821 39.718 1.00 67.40 113 SER B C 1
ATOM 2550 O O . SER B 1 88 ? 41.645 20.607 39.920 1.00 67.86 113 SER B O 1
ATOM 2553 N N . ASP B 1 89 ? 42.402 22.331 38.672 1.00 66.90 114 ASP B N 1
ATOM 2554 C CA . ASP B 1 89 ? 43.155 21.495 37.734 1.00 66.52 114 ASP B CA 1
ATOM 2555 C C . ASP B 1 89 ? 44.618 21.317 38.175 1.00 65.80 114 ASP B C 1
ATOM 2556 O O . ASP B 1 89 ? 45.343 20.489 37.618 1.00 65.80 114 ASP B O 1
ATOM 2561 N N . GLY B 1 90 ? 45.043 22.101 39.168 1.00 64.79 115 GLY B N 1
ATOM 2562 C CA . GLY B 1 90 ? 46.390 21.999 39.741 1.00 63.08 115 GLY B CA 1
ATOM 2563 C C . GLY B 1 90 ? 47.342 23.120 39.353 1.00 62.20 115 GLY B C 1
ATOM 2564 O O . GLY B 1 90 ? 48.564 22.974 39.468 1.00 61.92 115 GLY B O 1
ATOM 2565 N N . TRP B 1 91 ? 46.782 24.246 38.918 1.00 60.67 116 TRP B N 1
ATOM 2566 C CA . TRP B 1 91 ? 47.566 25.350 38.380 1.00 59.65 116 TRP B CA 1
ATOM 2567 C C . TRP B 1 91 ? 47.667 26.552 39.310 1.00 59.13 116 TRP B C 1
ATOM 2568 O O . TRP B 1 91 ? 46.694 26.925 39.971 1.00 58.88 116 TRP B O 1
ATOM 2579 N N . ALA B 1 92 ? 48.857 27.144 39.358 1.00 58.62 117 ALA B N 1
ATOM 2580 C CA . ALA B 1 92 ? 49.018 28.516 39.821 1.00 58.47 117 ALA B CA 1
ATOM 2581 C C . ALA B 1 92 ? 48.808 29.387 38.587 1.00 58.83 117 ALA B C 1
ATOM 2582 O O . ALA B 1 92 ? 49.677 29.497 37.713 1.00 58.39 117 ALA B O 1
ATOM 2584 N N . SER B 1 93 ? 47.617 29.962 38.510 1.00 59.28 118 SER B N 1
ATOM 2585 C CA . SER B 1 93 ? 47.166 30.699 37.343 1.00 59.80 118 SER B CA 1
ATOM 2586 C C . SER B 1 93 ? 47.528 32.176 37.420 1.00 59.69 118 SER B C 1
ATOM 2587 O O . SER B 1 93 ? 47.226 32.941 36.500 1.00 59.83 118 SER B O 1
ATOM 2590 N N . THR B 1 96 ? 46.799 36.128 33.619 1.00 33.37 121 THR B N 1
ATOM 2591 C CA . THR B 1 96 ? 47.035 37.041 32.499 1.00 33.88 121 THR B CA 1
ATOM 2592 C C . THR B 1 96 ? 47.559 38.390 33.005 1.00 33.34 121 THR B C 1
ATOM 2593 O O . THR B 1 96 ? 46.980 39.004 33.903 1.00 32.47 121 THR B O 1
ATOM 2597 N N . GLU B 1 97 ? 48.661 38.843 32.419 1.00 32.11 122 GLU B N 1
ATOM 2598 C CA . GLU B 1 97 ? 49.354 40.024 32.899 1.00 32.44 122 GLU B CA 1
ATOM 2599 C C . GLU B 1 97 ? 50.188 40.595 31.737 1.00 33.06 122 GLU B C 1
ATOM 2600 O O . GLU B 1 97 ? 51.041 39.893 31.188 1.00 27.24 122 GLU B O 1
ATOM 2606 N N . HIS B 1 98 ? 49.911 41.845 31.345 1.00 33.74 123 HIS B N 1
ATOM 2607 C CA . HIS B 1 98 ? 50.551 42.457 30.156 1.00 36.85 123 HIS B CA 1
ATOM 2608 C C . HIS B 1 98 ? 50.320 41.646 28.870 1.00 36.92 123 HIS B C 1
ATOM 2609 O O . HIS B 1 98 ? 51.242 41.459 28.067 1.00 37.89 123 HIS B O 1
ATOM 2616 N N . GLY B 1 99 ? 49.095 41.152 28.697 1.00 37.62 124 GLY B N 1
ATOM 2617 C CA . GLY B 1 99 ? 48.711 40.378 27.513 1.00 38.54 124 GLY B CA 1
ATOM 2618 C C . GLY B 1 99 ? 49.213 38.941 27.511 1.00 39.01 124 GLY B C 1
ATOM 2619 O O . GLY B 1 99 ? 48.873 38.156 26.614 1.00 39.58 124 GLY B O 1
ATOM 2620 N N . ILE B 1 100 ? 50.013 38.586 28.514 1.00 37.70 125 ILE B N 1
ATOM 2621 C CA . ILE B 1 100 ? 50.617 37.256 28.553 1.00 37.41 125 ILE B CA 1
ATOM 2622 C C . ILE B 1 100 ? 50.000 36.362 29.626 1.00 37.76 125 ILE B C 1
ATOM 2623 O O . ILE B 1 100 ? 50.084 36.644 30.822 1.00 36.10 125 ILE B O 1
ATOM 2628 N N . THR B 1 101 ? 49.398 35.269 29.166 1.00 38.57 126 THR B N 1
ATOM 2629 C CA . THR B 1 101 ? 48.878 34.227 30.044 1.00 39.38 126 THR B CA 1
ATOM 2630 C C . THR B 1 101 ? 50.042 33.265 30.407 1.00 40.58 126 THR B C 1
ATOM 2631 O O . THR B 1 101 ? 50.630 32.655 29.512 1.00 40.04 126 THR B O 1
ATOM 2635 N N . TYR B 1 102 ? 50.387 33.201 31.706 1.00 39.52 127 TYR B N 1
ATOM 2636 C CA . TYR B 1 102 ? 51.423 32.319 32.293 1.00 39.70 127 TYR B CA 1
ATOM 2637 C C . TYR B 1 102 ? 50.793 31.276 33.226 1.00 38.60 127 TYR B C 1
ATOM 2638 O O . TYR B 1 102 ? 49.975 31.632 34.091 1.00 39.74 127 TYR B O 1
ATOM 2647 N N . TYR B 1 103 ? 51.192 30.010 33.101 1.00 35.98 128 TYR B N 1
ATOM 2648 C CA . TYR B 1 103 ? 50.646 28.942 33.962 1.00 33.58 128 TYR B CA 1
ATOM 2649 C C . TYR B 1 103 ? 51.665 27.929 34.445 1.00 31.30 128 TYR B C 1
ATOM 2650 O O . TYR B 1 103 ? 52.522 27.486 33.678 1.00 25.23 128 TYR B O 1
ATOM 2659 N N . GLU B 1 104 ? 51.548 27.572 35.722 1.00 28.34 129 GLU B N 1
ATOM 2660 C CA . GLU B 1 104 ? 52.503 26.681 36.358 1.00 30.22 129 GLU B CA 1
ATOM 2661 C C . GLU B 1 104 ? 51.800 25.591 37.152 1.00 29.65 129 GLU B C 1
ATOM 2662 O O . GLU B 1 104 ? 50.833 25.848 37.869 1.00 28.60 129 GLU B O 1
ATOM 2668 N N . SER B 1 105 ? 52.276 24.367 36.972 1.00 29.06 130 SER B N 1
ATOM 2669 C CA . SER B 1 105 ? 51.863 23.239 37.777 1.00 29.84 130 SER B CA 1
ATOM 2670 C C . SER B 1 105 ? 53.116 22.485 38.226 1.00 30.89 130 SER B C 1
ATOM 2671 O O . SER B 1 105 ? 54.252 22.933 37.977 1.00 29.46 130 SER B O 1
ATOM 2674 N N . GLU B 1 106 ? 52.915 21.358 38.905 1.00 30.54 131 GLU B N 1
ATOM 2675 C CA . GLU B 1 106 ? 54.027 20.558 39.401 1.00 31.09 131 GLU B CA 1
ATOM 2676 C C . GLU B 1 106 ? 55.090 20.287 38.311 1.00 29.47 131 GLU B C 1
ATOM 2677 O O . GLU B 1 106 ? 56.283 20.491 38.532 1.00 29.88 131 GLU B O 1
ATOM 2683 N N . HIS B 1 107 ? 54.645 19.836 37.147 1.00 26.92 132 HIS B N 1
ATOM 2684 C CA . HIS B 1 107 ? 55.559 19.413 36.091 1.00 27.42 132 HIS B CA 1
ATOM 2685 C C . HIS B 1 107 ? 55.394 20.141 34.758 1.00 25.59 132 HIS B C 1
ATOM 2686 O O . HIS B 1 107 ? 56.093 19.805 33.810 1.00 22.92 132 HIS B O 1
ATOM 2693 N N . THR B 1 108 ? 54.483 21.111 34.685 1.00 23.61 133 THR B N 1
ATOM 2694 C CA . THR B 1 108 ? 54.132 21.726 33.394 1.00 24.25 133 THR B CA 1
ATOM 2695 C C . THR B 1 108 ? 53.905 23.220 33.484 1.00 23.09 133 THR B C 1
ATOM 2696 O O . THR B 1 108 ? 53.093 23.682 34.305 1.00 23.69 133 THR B O 1
ATOM 2700 N N . ASP B 1 109 ? 54.627 23.969 32.648 1.00 19.40 134 ASP B N 1
ATOM 2701 C CA . ASP B 1 109 ? 54.433 25.401 32.518 1.00 17.80 134 ASP B CA 1
ATOM 2702 C C . ASP B 1 109 ? 53.930 25.736 31.130 1.00 18.78 134 ASP B C 1
ATOM 2703 O O . ASP B 1 109 ? 54.374 25.157 30.124 1.00 16.22 134 ASP B O 1
ATOM 2708 N N . VAL B 1 110 ? 52.985 26.663 31.068 1.00 16.41 135 VAL B N 1
ATOM 2709 C CA . VAL B 1 110 ? 52.399 27.036 29.786 1.00 17.60 135 VAL B CA 1
ATOM 2710 C C . VAL B 1 110 ? 52.275 28.552 29.742 1.00 17.68 135 VAL B C 1
ATOM 2711 O O . VAL B 1 110 ? 51.866 29.176 30.739 1.00 18.45 135 VAL B O 1
ATOM 2715 N N . SER B 1 111 ? 52.641 29.136 28.606 1.00 15.93 136 SER B N 1
ATOM 2716 C CA . SER B 1 111 ? 52.309 30.519 28.298 1.00 17.61 136 SER B CA 1
ATOM 2717 C C . SER B 1 111 ? 51.707 30.690 26.900 1.00 16.21 136 SER B C 1
ATOM 2718 O O . SER B 1 111 ? 51.958 29.881 25.972 1.00 14.55 136 SER B O 1
ATOM 2721 N N . ILE B 1 112 ? 50.920 31.748 26.730 1.00 14.43 137 ILE B N 1
ATOM 2722 C CA . ILE B 1 112 ? 50.486 32.158 25.408 1.00 16.55 137 ILE B CA 1
ATOM 2723 C C . ILE B 1 112 ? 51.040 33.568 25.215 1.00 17.10 137 ILE B C 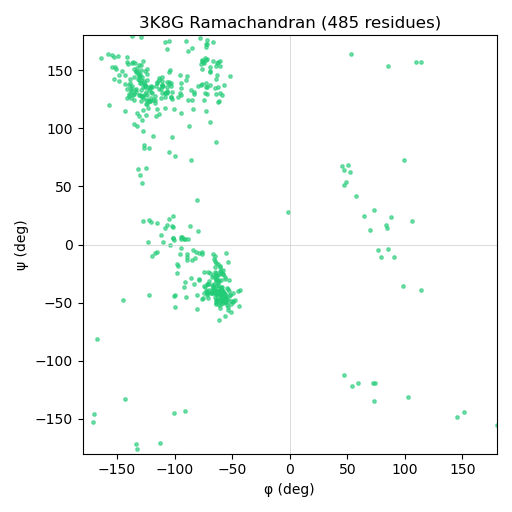1
ATOM 2724 O O . ILE B 1 112 ? 50.429 34.550 25.682 1.00 16.27 137 ILE B O 1
ATOM 2729 N N . PRO B 1 113 ? 52.235 33.674 24.598 1.00 17.86 138 PRO B N 1
ATOM 2730 C CA . PRO B 1 113 ? 52.851 35.001 24.608 1.00 19.27 138 PRO B CA 1
ATOM 2731 C C . PRO B 1 113 ? 52.320 35.922 23.530 1.00 21.12 138 PRO B C 1
ATOM 2732 O O . PRO B 1 113 ? 52.599 37.117 23.587 1.00 20.38 138 PRO B O 1
ATOM 2736 N N . ALA B 1 114 ? 51.563 35.378 22.567 1.00 21.59 139 ALA B N 1
ATOM 2737 C CA . ALA B 1 114 ? 50.915 36.173 21.523 1.00 22.04 139 ALA B CA 1
ATOM 2738 C C . ALA B 1 114 ? 49.744 35.379 20.956 1.00 23.10 139 ALA B C 1
ATOM 2739 O O . ALA B 1 114 ? 49.677 34.179 21.185 1.00 22.13 139 ALA B O 1
ATOM 2741 N N . PRO B 1 115 ? 48.817 36.045 20.214 1.00 24.11 140 PRO B N 1
ATOM 2742 C CA . PRO B 1 115 ? 47.587 35.372 19.731 1.00 23.31 140 PRO B CA 1
ATOM 2743 C C . PRO B 1 115 ? 47.812 34.137 18.856 1.00 22.30 140 PRO B C 1
ATOM 2744 O O . PRO B 1 115 ? 46.905 33.319 18.725 1.00 23.83 140 PRO B O 1
ATOM 2748 N N . HIS B 1 116 ? 48.987 34.012 18.237 1.00 20.74 141 HIS B N 1
ATOM 2749 C CA . HIS B 1 116 ? 49.270 32.854 17.409 1.00 20.40 141 HIS B CA 1
ATOM 2750 C C . HIS B 1 116 ? 50.309 31.853 17.957 1.00 18.00 141 HIS B C 1
ATOM 2751 O O . HIS B 1 116 ? 50.621 30.896 17.265 1.00 19.11 141 HIS B O 1
ATOM 2758 N N . PHE B 1 117 ? 50.832 32.083 19.158 1.00 17.68 142 PHE B N 1
ATOM 2759 C CA . PHE B 1 117 ? 51.931 31.227 19.732 1.00 18.02 142 PHE B CA 1
ATOM 2760 C C . PHE B 1 117 ? 51.593 30.692 21.101 1.00 16.29 142 PHE B C 1
ATOM 2761 O O . PHE B 1 117 ? 51.054 31.432 21.931 1.00 16.71 142 PHE B O 1
ATOM 2769 N N . SER B 1 118 ? 51.972 29.435 21.363 1.00 14.00 143 SER B N 1
ATOM 2770 C CA . SER B 1 118 ? 51.907 28.856 22.705 1.00 14.05 143 SER B CA 1
ATOM 2771 C C . SER B 1 118 ? 53.255 28.225 23.032 1.00 15.14 143 SER B C 1
ATOM 2772 O O . SER B 1 118 ? 53.948 27.803 22.116 1.00 14.92 143 SER B O 1
ATOM 2775 N N . CYS B 1 119 ? 53.630 28.192 24.312 1.00 14.04 144 CYS B N 1
ATOM 2776 C CA . CYS B 1 119 ? 54.931 27.635 24.732 1.00 15.51 144 CYS B CA 1
ATOM 2777 C C . CYS B 1 119 ? 54.636 26.739 25.897 1.00 15.54 144 CYS B C 1
ATOM 2778 O O . CYS B 1 119 ? 53.913 27.144 26.814 1.00 14.39 144 CYS B O 1
ATOM 2781 N N . VAL B 1 120 ? 55.178 25.523 25.854 1.00 13.75 145 VAL B N 1
ATOM 2782 C CA . VAL B 1 120 ? 54.935 24.530 26.896 1.00 13.14 145 VAL B CA 1
ATOM 2783 C C . VAL B 1 120 ? 56.286 23.976 27.296 1.00 14.12 145 VAL B C 1
ATOM 2784 O O . VAL B 1 120 ? 57.103 23.624 26.433 1.00 11.71 145 VAL B O 1
ATOM 2788 N N . ILE B 1 121 ? 56.553 23.976 28.599 1.00 11.25 146 ILE B N 1
ATOM 2789 C CA . ILE B 1 121 ? 57.741 23.294 29.142 1.00 12.39 146 ILE B CA 1
ATOM 2790 C C . ILE B 1 121 ? 57.259 22.247 30.150 1.00 13.90 146 ILE B C 1
ATOM 2791 O O . ILE B 1 121 ? 56.542 22.583 31.113 1.00 14.59 146 ILE B O 1
ATOM 2796 N N . PHE B 1 122 ? 57.649 20.994 29.924 1.00 13.31 147 PHE B N 1
ATOM 2797 C CA . PHE B 1 122 ? 57.174 19.880 30.745 1.00 15.49 147 PHE B CA 1
ATOM 2798 C C . PHE B 1 122 ? 58.377 19.101 31.274 1.00 14.54 147 PHE B C 1
ATOM 2799 O O . PHE B 1 122 ? 59.327 18.884 30.533 1.00 16.63 147 PHE B O 1
ATOM 2807 N N . GLY B 1 123 ? 58.361 18.659 32.535 1.00 16.01 148 GLY B N 1
ATOM 2808 C CA . GLY B 1 123 ? 59.395 17.712 32.978 1.00 14.91 148 GLY B CA 1
ATOM 2809 C C . GLY B 1 123 ? 59.838 17.867 34.420 1.00 15.27 148 GLY B C 1
ATOM 2810 O O . GLY B 1 123 ? 59.048 18.271 35.278 1.00 12.06 148 GLY B O 1
ATOM 2811 N N . SER B 1 124 ? 61.106 17.559 34.676 1.00 14.31 149 SER B N 1
ATOM 2812 C CA . SER B 1 124 ? 61.642 17.574 36.028 1.00 14.89 149 SER B CA 1
ATOM 2813 C C . SER B 1 124 ? 61.688 18.976 36.621 1.00 15.13 149 SER B C 1
ATOM 2814 O O . SER B 1 124 ? 61.394 19.972 35.959 1.00 13.64 149 SER B O 1
ATOM 2817 N N . SER B 1 125 ? 62.057 19.052 37.891 1.00 13.24 150 SER B N 1
ATOM 2818 C CA . SER B 1 125 ? 62.218 20.341 38.537 1.00 15.14 150 SER B CA 1
ATOM 2819 C C . SER B 1 125 ? 63.355 21.176 37.921 1.00 15.36 150 SER B C 1
ATOM 2820 O O . SER B 1 125 ? 63.418 22.370 38.175 1.00 16.52 150 SER B O 1
ATOM 2823 N N . LYS B 1 126 ? 64.244 20.551 37.144 1.00 13.97 151 LYS B N 1
ATOM 2824 C CA . LYS B 1 126 ? 65.333 21.266 36.460 1.00 12.81 151 LYS B CA 1
ATOM 2825 C C . LYS B 1 126 ? 64.978 21.816 35.075 1.00 13.75 151 LYS B C 1
ATOM 2826 O O . LYS B 1 126 ? 65.832 22.373 34.387 1.00 12.90 151 LYS B O 1
ATOM 2832 N N . ARG B 1 127 ? 63.720 21.675 34.677 1.00 10.72 152 ARG B N 1
ATOM 2833 C CA . ARG B 1 127 ? 63.290 22.184 33.385 1.00 10.09 152 ARG B CA 1
ATOM 2834 C C . ARG B 1 127 ? 63.463 23.707 33.325 1.00 12.07 152 ARG B C 1
ATOM 2835 O O . ARG B 1 127 ? 63.466 24.400 34.347 1.00 10.38 152 ARG B O 1
ATOM 2843 N N . GLU B 1 128 ? 63.574 24.215 32.101 1.00 11.15 153 GLU B N 1
ATOM 2844 C CA . GLU B 1 128 ? 63.876 25.630 31.878 1.00 10.67 153 GLU B CA 1
ATOM 2845 C C . GLU B 1 128 ? 62.772 26.535 32.403 1.00 9.97 153 GLU B C 1
ATOM 2846 O O . GLU B 1 128 ? 61.580 26.217 32.291 1.00 9.54 153 GLU B O 1
ATOM 2852 N N . ARG B 1 129 ? 63.164 27.671 32.962 1.00 9.03 154 ARG B N 1
ATOM 2853 C CA . ARG B 1 129 ? 62.232 28.740 33.295 1.00 10.40 154 ARG B CA 1
ATOM 2854 C C . ARG B 1 129 ? 61.538 29.284 32.033 1.00 14.12 154 ARG B C 1
ATOM 2855 O O . ARG B 1 129 ? 62.192 29.539 30.994 1.00 11.42 154 ARG B O 1
ATOM 2863 N N . MET B 1 130 ? 60.223 29.482 32.148 1.00 11.77 155 MET B N 1
ATOM 2864 C CA . MET B 1 130 ? 59.428 29.962 31.002 1.00 13.07 155 MET B CA 1
ATOM 2865 C C . MET B 1 130 ? 59.944 31.342 30.535 1.00 13.27 155 MET B C 1
ATOM 2866 O O . MET B 1 130 ? 60.033 31.596 29.323 1.00 10.97 155 MET B O 1
ATOM 2871 N N . SER B 1 131 ? 60.273 32.265 31.452 1.00 11.44 156 SER B N 1
ATOM 2872 C CA . SER B 1 131 ? 60.738 33.572 30.910 1.00 11.79 156 SER B CA 1
ATOM 2873 C C . SER B 1 131 ? 62.046 33.431 30.120 1.00 10.41 156 SER B C 1
ATOM 2874 O O . SER B 1 131 ? 62.337 34.277 29.240 1.00 11.21 156 SER B O 1
ATOM 2877 N N . LYS B 1 132 ? 62.839 32.394 30.408 1.00 9.92 157 LYS B N 1
ATOM 2878 C CA . LYS B 1 132 ? 64.082 32.164 29.637 1.00 10.58 157 LYS B CA 1
ATOM 2879 C C . LYS B 1 132 ? 63.736 31.680 28.223 1.00 9.76 157 LYS B C 1
ATOM 2880 O O . LYS B 1 132 ? 64.320 32.154 27.217 1.00 8.92 157 LYS B O 1
ATOM 2886 N N . MET B 1 133 ? 62.802 30.718 28.132 1.00 9.98 158 MET B N 1
ATOM 2887 C CA . MET B 1 133 ? 62.294 30.319 26.822 1.00 10.72 158 MET B CA 1
ATOM 2888 C C . MET B 1 133 ? 61.700 31.516 26.033 1.00 9.89 158 MET B C 1
ATOM 2889 O O . MET B 1 133 ? 61.975 31.697 24.840 1.00 10.26 158 MET B O 1
ATOM 2894 N N . LEU B 1 134 ? 60.884 32.323 26.694 1.00 9.38 159 LEU B N 1
ATOM 2895 C CA . LEU B 1 134 ? 60.268 33.491 26.055 1.00 13.32 159 LEU B CA 1
ATOM 2896 C C . LEU B 1 134 ? 61.277 34.531 25.572 1.00 12.39 159 LEU B C 1
ATOM 2897 O O . LEU B 1 134 ? 61.067 35.176 24.539 1.00 11.99 159 LEU B O 1
ATOM 2902 N N . SER B 1 135 ? 62.388 34.678 26.292 1.00 10.96 160 SER B N 1
ATOM 2903 C CA . SER B 1 135 ? 63.409 35.614 25.844 1.00 10.38 160 SER B CA 1
ATOM 2904 C C . SER B 1 135 ? 63.970 35.252 24.451 1.00 11.27 160 SER B C 1
ATOM 2905 O O . SER B 1 135 ? 64.539 36.125 23.769 1.00 10.68 160 SER B O 1
ATOM 2908 N N . ARG B 1 136 ? 63.796 33.999 24.025 1.00 10.32 161 ARG B N 1
ATOM 2909 C CA . ARG B 1 136 ? 64.274 33.573 22.708 1.00 10.97 161 ARG B CA 1
ATOM 2910 C C . ARG B 1 136 ? 63.308 33.949 21.562 1.00 12.64 161 ARG B C 1
ATOM 2911 O O . ARG B 1 136 ? 63.637 33.749 20.394 1.00 11.59 161 ARG B O 1
ATOM 2919 N N . LEU B 1 137 ? 62.130 34.473 21.906 1.00 14.83 162 LEU B N 1
ATOM 2920 C CA . LEU B 1 137 ? 61.277 35.191 20.927 1.00 15.19 162 LEU B CA 1
ATOM 2921 C C . LEU B 1 137 ? 61.961 36.458 20.397 1.00 17.72 162 LEU B C 1
ATOM 2922 O O . LEU B 1 137 ? 61.668 36.906 19.270 1.00 21.25 162 LEU B O 1
ATOM 2927 N N . VAL B 1 138 ? 62.847 37.036 21.200 1.00 15.62 163 VAL B N 1
ATOM 2928 C CA . VAL B 1 138 ? 63.619 38.232 20.851 1.00 18.56 163 VAL B CA 1
ATOM 2929 C C . VAL B 1 138 ? 65.027 37.856 20.397 1.00 18.44 163 VAL B C 1
ATOM 2930 O O . VAL B 1 138 ? 65.529 38.409 19.420 1.00 16.44 163 VAL B O 1
ATOM 2934 N N . ASN B 1 139 ? 65.664 36.922 21.108 1.00 14.91 164 ASN B N 1
ATOM 2935 C CA . ASN B 1 139 ? 67.047 36.510 20.780 1.00 15.02 164 ASN B CA 1
ATOM 2936 C C . ASN B 1 139 ? 67.144 35.009 20.600 1.00 15.12 164 ASN B C 1
ATOM 2937 O O . ASN B 1 139 ? 67.482 34.291 21.532 1.00 13.01 164 ASN B O 1
ATOM 2942 N N . PRO B 1 140 ? 66.807 34.503 19.395 1.00 12.86 165 PRO B N 1
ATOM 2943 C CA . PRO B 1 140 ? 66.665 33.050 19.355 1.00 12.71 165 PRO B CA 1
ATOM 2944 C C . PRO B 1 140 ? 67.992 32.318 19.351 1.00 12.04 165 PRO B C 1
ATOM 2945 O O . PRO B 1 140 ? 69.027 32.881 18.959 1.00 9.83 165 PRO B O 1
ATOM 2949 N N . ASP B 1 141 ? 67.953 31.056 19.769 1.00 11.20 166 ASP B N 1
ATOM 2950 C CA . ASP B 1 141 ? 69.061 30.126 19.611 1.00 10.14 166 ASP B CA 1
ATOM 2951 C C . ASP B 1 141 ? 69.183 29.728 18.136 1.00 11.97 166 ASP B C 1
ATOM 2952 O O . ASP B 1 141 ? 68.307 30.036 17.326 1.00 11.02 166 ASP B O 1
ATOM 2957 N N . ARG B 1 142 ? 70.249 29.008 17.816 1.00 11.31 167 ARG B N 1
ATOM 2958 C CA . ARG B 1 142 ? 70.564 28.661 16.425 1.00 15.76 167 ARG B CA 1
ATOM 2959 C C . ARG B 1 142 ? 70.834 27.183 16.248 1.00 12.69 167 ARG B C 1
ATOM 2960 O O . ARG B 1 142 ? 71.931 26.811 15.825 1.00 14.19 167 ARG B O 1
ATOM 2968 N N . PRO B 1 143 ? 69.855 26.318 16.570 1.00 13.30 168 PRO B N 1
ATOM 2969 C CA . PRO B 1 143 ? 70.110 24.878 16.390 1.00 12.73 168 PRO B CA 1
ATOM 2970 C C . PRO B 1 143 ? 70.342 24.519 14.915 1.00 16.30 168 PRO B C 1
ATOM 2971 O O . PRO B 1 143 ? 69.888 25.251 14.007 1.00 15.79 168 PRO B O 1
ATOM 2975 N N . GLN B 1 144 ? 71.048 23.410 14.699 1.00 13.19 169 GLN B N 1
ATOM 2976 C CA . GLN B 1 144 ? 71.390 22.916 13.367 1.00 17.43 169 GLN B CA 1
ATOM 2977 C C . GLN B 1 144 ? 70.551 21.683 13.143 1.00 16.69 169 GLN B C 1
ATOM 2978 O O . GLN B 1 144 ? 70.512 20.800 14.000 1.00 17.58 169 GLN B O 1
ATOM 2984 N N . LEU B 1 145 ? 69.824 21.658 12.029 1.00 12.92 170 LEU B N 1
ATOM 2985 C CA . LEU B 1 145 ? 68.898 20.587 11.711 1.00 12.64 170 LEU B CA 1
ATOM 2986 C C . LEU B 1 145 ? 69.121 20.130 10.270 1.00 12.71 170 LEU B C 1
ATOM 2987 O O . LEU B 1 145 ? 69.540 20.940 9.421 1.00 12.80 170 LEU B O 1
ATOM 2992 N N . PRO B 1 146 ? 68.820 18.854 9.978 1.00 11.52 171 PRO B N 1
ATOM 2993 C CA . PRO B 1 146 ? 69.062 18.342 8.634 1.00 12.06 171 PRO B CA 1
ATOM 2994 C C . PRO B 1 146 ? 68.077 18.913 7.612 1.00 12.13 171 PRO B C 1
ATOM 2995 O O . PRO B 1 146 ? 66.992 19.386 7.986 1.00 11.94 171 PRO B O 1
ATOM 2999 N N . PRO B 1 147 ? 68.441 18.863 6.329 1.00 12.37 172 PRO B N 1
ATOM 3000 C CA . PRO B 1 147 ? 67.673 19.593 5.321 1.00 12.73 172 PRO B CA 1
ATOM 3001 C C . PRO B 1 147 ? 66.210 19.204 5.229 1.00 12.67 172 PRO B C 1
ATOM 3002 O O . PRO B 1 147 ? 65.369 20.086 5.078 1.00 11.84 172 PRO B O 1
ATOM 3006 N N . ARG B 1 148 ? 65.899 17.902 5.311 1.00 12.50 173 ARG B N 1
ATOM 3007 C CA . ARG B 1 148 ? 64.503 17.511 5.153 1.00 13.08 173 ARG B CA 1
ATOM 3008 C C . ARG B 1 148 ? 63.680 17.911 6.382 1.00 11.84 173 ARG B C 1
ATOM 3009 O O . ARG B 1 148 ? 62.523 18.310 6.264 1.00 12.70 173 ARG B O 1
ATOM 3017 N N . PHE B 1 149 ? 64.313 17.865 7.546 1.00 11.79 174 PHE B N 1
ATOM 3018 C CA . PHE B 1 149 ? 63.658 18.367 8.779 1.00 11.61 174 PHE B CA 1
ATOM 3019 C C . PHE B 1 149 ? 63.312 19.864 8.598 1.00 10.18 174 PHE B C 1
ATOM 3020 O O . PHE B 1 149 ? 62.172 20.281 8.846 1.00 10.46 174 PHE B O 1
ATOM 3028 N N . GLU B 1 150 ? 64.290 20.669 8.187 1.00 11.72 175 GLU B N 1
ATOM 3029 C CA . GLU B 1 150 ? 64.055 22.113 7.950 1.00 11.36 175 GLU B CA 1
ATOM 3030 C C . GLU B 1 150 ? 62.902 22.313 6.925 1.00 14.41 175 GLU B C 1
ATOM 3031 O O . GLU B 1 150 ? 62.011 23.155 7.105 1.00 11.71 175 GLU B O 1
ATOM 3037 N N . LYS B 1 151 ? 62.941 21.528 5.852 1.00 13.08 176 LYS B N 1
ATOM 3038 C CA . LYS B 1 151 ? 61.862 21.546 4.857 1.00 15.84 176 LYS B CA 1
ATOM 3039 C C . LYS B 1 151 ? 60.475 21.262 5.452 1.00 13.49 176 LYS B C 1
ATOM 3040 O O . LYS B 1 151 ? 59.509 21.998 5.203 1.00 11.87 176 LYS B O 1
ATOM 3046 N N . GLU B 1 152 ? 60.366 20.197 6.238 1.00 13.31 177 GLU B N 1
ATOM 3047 C CA . GLU B 1 152 ? 59.067 19.858 6.825 1.00 12.94 177 GLU B CA 1
ATOM 3048 C C . GLU B 1 152 ? 58.530 21.015 7.719 1.00 13.90 177 GLU B C 1
ATOM 3049 O O . GLU B 1 152 ? 57.349 21.392 7.650 1.00 11.88 177 GLU B O 1
ATOM 3055 N N . CYS B 1 153 ? 59.434 21.637 8.480 1.00 13.75 178 CYS B N 1
ATOM 3056 C CA . CYS B 1 153 ? 59.090 22.747 9.383 1.00 15.63 178 CYS B CA 1
ATOM 3057 C C . CYS B 1 153 ? 58.504 23.965 8.682 1.00 18.70 178 CYS B C 1
ATOM 3058 O O . CYS B 1 153 ? 57.783 24.729 9.300 1.00 21.56 178 CYS B O 1
ATOM 3061 N N . THR B 1 154 ? 58.814 24.164 7.407 1.00 21.16 179 THR B N 1
ATOM 3062 C CA . THR B 1 154 ? 58.198 25.264 6.667 1.00 25.34 179 THR B CA 1
ATOM 3063 C C . THR B 1 154 ? 57.055 24.823 5.747 1.00 27.04 179 THR B C 1
ATOM 3064 O O . THR B 1 154 ? 56.507 25.631 5.010 1.00 28.37 179 THR B O 1
ATOM 3068 N N . SER B 1 155 ? 56.675 23.546 5.800 1.00 29.47 180 SER B N 1
ATOM 3069 C CA . SER B 1 155 ? 55.681 23.004 4.847 1.00 31.85 180 SER B CA 1
ATOM 3070 C C . SER B 1 155 ? 54.199 23.388 5.058 1.00 34.68 180 SER B C 1
ATOM 3071 O O . SER B 1 155 ? 53.402 23.374 4.087 1.00 36.65 180 SER B O 1
ATOM 3074 N N . GLU B 1 156 ? 53.839 23.743 6.292 1.00 36.11 181 GLU B N 1
ATOM 3075 C CA . GLU B 1 156 ? 52.449 24.075 6.672 1.00 38.69 181 GLU B CA 1
ATOM 3076 C C . GLU B 1 156 ? 51.432 23.058 6.154 1.00 38.34 181 GLU B C 1
ATOM 3077 O O . GLU B 1 156 ? 51.446 21.899 6.566 1.00 39.60 181 GLU B O 1
ATOM 3083 N N . GLY B 1 157 ? 50.588 23.483 5.219 1.00 36.78 182 GLY B N 1
ATOM 3084 C CA . GLY B 1 157 ? 49.501 22.641 4.725 1.00 35.98 182 GLY B CA 1
ATOM 3085 C C . GLY B 1 157 ? 49.854 21.662 3.619 1.00 35.31 182 GLY B C 1
ATOM 3086 O O . GLY B 1 157 ? 49.017 20.835 3.225 1.00 34.78 182 GLY B O 1
ATOM 3087 N N . THR B 1 158 ? 51.089 21.723 3.125 1.00 33.31 183 THR B N 1
ATOM 3088 C CA . THR B 1 158 ? 51.470 20.899 1.970 1.00 32.56 183 THR B CA 1
ATOM 3089 C C . THR B 1 158 ? 52.009 19.528 2.352 1.00 30.69 183 THR B C 1
ATOM 3090 O O . THR B 1 158 ? 52.207 18.673 1.484 1.00 29.08 183 THR B O 1
ATOM 3094 N N . SER B 1 159 ? 52.225 19.311 3.646 1.00 28.92 184 SER B N 1
ATOM 3095 C CA . SER B 1 159 ? 52.735 18.030 4.126 1.00 28.11 184 SER B CA 1
ATOM 3096 C C . SER B 1 159 ? 52.142 17.705 5.490 1.00 26.87 184 SER B C 1
ATOM 3097 O O . SER B 1 159 ? 51.854 18.599 6.283 1.00 29.16 184 SER B O 1
ATOM 3100 N N . GLN B 1 160 ? 51.969 16.424 5.769 1.00 23.33 185 GLN B N 1
ATOM 3101 C CA . GLN B 1 160 ? 51.471 15.995 7.081 1.00 21.75 185 GLN B CA 1
ATOM 3102 C C . GLN B 1 160 ? 52.501 15.094 7.743 1.00 19.71 185 GLN B C 1
ATOM 3103 O O . GLN B 1 160 ? 52.207 14.347 8.680 1.00 17.36 185 GLN B O 1
ATOM 3109 N N . THR B 1 161 ? 53.733 15.204 7.250 1.00 19.20 186 THR B N 1
ATOM 3110 C CA . THR B 1 161 ? 54.829 14.378 7.728 1.00 17.96 186 THR B CA 1
ATOM 3111 C C . THR B 1 161 ? 55.276 14.829 9.110 1.00 16.09 186 THR B C 1
ATOM 3112 O O . THR B 1 161 ? 55.519 16.013 9.334 1.00 13.68 186 THR B O 1
ATOM 3116 N N . VAL B 1 162 ? 55.391 13.862 10.010 1.00 16.04 187 VAL B N 1
ATOM 3117 C CA . VAL B 1 162 ? 56.048 14.031 11.313 1.00 15.97 187 VAL B CA 1
ATOM 3118 C C . VAL B 1 162 ? 57.549 13.857 11.152 1.00 15.97 187 VAL B C 1
ATOM 3119 O O . VAL B 1 162 ? 58.012 12.875 10.539 1.00 17.47 187 VAL B O 1
ATOM 3123 N N . ALA B 1 163 ? 58.324 14.798 11.696 1.00 15.01 188 ALA B N 1
ATOM 3124 C CA . ALA B 1 163 ? 59.789 14.750 11.538 1.00 14.36 188 ALA B CA 1
ATOM 3125 C C . ALA B 1 163 ? 60.498 14.643 12.899 1.00 15.77 188 ALA B C 1
ATOM 3126 O O . ALA B 1 163 ? 60.167 15.367 13.827 1.00 13.80 188 ALA B O 1
ATOM 3128 N N . LEU B 1 164 ? 61.489 13.759 12.992 1.00 14.35 189 LEU B N 1
ATOM 3129 C CA . LEU B 1 164 ? 62.291 13.643 14.191 1.00 14.81 189 LEU B CA 1
ATOM 3130 C C . LEU B 1 164 ? 63.767 13.670 13.856 1.00 14.70 189 LEU B C 1
ATOM 3131 O O . LEU B 1 164 ? 64.201 13.078 12.879 1.00 14.53 189 LEU B O 1
ATOM 3136 N N . TYR B 1 165 ? 64.530 14.381 14.672 1.00 14.08 190 TYR B N 1
ATOM 3137 C CA . TYR B 1 165 ? 65.959 14.393 14.524 1.00 14.15 190 TYR B CA 1
ATOM 3138 C C . TYR B 1 165 ? 66.537 13.963 15.855 1.00 15.41 190 TYR B C 1
ATOM 3139 O O . TYR B 1 165 ? 66.309 14.623 16.877 1.00 14.29 190 TYR B O 1
ATOM 3148 N N . ILE B 1 166 ? 67.307 12.880 15.841 1.00 16.24 191 ILE B N 1
ATOM 3149 C CA . ILE B 1 166 ? 67.728 12.242 17.115 1.00 18.14 191 ILE B CA 1
ATOM 3150 C C . ILE B 1 166 ? 69.238 12.209 17.110 1.00 19.00 191 ILE B C 1
ATOM 3151 O O . ILE B 1 166 ? 69.839 11.604 16.221 1.00 19.61 191 ILE B O 1
ATOM 3156 N N . LYS B 1 167 ? 69.861 12.903 18.057 1.00 19.38 192 LYS B N 1
ATOM 3157 C CA . LYS B 1 167 ? 71.309 12.961 18.093 1.00 21.90 192 LYS B CA 1
ATOM 3158 C C . LYS B 1 167 ? 71.932 11.577 18.386 1.00 22.81 192 LYS B C 1
ATOM 3159 O O . LYS B 1 167 ? 72.937 11.221 17.769 1.00 23.11 192 LYS B O 1
ATOM 3165 N N . ASN B 1 168 ? 71.339 10.813 19.307 1.00 21.08 193 ASN B N 1
ATOM 3166 C CA . ASN B 1 168 ? 71.878 9.485 19.691 1.00 22.80 193 ASN B CA 1
ATOM 3167 C C . ASN B 1 168 ? 71.008 8.407 19.072 1.00 22.34 193 ASN B C 1
ATOM 3168 O O . ASN B 1 168 ? 70.126 7.840 19.721 1.00 22.58 193 ASN B O 1
ATOM 3173 N N . GLY B 1 169 ? 71.243 8.163 17.788 1.00 23.63 194 GLY B N 1
ATOM 3174 C CA . GLY B 1 169 ? 70.402 7.271 17.003 1.00 28.27 194 GLY B CA 1
ATOM 3175 C C . GLY B 1 169 ? 70.513 5.819 17.443 1.00 30.42 194 GLY B C 1
ATOM 3176 O O . GLY B 1 169 ? 69.527 5.095 17.403 1.00 30.97 194 GLY B O 1
ATOM 3177 N N . GLY B 1 170 ? 71.705 5.402 17.870 1.00 32.59 195 GLY B N 1
ATOM 3178 C CA . GLY B 1 170 ? 71.919 4.036 18.372 1.00 35.45 195 GLY B CA 1
ATOM 3179 C C . GLY B 1 170 ? 70.940 3.694 19.486 1.00 38.01 195 GLY B C 1
ATOM 3180 O O . GLY B 1 170 ? 70.179 2.721 19.386 1.00 37.91 195 GLY B O 1
ATOM 3181 N N . HIS B 1 171 ? 70.948 4.517 20.535 1.00 39.02 196 HIS B N 1
ATOM 3182 C CA . HIS B 1 171 ? 70.037 4.375 21.676 1.00 40.56 196 HIS B CA 1
ATOM 3183 C C . HIS B 1 171 ? 68.555 4.378 21.263 1.00 40.60 196 HIS B C 1
ATOM 3184 O O . HI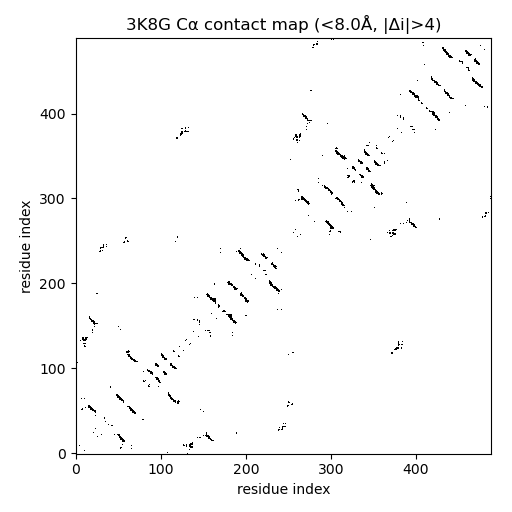S B 1 171 ? 67.729 3.753 21.914 1.00 41.18 196 HIS B O 1
ATOM 3191 N N . PHE B 1 172 ? 68.227 5.071 20.179 1.00 40.48 197 PHE B N 1
ATOM 3192 C CA . PHE B 1 172 ? 66.834 5.213 19.738 1.00 40.93 197 PHE B CA 1
ATOM 3193 C C . PHE B 1 172 ? 66.376 4.111 18.774 1.00 41.97 197 PHE B C 1
ATOM 3194 O O . PHE B 1 172 ? 65.272 3.591 18.913 1.00 42.52 197 PHE B O 1
ATOM 3202 N N . ILE B 1 173 ? 67.207 3.781 17.786 1.00 42.55 198 ILE B N 1
ATOM 3203 C CA . ILE B 1 173 ? 66.865 2.751 16.794 1.00 43.24 198 ILE B CA 1
ATOM 3204 C C . ILE B 1 173 ? 66.441 1.411 17.413 1.00 44.51 198 ILE B C 1
ATOM 3205 O O . ILE B 1 173 ? 65.612 0.703 16.835 1.00 43.97 198 ILE B O 1
ATOM 3210 N N . THR B 1 174 ? 66.990 1.083 18.584 1.00 46.37 199 THR B N 1
ATOM 3211 C CA . THR B 1 174 ? 66.615 -0.138 19.306 1.00 47.80 199 THR B CA 1
ATOM 3212 C C . THR B 1 174 ? 65.141 -0.139 19.749 1.00 49.30 199 THR B C 1
ATOM 3213 O O . THR B 1 174 ? 64.446 -1.154 19.621 1.00 48.73 199 THR B O 1
ATOM 3217 N N . LYS B 1 175 ? 64.654 0.993 20.256 1.00 50.54 200 LYS B N 1
ATOM 3218 C CA . LYS B 1 175 ? 63.264 1.067 20.700 1.00 51.91 200 LYS B CA 1
ATOM 3219 C C . LYS B 1 175 ? 62.289 1.068 19.531 1.00 52.96 200 LYS B C 1
ATOM 3220 O O . LYS B 1 175 ? 61.259 0.408 19.596 1.00 53.16 200 LYS B O 1
ATOM 3226 N N . LEU B 1 176 ? 62.613 1.811 18.471 1.00 54.57 201 LEU B N 1
ATOM 3227 C CA . LEU B 1 176 ? 61.777 1.861 17.266 1.00 56.25 201 LEU B CA 1
ATOM 3228 C C . LEU B 1 176 ? 61.624 0.464 16.674 1.00 57.76 201 LEU B C 1
ATOM 3229 O O . LEU B 1 176 ? 60.513 0.033 16.348 1.00 57.83 201 LEU B O 1
ATOM 3234 N N . LEU B 1 177 ? 62.753 -0.237 16.563 1.00 59.51 202 LEU B N 1
ATOM 3235 C CA . LEU B 1 177 ? 62.828 -1.533 15.895 1.00 61.06 202 LEU B CA 1
ATOM 3236 C C . LEU B 1 177 ? 62.619 -2.698 16.867 1.00 62.40 202 LEU B C 1
ATOM 3237 O O . LEU B 1 177 ? 62.743 -3.862 16.483 1.00 62.67 202 LEU B O 1
ATOM 3242 N N . ASN B 1 178 ? 62.306 -2.366 18.122 1.00 64.10 203 ASN B N 1
ATOM 3243 C CA . ASN B 1 178 ? 61.848 -3.325 19.142 1.00 65.99 203 ASN B CA 1
ATOM 3244 C C . ASN B 1 178 ? 62.926 -4.186 19.827 1.00 67.20 203 ASN B C 1
ATOM 3245 O O . ASN B 1 178 ? 62.634 -4.851 20.826 1.00 67.20 203 ASN B O 1
ATOM 3250 N N . PHE B 1 179 ? 64.159 -4.170 19.314 1.00 68.56 204 PHE B N 1
ATOM 3251 C CA . PHE B 1 179 ? 65.237 -4.981 19.910 1.00 70.20 204 PHE B CA 1
ATOM 3252 C C . PHE B 1 179 ? 66.259 -4.235 20.798 1.00 70.79 204 PHE B C 1
ATOM 3253 O O . PHE B 1 179 ? 67.261 -3.732 20.288 1.00 71.06 204 PHE B O 1
ATOM 3261 N N . PRO B 1 180 ? 66.019 -4.181 22.131 1.00 71.47 205 PRO B N 1
ATOM 3262 C CA . PRO B 1 180 ? 66.944 -3.470 23.040 1.00 71.83 205 PRO B CA 1
ATOM 3263 C C . PRO B 1 180 ? 68.355 -4.097 23.101 1.00 72.05 205 PRO B C 1
ATOM 3264 O O . PRO B 1 180 ? 68.624 -4.952 23.955 1.00 72.06 205 PRO B O 1
ATOM 3268 N N . GLN B 1 181 ? 69.236 -3.654 22.199 1.00 72.08 206 GLN B N 1
ATOM 3269 C CA . GLN B 1 181 ? 70.576 -4.243 22.021 1.00 72.14 206 GLN B CA 1
ATOM 3270 C C . GLN B 1 181 ? 71.726 -3.361 22.527 1.00 71.76 206 GLN B C 1
ATOM 3271 O O . GLN B 1 181 ? 71.508 -2.212 22.930 1.00 71.51 206 GLN B O 1
ATOM 3277 N N . LEU B 1 182 ? 72.943 -3.918 22.493 1.00 71.23 207 LEU B N 1
ATOM 3278 C CA . LEU B 1 182 ? 74.173 -3.233 22.922 1.00 70.67 207 LEU B CA 1
ATOM 3279 C C . LEU B 1 182 ? 74.351 -1.870 22.257 1.00 70.15 207 LEU B C 1
ATOM 3280 O O . LEU B 1 182 ? 73.982 -1.690 21.090 1.00 70.46 207 LEU B O 1
ATOM 3285 N N . ASN B 1 183 ? 74.923 -0.923 23.000 1.00 68.99 208 ASN B N 1
ATOM 3286 C CA . ASN B 1 183 ? 75.034 0.463 22.534 1.00 67.82 208 ASN B CA 1
ATOM 3287 C C . ASN B 1 183 ? 76.446 1.044 22.523 1.00 66.45 208 ASN B C 1
ATOM 3288 O O . ASN B 1 183 ? 77.174 0.928 23.510 1.00 66.52 208 ASN B O 1
ATOM 3293 N N . LEU B 1 184 ? 76.818 1.656 21.395 1.00 64.85 209 LEU B N 1
ATOM 3294 C CA . LEU B 1 184 ? 78.047 2.464 21.284 1.00 63.13 209 LEU B CA 1
ATOM 3295 C C . LEU B 1 184 ? 78.141 3.320 19.996 1.00 61.55 209 LEU B C 1
ATOM 3296 O O . LEU B 1 184 ? 77.811 4.511 20.025 1.00 61.89 209 LEU B O 1
ATOM 3301 N N . PRO B 1 185 ? 78.558 2.711 18.862 1.00 59.53 210 PRO B N 1
ATOM 3302 C CA . PRO B 1 185 ? 79.251 3.497 17.831 1.00 57.35 210 PRO B CA 1
ATOM 3303 C C . PRO B 1 185 ? 78.394 4.355 16.879 1.00 54.56 210 PRO B C 1
ATOM 3304 O O . PRO B 1 185 ? 78.927 4.877 15.891 1.00 54.55 210 PRO B O 1
ATOM 3308 N N . LEU B 1 186 ? 77.106 4.529 17.172 1.00 50.92 211 LEU B N 1
ATOM 3309 C CA . LEU B 1 186 ? 76.199 5.096 16.170 1.00 47.09 211 LEU B CA 1
ATOM 3310 C C . LEU B 1 186 ? 75.785 6.554 16.382 1.00 44.65 211 LEU B C 1
ATOM 3311 O O . LEU B 1 186 ? 75.509 6.995 17.504 1.00 45.22 211 LEU B O 1
ATOM 3316 N N . GLY B 1 187 ? 75.730 7.285 15.273 1.00 40.04 212 GLY B N 1
ATOM 3317 C CA . GLY B 1 187 ? 75.457 8.709 15.298 1.00 34.40 212 GLY B CA 1
ATOM 3318 C C . GLY B 1 187 ? 73.991 9.063 15.179 1.00 29.64 212 GLY B C 1
ATOM 3319 O O . GLY B 1 187 ? 73.113 8.358 15.687 1.00 27.42 212 GLY B O 1
ATOM 3320 N N . ALA B 1 188 ? 73.730 10.157 14.477 1.00 26.70 213 ALA B N 1
ATOM 3321 C CA . ALA B 1 188 ? 72.395 10.750 14.440 1.00 23.44 213 ALA B CA 1
ATOM 3322 C C . ALA B 1 188 ? 71.430 9.989 13.543 1.00 21.24 213 ALA B C 1
ATOM 3323 O O . ALA B 1 188 ? 71.830 9.362 12.560 1.00 19.43 213 ALA B O 1
ATOM 3325 N N . MET B 1 189 ? 70.153 10.056 13.896 1.00 17.94 214 MET B N 1
ATOM 3326 C CA . MET B 1 189 ? 69.099 9.480 13.097 1.00 18.22 214 MET B CA 1
ATOM 3327 C C . MET B 1 189 ? 68.102 10.561 12.691 1.00 18.74 214 MET B C 1
ATOM 3328 O O . MET B 1 189 ? 67.712 11.369 13.537 1.00 17.52 214 MET B O 1
ATOM 3333 N N . GLU B 1 190 ? 67.688 10.548 11.419 1.00 17.22 215 GLU B N 1
ATOM 3334 C CA . GLU B 1 190 ? 66.542 11.328 10.947 1.00 18.90 215 GLU B CA 1
ATOM 3335 C C . GLU B 1 190 ? 65.397 10.356 10.693 1.00 19.88 215 GLU B C 1
ATOM 3336 O O . GLU B 1 190 ? 65.599 9.300 10.067 1.00 20.88 215 GLU B O 1
ATOM 3342 N N . LEU B 1 191 ? 64.198 10.714 11.127 1.00 18.04 216 LEU B N 1
ATOM 3343 C CA . LEU B 1 191 ? 63.030 9.848 10.959 1.00 17.78 216 LEU B CA 1
ATOM 3344 C C . LEU B 1 191 ? 61.851 10.665 10.495 1.00 18.00 216 LEU B C 1
ATOM 3345 O O . LEU B 1 191 ? 61.511 11.679 11.121 1.00 14.78 216 LEU B O 1
ATOM 3350 N N . TYR B 1 192 ? 61.216 10.207 9.416 1.00 14.79 217 TYR B N 1
ATOM 3351 C CA . TYR B 1 192 ? 60.088 10.910 8.803 1.00 17.57 217 TYR B CA 1
ATOM 3352 C C . TYR B 1 192 ? 58.932 9.930 8.656 1.00 19.55 217 TYR B C 1
ATOM 3353 O O . TYR B 1 192 ? 59.113 8.843 8.092 1.00 21.05 217 TYR B O 1
ATOM 3362 N N . LEU B 1 193 ? 57.767 10.297 9.183 1.00 20.36 218 LEU B N 1
ATOM 3363 C CA . LEU B 1 193 ? 56.618 9.403 9.205 1.00 22.12 218 LEU B CA 1
ATOM 3364 C C . LEU B 1 193 ? 55.374 10.087 8.679 1.00 23.44 218 LEU B C 1
ATOM 3365 O O . LEU B 1 193 ? 55.171 11.280 8.886 1.00 22.22 218 LEU B O 1
ATOM 3370 N N . THR B 1 194 ? 54.518 9.333 7.997 1.00 22.47 219 THR B N 1
ATOM 3371 C CA . THR B 1 194 ? 53.282 9.921 7.531 1.00 26.39 219 THR B CA 1
ATOM 3372 C C . THR B 1 194 ? 52.140 8.912 7.621 1.00 28.91 219 THR B C 1
ATOM 3373 O O . THR B 1 194 ? 52.359 7.700 7.478 1.00 28.34 219 THR B O 1
ATOM 3377 N N . ALA B 1 195 ? 50.948 9.416 7.923 1.00 31.05 220 ALA B N 1
ATOM 3378 C CA . ALA B 1 195 ? 49.803 8.556 8.201 1.00 33.62 220 ALA B CA 1
ATOM 3379 C C . ALA B 1 195 ? 49.282 7.909 6.926 1.00 36.61 220 ALA B C 1
ATOM 3380 O O . ALA B 1 195 ? 49.219 8.543 5.864 1.00 36.00 220 ALA B O 1
ATOM 3382 N N . ARG B 1 196 ? 48.923 6.634 7.035 1.00 40.31 221 ARG B N 1
ATOM 3383 C CA . ARG B 1 196 ? 48.233 5.955 5.943 1.00 43.43 221 ARG B CA 1
ATOM 3384 C C . ARG B 1 196 ? 46.891 5.412 6.437 1.00 44.71 221 ARG B C 1
ATOM 3385 O O . ARG B 1 196 ? 45.865 5.567 5.769 1.00 45.08 221 ARG B O 1
ATOM 3393 N N . ARG B 1 197 ? 46.913 4.822 7.632 1.00 46.51 222 ARG B N 1
ATOM 3394 C CA . ARG B 1 197 ? 45.741 4.226 8.275 1.00 48.95 222 ARG B CA 1
ATOM 3395 C C . ARG B 1 197 ? 45.881 4.533 9.775 1.00 49.31 222 ARG B C 1
ATOM 3396 O O . ARG B 1 197 ? 46.144 5.693 10.131 1.00 51.06 222 ARG B O 1
ATOM 3404 N N . ASN B 1 198 ? 45.697 3.555 10.657 1.00 49.39 223 ASN B N 1
ATOM 3405 C CA . ASN B 1 198 ? 46.235 3.684 12.011 1.00 49.15 223 ASN B CA 1
ATOM 3406 C C . ASN B 1 198 ? 47.673 3.174 11.977 1.00 48.73 223 ASN B C 1
ATOM 3407 O O . ASN B 1 198 ? 48.311 2.918 13.009 1.00 49.61 223 ASN B O 1
ATOM 3412 N N . GLU B 1 199 ? 48.158 3.073 10.739 1.00 47.68 224 GLU B N 1
ATOM 3413 C CA . GLU B 1 199 ? 49.531 2.746 10.392 1.00 45.51 224 GLU B CA 1
ATOM 3414 C C . GLU B 1 199 ? 50.293 4.002 9.948 1.00 43.10 224 GLU B C 1
ATOM 3415 O O . GLU B 1 199 ? 49.718 4.934 9.365 1.00 40.98 224 GLU B O 1
ATOM 3421 N N . TYR B 1 200 ? 51.596 3.993 10.197 1.00 40.19 225 TYR B N 1
ATOM 3422 C CA . TYR B 1 200 ? 52.474 5.049 9.722 1.00 38.71 225 TYR B CA 1
ATOM 3423 C C . TYR B 1 200 ? 53.588 4.484 8.865 1.00 37.16 225 TYR B C 1
ATOM 3424 O O . TYR B 1 200 ? 54.333 3.607 9.306 1.00 38.01 225 TYR B O 1
ATOM 3433 N N . LEU B 1 201 ? 53.697 5.004 7.649 1.00 34.90 226 LEU B N 1
ATOM 3434 C CA . LEU B 1 201 ? 54.848 4.758 6.791 1.00 33.62 226 LEU B CA 1
ATOM 3435 C C . LEU B 1 201 ? 56.010 5.665 7.209 1.00 33.34 226 LEU B C 1
ATOM 3436 O O . LEU B 1 201 ? 55.800 6.854 7.490 1.00 31.64 226 LEU B O 1
ATOM 3441 N N . TYR B 1 202 ? 57.220 5.105 7.263 1.00 31.52 227 TYR B N 1
ATOM 3442 C CA . TYR B 1 202 ? 58.398 5.881 7.652 1.00 31.40 227 TYR B CA 1
ATOM 3443 C C . TYR B 1 202 ? 59.610 5.655 6.754 1.00 31.03 227 TYR B C 1
ATOM 3444 O O . TYR B 1 202 ? 59.736 4.616 6.060 1.00 30.31 227 TYR B O 1
ATOM 3453 N N . THR B 1 203 ? 60.472 6.663 6.755 1.00 27.67 228 THR B N 1
ATOM 3454 C CA . THR B 1 203 ? 61.778 6.606 6.153 1.00 27.41 228 THR B CA 1
ATOM 3455 C C . THR B 1 203 ? 62.734 7.087 7.214 1.00 25.66 228 THR B C 1
ATOM 3456 O O . THR B 1 203 ? 62.441 8.049 7.936 1.00 22.93 228 THR B O 1
ATOM 3460 N N . LEU B 1 204 ? 63.876 6.431 7.321 1.00 23.49 229 LEU B N 1
ATOM 3461 C CA . LEU B 1 204 ? 64.884 6.892 8.256 1.00 24.42 229 LEU B CA 1
ATOM 3462 C C . LEU B 1 204 ? 66.278 6.775 7.669 1.00 25.21 229 LEU B C 1
ATOM 3463 O O . LEU B 1 204 ? 66.544 5.953 6.771 1.00 25.49 229 LEU B O 1
ATOM 3468 N N . SER B 1 205 ? 67.159 7.606 8.196 1.00 22.62 230 SER B N 1
ATOM 3469 C CA . SER B 1 205 ? 68.554 7.623 7.859 1.00 24.76 230 SER B CA 1
ATOM 3470 C C . SER B 1 205 ? 69.307 7.558 9.184 1.00 25.55 230 SER B C 1
ATOM 3471 O O . SER B 1 205 ? 69.035 8.360 10.085 1.00 25.91 230 SER B O 1
ATOM 3474 N N . LEU B 1 206 ? 70.234 6.612 9.308 1.00 24.06 231 LEU B N 1
ATOM 3475 C CA . LEU B 1 206 ? 71.059 6.470 10.496 1.00 25.74 231 LEU B CA 1
ATOM 3476 C C . LEU B 1 206 ? 72.542 6.598 10.171 1.00 28.18 231 LEU B C 1
ATOM 3477 O O . LEU B 1 206 ? 73.070 5.886 9.288 1.00 26.46 231 LEU B O 1
ATOM 3482 N N . GLN B 1 207 ? 73.202 7.514 10.881 1.00 29.12 232 GLN B N 1
ATOM 3483 C CA . GLN B 1 207 ? 74.638 7.760 10.736 1.00 32.35 232 GLN B CA 1
ATOM 3484 C C . GLN B 1 207 ? 75.440 6.607 11.345 1.00 34.69 232 GLN B C 1
ATOM 3485 O O . GLN B 1 207 ? 75.396 6.371 12.557 1.00 34.74 232 GLN B O 1
ATOM 3491 N N . LEU B 1 208 ? 76.162 5.893 10.486 1.00 37.65 233 LEU B N 1
ATOM 3492 C CA . LEU B 1 208 ? 76.928 4.714 10.877 1.00 41.43 233 LEU B CA 1
ATOM 3493 C C . LEU B 1 208 ? 78.310 5.089 11.395 1.00 44.07 233 LEU B C 1
ATOM 3494 O O . LEU B 1 208 ? 78.882 4.371 12.222 1.00 45.35 233 LEU B O 1
ATOM 3499 N N . GLY B 1 209 ? 78.841 6.211 10.907 1.00 46.65 234 GLY B N 1
ATOM 3500 C CA . GLY B 1 209 ? 80.196 6.644 11.244 1.00 49.65 234 GLY B CA 1
ATOM 3501 C C . GLY B 1 209 ? 81.209 5.752 10.555 1.00 51.60 234 GLY B C 1
ATOM 3502 O O . GLY B 1 209 ? 81.246 5.681 9.322 1.00 52.01 234 GLY B O 1
ATOM 3503 N N . ASN B 1 210 ? 82.025 5.071 11.358 1.00 53.42 235 ASN B N 1
ATOM 3504 C CA . ASN B 1 210 ? 82.986 4.090 10.850 1.00 55.39 235 ASN B CA 1
ATOM 3505 C C . ASN B 1 210 ? 82.545 2.647 11.088 1.00 56.24 235 ASN B C 1
ATOM 3506 O O . ASN B 1 210 ? 83.252 1.709 10.705 1.00 56.70 235 ASN B O 1
ATOM 3511 N N . ALA B 1 211 ? 81.383 2.475 11.718 1.00 57.01 236 ALA B N 1
ATOM 3512 C CA . ALA B 1 211 ? 80.837 1.143 11.979 1.00 57.89 236 ALA B CA 1
ATOM 3513 C C . ALA B 1 211 ? 80.491 0.432 10.670 1.00 58.53 236 ALA B C 1
ATOM 3514 O O . ALA B 1 211 ? 79.910 1.028 9.758 1.00 58.29 236 ALA B O 1
ATOM 3516 N N . LYS B 1 212 ? 80.876 -0.839 10.583 1.00 59.38 237 LYS B N 1
ATOM 3517 C CA . LYS B 1 212 ? 80.691 -1.619 9.363 1.00 60.27 237 LYS B CA 1
ATOM 3518 C C . LYS B 1 212 ? 79.410 -2.441 9.388 1.00 60.74 237 LYS B C 1
ATOM 3519 O O . LYS B 1 212 ? 79.125 -3.141 10.365 1.00 61.03 237 LYS B O 1
ATOM 3525 N N . ILE B 1 213 ? 78.635 -2.331 8.312 1.00 61.29 238 ILE B N 1
ATOM 3526 C CA . ILE B 1 213 ? 77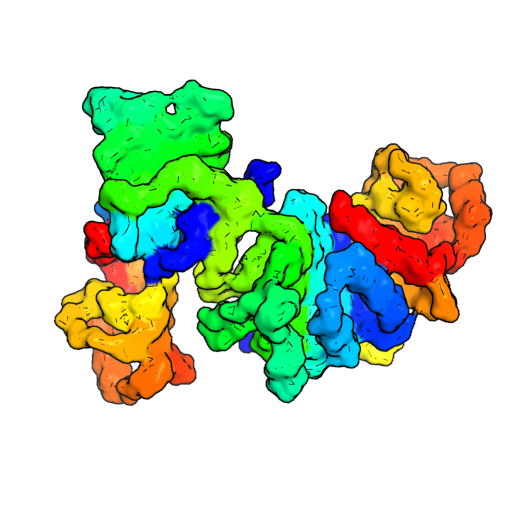.450 -3.163 8.098 1.00 61.96 238 ILE B CA 1
ATOM 3527 C C . ILE B 1 213 ? 77.471 -3.645 6.649 1.00 62.64 238 ILE B C 1
ATOM 3528 O O . ILE B 1 213 ? 77.558 -2.841 5.718 1.00 63.08 238 ILE B O 1
ATOM 3533 N N . ASN B 1 214 ? 77.411 -4.961 6.470 1.00 63.23 239 ASN B N 1
ATOM 3534 C CA . ASN B 1 214 ? 77.487 -5.576 5.145 1.00 63.80 239 ASN B CA 1
ATOM 3535 C C . ASN B 1 214 ? 76.140 -6.087 4.616 1.00 64.05 239 ASN B C 1
ATOM 3536 O O . ASN B 1 214 ? 75.129 -6.063 5.331 1.00 64.09 239 ASN B O 1
ATOM 3541 N N . PHE B 1 215 ? 76.152 -6.562 3.366 1.00 63.97 240 PHE B N 1
ATOM 3542 C CA . PHE B 1 215 ? 74.954 -7.028 2.644 1.00 63.59 240 PHE B CA 1
ATOM 3543 C C . PHE B 1 215 ? 74.079 -8.105 3.316 1.00 62.39 240 PHE B C 1
ATOM 3544 O O . PHE B 1 215 ? 72.856 -8.062 3.164 1.00 62.06 240 PHE B O 1
ATOM 3552 N N . PRO B 1 216 ? 74.687 -9.082 4.029 1.00 61.61 241 PRO B N 1
ATOM 3553 C CA . PRO B 1 216 ? 73.815 -10.069 4.689 1.00 60.60 241 PRO B CA 1
ATOM 3554 C C . PRO B 1 216 ? 73.016 -9.541 5.890 1.00 59.29 241 PRO B C 1
ATOM 3555 O O . PRO B 1 216 ? 71.891 -9.996 6.114 1.00 59.53 241 PRO B O 1
ATOM 3559 N N . ILE B 1 217 ? 73.580 -8.604 6.653 1.00 57.40 242 ILE B N 1
ATOM 3560 C CA . ILE B 1 217 ? 72.852 -8.011 7.785 1.00 55.87 242 ILE B CA 1
ATOM 3561 C C . ILE B 1 217 ? 71.738 -7.085 7.262 1.00 54.34 242 ILE B C 1
ATOM 3562 O O . ILE B 1 217 ? 70.622 -7.067 7.800 1.00 53.57 242 ILE B O 1
ATOM 3567 N N . GLN B 1 218 ? 72.052 -6.340 6.202 1.00 52.42 243 GLN B N 1
ATOM 3568 C CA . GLN B 1 218 ? 71.083 -5.489 5.508 1.00 50.66 243 GLN B CA 1
ATOM 3569 C C . GLN B 1 218 ? 69.880 -6.303 5.041 1.00 49.77 243 GLN B C 1
ATOM 3570 O O . GLN B 1 218 ? 68.746 -6.059 5.473 1.00 49.13 243 GLN B O 1
ATOM 3576 N N . PHE B 1 219 ? 70.144 -7.281 4.175 1.00 48.71 244 PHE B N 1
ATOM 3577 C CA . PHE B 1 219 ? 69.106 -8.184 3.681 1.00 47.52 244 PHE B CA 1
ATOM 3578 C C . PHE B 1 219 ? 68.266 -8.753 4.821 1.00 45.68 244 PHE B C 1
ATOM 3579 O O . PHE B 1 219 ? 67.044 -8.841 4.698 1.00 45.77 244 PHE B O 1
ATOM 3587 N N . LEU B 1 220 ? 68.918 -9.125 5.924 1.00 43.83 245 LEU B N 1
ATOM 3588 C CA . LEU B 1 220 ? 68.197 -9.594 7.106 1.00 41.90 245 LEU B CA 1
ATOM 3589 C C . LEU B 1 220 ? 67.263 -8.540 7.691 1.00 41.39 245 LEU B C 1
ATOM 3590 O O . LEU B 1 220 ? 66.045 -8.729 7.656 1.00 41.04 245 LEU B O 1
ATOM 3595 N N . ILE B 1 221 ? 67.817 -7.426 8.198 1.00 40.91 246 ILE B N 1
ATOM 3596 C CA . ILE B 1 221 ? 67.014 -6.332 8.787 1.00 39.51 246 ILE B CA 1
ATOM 3597 C C . ILE B 1 221 ? 65.801 -6.004 7.904 1.00 38.81 246 ILE B C 1
ATOM 3598 O O . ILE B 1 221 ? 64.698 -5.766 8.400 1.00 38.23 246 ILE B O 1
ATOM 3603 N N . SER B 1 222 ? 66.026 -6.024 6.594 1.00 39.52 247 SER B N 1
ATOM 3604 C CA . SER B 1 222 ? 64.989 -5.801 5.595 1.00 41.63 247 SER B CA 1
ATOM 3605 C C . SER B 1 222 ? 63.746 -6.676 5.780 1.00 42.84 247 SER B C 1
ATOM 3606 O O . SER B 1 222 ? 62.622 -6.180 5.669 1.00 43.28 247 SER B O 1
ATOM 3609 N N . ARG B 1 223 ? 63.944 -7.963 6.082 1.00 43.09 248 ARG B N 1
ATOM 3610 C CA . ARG B 1 223 ? 62.827 -8.874 6.362 1.00 43.29 248 ARG B CA 1
ATOM 3611 C C . ARG B 1 223 ? 62.183 -8.605 7.724 1.00 43.34 248 ARG B C 1
ATOM 3612 O O . ARG B 1 223 ? 60.960 -8.644 7.850 1.00 44.48 248 ARG B O 1
ATOM 3620 N N . VAL B 1 224 ? 63.010 -8.318 8.731 1.00 43.23 249 VAL B N 1
ATOM 3621 C CA . VAL B 1 224 ? 62.563 -8.046 10.104 1.00 42.61 249 VAL B CA 1
ATOM 3622 C C . VAL B 1 224 ? 61.572 -6.868 10.210 1.00 44.61 249 VAL B C 1
ATOM 3623 O O . VAL B 1 224 ? 60.782 -6.778 11.166 1.00 44.63 249 VAL B O 1
ATOM 3627 N N . LEU B 1 225 ? 61.639 -5.956 9.240 1.00 45.07 250 LEU B N 1
ATOM 3628 C CA . LEU B 1 225 ? 60.846 -4.731 9.262 1.00 45.35 250 LEU B CA 1
ATOM 3629 C C . LEU B 1 225 ? 59.930 -4.649 8.045 1.00 46.23 250 LEU B C 1
ATOM 3630 O O . LEU B 1 225 ? 59.045 -3.790 7.981 1.00 47.19 250 LEU B O 1
ATOM 3635 N N . ASN B 1 226 ? 60.144 -5.551 7.090 1.00 46.97 251 ASN B N 1
ATOM 3636 C CA . ASN B 1 226 ? 59.460 -5.518 5.794 1.00 47.57 251 ASN B CA 1
ATOM 3637 C C . ASN B 1 226 ? 59.580 -4.127 5.168 1.00 46.61 251 ASN B C 1
ATOM 3638 O O . ASN B 1 226 ? 58.603 -3.387 5.052 1.00 46.69 251 ASN B O 1
ATOM 3643 N N . ALA B 1 227 ? 60.805 -3.793 4.778 1.00 45.49 252 ALA B N 1
ATOM 3644 C CA . ALA B 1 227 ? 61.147 -2.466 4.301 1.00 45.53 252 ALA B CA 1
ATOM 3645 C C . ALA B 1 227 ? 62.355 -2.558 3.391 1.00 45.08 252 ALA B C 1
ATOM 3646 O O . ALA B 1 227 ? 63.173 -3.462 3.533 1.00 45.38 252 ALA B O 1
ATOM 3648 N N . HIS B 1 228 ? 62.458 -1.615 2.462 1.00 45.07 253 HIS B N 1
ATOM 3649 C CA . HIS B 1 228 ? 63.614 -1.492 1.592 1.00 45.31 253 HIS B CA 1
ATOM 3650 C C . HIS B 1 228 ? 64.768 -0.855 2.365 1.00 45.70 253 HIS B C 1
ATOM 3651 O O . HIS B 1 228 ? 64.577 0.124 3.110 1.00 44.15 253 HIS B O 1
ATOM 3658 N N . ILE B 1 229 ? 65.964 -1.410 2.176 1.00 44.57 254 ILE B N 1
ATOM 3659 C CA . ILE B 1 229 ? 67.141 -1.006 2.939 1.00 44.00 254 ILE B CA 1
ATOM 3660 C C . ILE B 1 229 ? 68.374 -0.906 2.046 1.00 43.20 254 ILE B C 1
ATOM 3661 O O . ILE B 1 229 ? 68.616 -1.774 1.215 1.00 43.10 254 ILE B O 1
ATOM 3666 N N . HIS B 1 230 ? 69.138 0.172 2.202 1.00 42.74 255 HIS B N 1
ATOM 3667 C CA . HIS B 1 230 ? 70.440 0.291 1.550 1.00 41.93 255 HIS B CA 1
ATOM 3668 C C . HIS B 1 230 ? 71.379 1.222 2.310 1.00 42.57 255 HIS B C 1
ATOM 3669 O O . HIS B 1 230 ? 70.948 1.992 3.179 1.00 41.64 255 HIS B O 1
ATOM 3676 N N . VAL B 1 231 ? 72.665 1.124 1.992 1.00 42.11 256 VAL B N 1
ATOM 3677 C CA . VAL B 1 231 ? 73.670 2.013 2.545 1.00 42.87 256 VAL B CA 1
ATOM 3678 C C . VAL B 1 231 ? 74.039 3.047 1.489 1.00 43.53 256 VAL B C 1
ATOM 3679 O O . VAL B 1 231 ? 74.192 2.718 0.310 1.00 43.76 256 VAL B O 1
ATOM 3683 N N . GLU B 1 232 ? 74.141 4.301 1.913 1.00 44.42 257 GLU B N 1
ATOM 3684 C CA . GLU B 1 232 ? 74.650 5.371 1.065 1.00 45.02 257 GLU B CA 1
ATOM 3685 C C . GLU B 1 232 ? 75.763 6.080 1.820 1.00 44.36 257 GLU B C 1
ATOM 3686 O O . GLU B 1 232 ? 75.499 6.930 2.668 1.00 45.27 257 GLU B O 1
ATOM 3692 N N . GLY B 1 233 ? 77.005 5.713 1.522 1.00 43.43 258 GLY B N 1
ATOM 3693 C CA . GLY B 1 233 ? 78.158 6.288 2.203 1.00 41.93 258 GLY B CA 1
ATOM 3694 C C . GLY B 1 233 ? 78.270 5.732 3.603 1.00 41.53 258 GLY B C 1
ATOM 3695 O O . GLY B 1 233 ? 78.407 4.519 3.789 1.00 41.11 258 GLY B O 1
ATOM 3696 N N . ASP B 1 234 ? 78.197 6.619 4.592 1.00 40.66 259 ASP B N 1
ATOM 3697 C CA . ASP B 1 234 ? 78.251 6.202 5.993 1.00 40.27 259 ASP B CA 1
ATOM 3698 C C . ASP B 1 234 ? 76.873 6.257 6.685 1.00 37.78 259 ASP B C 1
ATOM 3699 O O . ASP B 1 234 ? 76.782 6.321 7.911 1.00 36.88 259 ASP B O 1
ATOM 3704 N N . ARG B 1 235 ? 75.811 6.211 5.887 1.00 35.77 260 ARG B N 1
ATOM 3705 C CA . ARG B 1 235 ? 74.455 6.163 6.422 1.00 35.23 260 ARG B CA 1
ATOM 3706 C C . ARG B 1 235 ? 73.612 4.975 5.952 1.00 33.30 260 ARG B C 1
ATOM 3707 O O . ARG B 1 235 ? 73.590 4.632 4.763 1.00 33.14 260 ARG B O 1
ATOM 3715 N N . LEU B 1 236 ? 72.920 4.360 6.909 1.00 30.24 261 LEU B N 1
ATOM 3716 C CA . LEU B 1 236 ? 71.943 3.312 6.645 1.00 28.00 261 LEU B CA 1
ATOM 3717 C C . LEU B 1 236 ? 70.574 3.933 6.402 1.00 27.90 261 LEU B C 1
ATOM 3718 O O . LEU B 1 236 ? 70.070 4.700 7.241 1.00 26.90 261 LEU B O 1
ATOM 3723 N N . ILE B 1 237 ? 69.987 3.610 5.256 1.00 26.41 262 ILE B N 1
ATOM 3724 C CA . ILE B 1 237 ? 68.675 4.107 4.873 1.00 27.74 262 ILE B CA 1
ATOM 3725 C C . ILE B 1 237 ? 67.642 2.996 4.945 1.00 28.31 262 ILE B C 1
ATOM 3726 O O . ILE B 1 237 ? 67.839 1.916 4.392 1.00 28.25 262 ILE B O 1
ATOM 3731 N N . ILE B 1 238 ? 66.530 3.283 5.604 1.00 28.56 263 ILE B N 1
ATOM 3732 C CA . ILE B 1 238 ? 65.409 2.364 5.673 1.00 29.61 263 ILE B CA 1
ATOM 3733 C C . ILE B 1 238 ? 64.225 3.107 5.086 1.00 32.32 263 ILE B C 1
ATOM 3734 O O . ILE B 1 238 ? 63.891 4.218 5.529 1.00 30.97 263 ILE B O 1
ATOM 3739 N N . GLU B 1 239 ? 63.625 2.512 4.060 1.00 32.66 264 GLU B N 1
ATOM 3740 C CA . GLU B 1 239 ? 62.513 3.117 3.342 1.00 36.56 264 GLU B CA 1
ATOM 3741 C C . GLU B 1 239 ? 61.294 2.197 3.323 1.00 38.63 264 GLU B C 1
ATOM 3742 O O . GLU B 1 239 ? 61.431 0.972 3.342 1.00 38.58 264 GLU B O 1
ATOM 3748 N N . ASP B 1 240 ? 60.109 2.802 3.258 1.00 41.09 265 ASP B N 1
ATOM 3749 C CA . ASP B 1 240 ? 58.838 2.084 3.142 1.00 43.49 265 ASP B CA 1
ATOM 3750 C C . ASP B 1 240 ? 58.538 1.223 4.364 1.00 44.15 265 ASP B C 1
ATOM 3751 O O . ASP B 1 240 ? 57.794 0.245 4.270 1.00 44.73 265 ASP B O 1
ATOM 3756 N N . GLY B 1 241 ? 59.115 1.589 5.507 1.00 44.72 266 GLY B N 1
ATOM 3757 C CA . GLY B 1 241 ? 58.782 0.932 6.764 1.00 46.46 266 GLY B CA 1
ATOM 3758 C C . GLY B 1 241 ? 57.348 1.222 7.180 1.00 47.77 266 GLY B C 1
ATOM 3759 O O . GLY B 1 241 ? 56.747 2.198 6.724 1.00 46.91 266 GLY B O 1
ATOM 3760 N N . THR B 1 242 ? 56.789 0.360 8.026 1.00 48.46 267 THR B N 1
ATOM 3761 C CA . THR B 1 242 ? 55.480 0.608 8.630 1.00 49.72 267 THR B CA 1
ATOM 3762 C C . THR B 1 242 ? 55.548 0.369 10.130 1.00 49.97 267 THR B C 1
ATOM 3763 O O . THR B 1 242 ? 56.343 -0.446 10.591 1.00 50.55 267 THR B O 1
ATOM 3767 N N . ILE B 1 243 ? 54.741 1.121 10.880 1.00 50.65 268 ILE B N 1
ATOM 3768 C CA . ILE B 1 243 ? 54.621 0.988 12.340 1.00 50.91 268 ILE B CA 1
ATOM 3769 C C . ILE B 1 243 ? 53.224 1.444 12.764 1.00 51.45 268 ILE B C 1
ATOM 3770 O O . ILE B 1 243 ? 52.533 2.132 11.997 1.00 51.71 268 ILE B O 1
ATOM 3775 N N . SER B 1 244 ? 52.807 1.047 13.968 1.00 51.25 269 SER B N 1
ATOM 3776 C CA . SER B 1 244 ? 51.471 1.370 14.473 1.00 50.73 269 SER B CA 1
ATOM 3777 C C . SER B 1 244 ? 51.489 2.624 15.341 1.00 50.48 269 SER B C 1
ATOM 3778 O O . SER B 1 244 ? 52.453 2.881 16.074 1.00 50.18 269 SER B O 1
ATOM 3781 N N . ALA B 1 245 ? 50.407 3.392 15.263 1.00 51.03 270 ALA B N 1
ATOM 3782 C CA . ALA B 1 245 ? 50.257 4.631 16.032 1.00 51.05 270 ALA B CA 1
ATOM 3783 C C . ALA B 1 245 ? 50.578 4.463 17.528 1.00 51.35 270 ALA B C 1
ATOM 3784 O O . ALA B 1 245 ? 51.343 5.245 18.114 1.00 50.24 270 ALA B O 1
ATOM 3786 N N . GLU B 1 246 ? 49.996 3.430 18.134 1.00 52.62 271 GLU B N 1
ATOM 3787 C CA . GLU B 1 246 ? 50.189 3.134 19.559 1.00 52.30 271 GLU B CA 1
ATOM 3788 C C . GLU B 1 246 ? 51.655 2.823 19.910 1.00 51.59 271 GLU B C 1
ATOM 3789 O O . GLU B 1 246 ? 52.154 3.273 20.951 1.00 51.75 271 GLU B O 1
ATOM 3795 N N . ARG B 1 247 ? 52.336 2.074 19.040 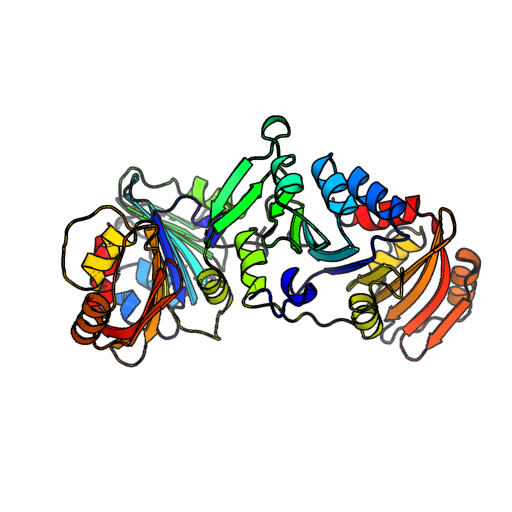1.00 50.32 272 ARG B N 1
ATOM 3796 C CA . ARG B 1 247 ? 53.771 1.822 19.195 1.00 50.31 272 ARG B CA 1
ATOM 3797 C C . ARG B 1 247 ? 54.586 3.107 18.994 1.00 50.20 272 ARG B C 1
ATOM 3798 O O . ARG B 1 247 ? 55.576 3.344 19.700 1.00 49.31 272 ARG B O 1
ATOM 3806 N N . LEU B 1 248 ? 54.155 3.922 18.029 1.00 49.52 273 LEU B N 1
ATOM 3807 C CA . LEU B 1 248 ? 54.771 5.213 17.755 1.00 49.70 273 LEU B CA 1
ATOM 3808 C C . LEU B 1 248 ? 54.574 6.157 18.942 1.00 49.57 273 LEU B C 1
ATOM 3809 O O . LEU B 1 248 ? 55.522 6.824 19.384 1.00 48.93 273 LEU B O 1
ATOM 3814 N N . ALA B 1 249 ? 53.349 6.190 19.464 1.00 50.06 274 ALA B N 1
ATOM 3815 C CA . ALA B 1 249 ? 53.024 7.008 20.636 1.00 51.31 274 ALA B CA 1
ATOM 3816 C C . ALA B 1 249 ? 53.928 6.646 21.804 1.00 51.55 274 ALA B C 1
ATOM 3817 O O . ALA B 1 249 ? 54.537 7.523 22.432 1.00 51.36 274 ALA B O 1
ATOM 3819 N N . SER B 1 250 ? 54.025 5.341 22.056 1.00 52.32 275 SER B N 1
ATOM 3820 C CA . SER B 1 250 ? 54.739 4.801 23.206 1.00 53.13 275 SER B CA 1
ATOM 3821 C C . SER B 1 250 ? 56.228 5.115 23.129 1.00 52.78 275 SER B C 1
ATOM 3822 O O . SER B 1 250 ? 56.803 5.665 24.074 1.00 52.71 275 SER B O 1
ATOM 3825 N N . VAL B 1 251 ? 56.831 4.788 21.986 1.00 52.72 276 VAL B N 1
ATOM 3826 C CA . VAL B 1 251 ? 58.246 5.080 21.712 1.00 53.15 276 VAL B CA 1
ATOM 3827 C C . VAL B 1 251 ? 58.676 6.526 22.046 1.00 52.89 276 VAL B C 1
ATOM 3828 O O . VAL B 1 251 ? 59.705 6.725 22.702 1.00 52.97 276 VAL B O 1
ATOM 3832 N N . ILE B 1 252 ? 57.895 7.517 21.609 1.00 52.48 277 ILE B N 1
ATOM 3833 C CA . ILE B 1 252 ? 58.229 8.941 21.853 1.00 52.82 277 ILE B CA 1
ATOM 3834 C C . ILE B 1 252 ? 58.078 9.360 23.331 1.00 52.74 277 ILE B C 1
ATOM 3835 O O . ILE B 1 252 ? 58.898 10.126 23.854 1.00 52.63 277 ILE B O 1
ATOM 3840 N N . SER B 1 253 ? 57.036 8.848 23.990 1.00 53.10 278 SER B N 1
ATOM 3841 C CA . SER B 1 253 ? 56.767 9.119 25.408 1.00 52.60 278 SER B CA 1
ATOM 3842 C C . SER B 1 253 ? 57.914 8.665 26.311 1.00 52.62 278 SER B C 1
ATOM 3843 O O . SER B 1 253 ? 58.250 9.341 27.290 1.00 53.18 278 SER B O 1
ATOM 3846 N N . SER B 1 254 ? 58.513 7.525 25.969 1.00 52.22 279 SER B N 1
ATOM 3847 C CA . SER B 1 254 ? 59.549 6.886 26.789 1.00 52.08 279 SER B CA 1
ATOM 3848 C C . SER B 1 254 ? 60.847 7.695 26.934 1.00 52.27 279 SER B C 1
ATOM 3849 O O . SER B 1 254 ? 61.714 7.344 27.744 1.00 51.54 279 SER B O 1
ATOM 3852 N N . LEU B 1 255 ? 60.978 8.765 26.148 1.00 52.35 280 LEU B N 1
ATOM 3853 C CA . LEU B 1 255 ? 62.072 9.731 26.317 1.00 52.32 280 LEU B CA 1
ATOM 3854 C C . LEU B 1 255 ? 62.104 10.301 27.746 1.00 52.26 280 LEU B C 1
ATOM 3855 O O . LEU B 1 255 ? 63.171 10.399 28.363 1.00 52.53 280 LEU B O 1
ATOM 3860 N N . TYR B 1 256 ? 60.933 10.663 28.268 1.00 52.37 281 TYR B N 1
ATOM 3861 C CA . TYR B 1 256 ? 60.816 11.144 29.646 1.00 52.65 281 TYR B CA 1
ATOM 3862 C C . TYR B 1 256 ? 60.307 10.023 30.554 1.00 52.60 281 TYR B C 1
ATOM 3863 O O . TYR B 1 256 ? 59.277 9.408 30.273 1.00 51.97 281 TYR B O 1
#

Organism: Treponema pallidum (strain Nichols) (NCBI:txid243276)

Nearest PDB structures (foldseek):
  3k8g-assembly2_B  TM=1.004E+00  e=3.340E-52  Treponema pallidum
  3k8g-assembly1_A  TM=9.818E-01  e=3.063E-45  Treponema pallidum
  3k8h-assembly1_A  TM=9.866E-01  e=2.485E-44  Treponema pallidum
  3k8h-assembly1_B-2  TM=9.879E-01  e=8.222E-44  Treponema pallidum
  3k8j-assembly1_A-2  TM=9.289E-01  e=1.014E-42  Treponema pallidum

Solvent-accessible surface area: 24592 Å² total; per-residue (Å²): 130,114,105,98,31,84,20,6,3,0,0,0,47,56,0,54,4,2,4,1,12,6,12,56,32,2,98,83,1,13,33,84,23,25,97,80,36,134,145,49,5,33,80,96,8,20,124,97,11,77,0,21,10,0,0,9,18,46,191,13,113,2,14,23,48,1,5,22,11,47,4,52,178,76,29,18,94,141,11,10,46,204,110,94,51,18,58,68,61,138,46,119,40,36,43,11,41,52,32,145,86,19,2,0,0,30,12,10,73,114,31,4,0,14,0,23,0,21,48,35,19,16,8,4,4,52,0,10,8,17,12,75,52,58,44,204,27,164,23,16,114,105,0,73,141,14,7,112,14,76,84,129,32,91,15,0,0,0,41,5,94,89,0,0,63,3,13,1,36,3,10,107,71,99,92,102,116,54,119,41,26,29,0,36,0,13,1,47,38,137,214,93,64,6,40,6,41,2,12,4,76,10,37,140,51,177,40,88,159,85,90,21,117,114,35,22,175,94,21,132,6,134,26,61,60,81,72,59,84,8,15,0,54,77,0,67,5,51,5,107,62,0,1,54,10,2,12,55,32,37,134,138,111,58,31,26,38,22,1,0,0,0,0,50,57,1,52,9,1,18,5,7,5,17,59,27,2,110,76,0,34,91,107,88,119,9,63,123,108,18,36,86,109,11,92,10,24,19,1,0,11,19,41,222,21,113,2,34,22,49,1,6,36,8,48,14,98,208,115,29,43,170,108,78,23,15,66,75,87,135,181,66,51,13,81,19,88,30,141,87,21,9,1,0,23,11,8,63,106,28,2,0,16,0,71,0,29,110,163,39,17,155,6,59,103,0,18,60,15,8,84,87,24,44,51,5,42,10,8,28,98,0,3,83,11,13,61,16,140,75,127,28,84,12,0,0,2,37,5,86,85,0,5,100,4,14,12,60,5,13,99,58,126,117,185,78,161,87,41,23,26,0,18,0,13,1,50,38,180,170,59,53,8,44,6,43,1,11,4,62,6,35,159,32,190,54,85,167,77,88,15,155,108,38,29,202,91,31,126,7,124,28,63,52,89,75,72,70,14,12,0,63,86,0,66,10,32,1,91,80,3,6,73,13,7,51,70,38,104

GO terms:
  GO:0009279 cell outer membrane (C, EXP)

InterPro domains:
  IPR049340 Outer membrane-associated lipoprotein TP0453 [PF20740] (31-274)